Protein AF-0000000086186430 (afdb_homodimer)

Organism: NCBI:txid1656884

Secondary structure (DSSP, 8-state):
-----HHHHHHHHHHHHHHHHHHHHHHHHHHTT-BHHHHHHHHHHHHHHHHHHHHHHHTSSS-HHHH-HHHHHHHHHHHHHHHHS----HHHHHHHHHHHHHHHHHHHHHHHHHHHHTT--HHHHHHHHHHHHHHHHHHHHHHTT---GGGTTS--HHHHHHHHHHHHHHHHHTT-HHHHHHHHHHHHHHHHHHHHHHT-----GGGS-----HHHHTTSS--------/-----HHHHHHHHHHHHHHHHHHHHHHHHHHTT--HHHHHHHHHHHHHHHHHHHHHHHTSSS-HHHH-HHHHHHHHHHHHHHHHS----HHHHHHHHHHHHHHHHHHHHHHHHHHHHTT--HHHHHHHHHHHHHHHHHHHHHHTT---GGGTTS--HHHHHHHHHHHHHHHHHTT-HHHHHHHHHHHHHHHHHHHHHHT--PPBGGGS-----GGGTSSS---------

Solvent-accessible surface area (backbone atoms only — not comparable to full-atom values): 22131 Å² total; per-residue (Å²): 128,84,76,72,55,67,65,58,55,53,48,49,48,47,50,46,19,21,26,33,27,0,31,52,21,8,50,51,23,46,76,68,38,16,16,68,60,22,14,36,51,32,0,36,34,25,30,39,33,8,52,43,52,41,30,55,72,68,60,72,66,61,29,59,58,49,71,40,63,66,47,48,51,32,7,43,51,23,4,50,47,33,61,76,38,65,82,38,49,76,65,53,54,54,51,40,50,49,35,42,26,35,21,26,4,41,29,0,14,49,29,11,54,56,32,46,73,73,66,53,54,73,68,56,13,30,50,38,0,26,40,21,38,44,36,5,53,39,49,39,26,37,52,65,49,37,79,35,60,70,78,54,76,38,70,58,56,59,58,37,14,42,52,8,3,48,44,15,48,58,31,37,75,72,74,31,49,68,58,9,35,51,48,5,19,52,48,18,30,51,53,47,53,49,31,61,73,69,62,49,53,69,82,59,59,71,78,56,71,68,78,67,60,71,83,60,47,62,79,65,46,66,85,66,79,77,70,80,123,128,82,76,72,54,68,66,58,57,54,49,49,48,47,49,47,18,21,26,34,27,0,30,52,22,8,53,51,23,54,74,68,65,47,56,71,66,44,15,39,52,32,0,36,34,24,31,39,34,8,53,43,53,42,29,53,57,65,58,71,66,74,32,60,60,79,72,40,66,66,47,48,51,34,8,43,52,22,5,51,47,32,71,76,39,85,86,72,49,76,65,54,54,53,50,42,50,50,36,41,27,35,21,25,4,41,31,0,13,49,30,12,53,55,33,48,73,72,65,46,45,71,66,40,15,31,48,39,0,26,42,22,37,44,35,6,53,38,52,40,28,40,74,71,59,31,55,32,61,61,27,45,75,34,69,58,56,57,59,37,15,41,53,9,4,47,45,16,48,57,31,35,74,70,73,32,50,70,58,8,35,52,49,5,21,51,49,18,29,51,51,46,52,49,31,64,73,70,62,50,57,63,70,48,36,58,84,63,74,56,74,57,61,65,83,74,44,68,79,62,55,68,84,70,79,77,72,81,123

InterPro domains:
  IPR005115 Glycine transporter [PF03458] (12-85)
  IPR005115 Glycine transporter [PF03458] (98-172)

Radius of gyration: 23.36 Å; Cα contacts (8 Å, |Δi|>4): 819; chains: 2; bounding box: 67×69×63 Å

Nearest PDB structures (foldseek):
  5wue-assembly1_A  TM=9.333E-01  e=5.061E-10  Sulfolobus acidocaldarius
  5wuf-assembly1_A  TM=8.677E-01  e=3.129E-09  Colwellia psychrerythraea 34H
  5h36-assembly1_E  TM=8.852E-01  e=1.039E-08  Cereibacter sphaeroides 2.4.1
  5wtr-assembly1_B  TM=8.668E-01  e=1.429E-07  Saccharolobus solfataricus P2
  5wue-assembly1_A  TM=9.109E-01  e=7.955E-11  Sulfolobus acidocaldarius

Structure (mmCIF, N/CA/C/O backbone):
data_AF-0000000086186430-model_v1
#
loop_
_entity.id
_entity.type
_entity.pdbx_description
1 polymer 'Trimeric intracellular cation channel family protein'
#
loop_
_atom_site.group_PDB
_atom_site.id
_atom_site.type_symbol
_atom_site.label_atom_id
_atom_site.label_alt_id
_atom_site.label_comp_id
_atom_site.label_asym_id
_atom_site.label_entity_id
_atom_site.label_seq_id
_atom_site.pdbx_PDB_ins_code
_atom_site.Cartn_x
_atom_site.Cartn_y
_atom_site.Cartn_z
_atom_site.occupancy
_atom_site.B_iso_or_equiv
_atom_site.auth_seq_id
_atom_site.auth_comp_id
_atom_site.auth_asym_id
_atom_site.auth_atom_id
_atom_site.pdbx_PDB_model_num
ATOM 1 N N . MET A 1 1 ? 6.945 -27.141 -33.375 1 35.66 1 MET A N 1
ATOM 2 C CA . MET A 1 1 ? 6.066 -26.516 -32.406 1 35.66 1 MET A CA 1
ATOM 3 C C . MET A 1 1 ? 6.871 -25.922 -31.234 1 35.66 1 MET A C 1
ATOM 5 O O . MET A 1 1 ? 7.551 -26.656 -30.516 1 35.66 1 MET A O 1
ATOM 9 N N . SER A 1 2 ? 7.559 -24.875 -31.281 1 45.69 2 SER A N 1
ATOM 10 C CA . SER A 1 2 ? 8.516 -24.266 -30.359 1 45.69 2 SER A CA 1
ATOM 11 C C . SER A 1 2 ? 8.031 -24.344 -28.922 1 45.69 2 SER A C 1
ATOM 13 O O . SER A 1 2 ? 6.914 -23.906 -28.625 1 45.69 2 SER A O 1
ATOM 15 N N . SER A 1 3 ? 8.375 -25.344 -28.156 1 51.84 3 SER A N 1
ATOM 16 C CA . SER A 1 3 ? 8.008 -25.688 -26.781 1 51.84 3 SER A CA 1
ATOM 17 C C . SER A 1 3 ? 7.992 -24.438 -25.891 1 51.84 3 SER A C 1
ATOM 19 O O . SER A 1 3 ? 8.977 -23.703 -25.828 1 51.84 3 SER A O 1
ATOM 21 N N . ILE A 1 4 ? 7 -23.797 -25.766 1 56.62 4 ILE A N 1
ATOM 22 C CA . ILE A 1 4 ? 6.871 -22.625 -24.891 1 56.62 4 ILE A CA 1
ATOM 23 C C . ILE A 1 4 ? 7.625 -22.891 -23.594 1 56.62 4 ILE A C 1
ATOM 25 O O . ILE A 1 4 ? 7.41 -23.906 -22.922 1 56.62 4 ILE A O 1
ATOM 29 N N . ASP A 1 5 ? 8.648 -22.203 -23.344 1 79.25 5 ASP A N 1
ATOM 30 C CA . ASP A 1 5 ? 9.391 -22.203 -22.078 1 79.25 5 ASP A CA 1
ATOM 31 C C . ASP A 1 5 ? 8.445 -22.047 -20.891 1 79.25 5 ASP A C 1
ATOM 33 O O . ASP A 1 5 ? 7.625 -21.125 -20.859 1 79.25 5 ASP A O 1
ATOM 37 N N . PRO A 1 6 ? 8.141 -23.141 -20.125 1 83.31 6 PRO A N 1
ATOM 38 C CA . PRO A 1 6 ? 7.23 -23.094 -18.984 1 83.31 6 PRO A CA 1
ATOM 39 C C . PRO A 1 6 ? 7.324 -21.781 -18.219 1 83.31 6 PRO A C 1
ATOM 41 O O . PRO A 1 6 ? 6.312 -21.281 -17.719 1 83.31 6 PRO A O 1
ATOM 44 N N . SER A 1 7 ? 8.477 -21.172 -18.25 1 85.31 7 SER A N 1
ATOM 45 C CA . SER A 1 7 ? 8.68 -19.906 -17.531 1 85.31 7 SER A CA 1
ATOM 46 C C . SER A 1 7 ? 7.875 -18.781 -18.156 1 85.31 7 SER A C 1
ATOM 48 O O . SER A 1 7 ? 7.363 -17.906 -17.453 1 85.31 7 SER A O 1
ATOM 50 N N . ALA A 1 8 ? 7.816 -18.828 -19.438 1 85.31 8 ALA A N 1
ATOM 51 C CA . ALA A 1 8 ? 7.047 -17.797 -20.141 1 85.31 8 ALA A CA 1
ATOM 52 C C . ALA A 1 8 ? 5.562 -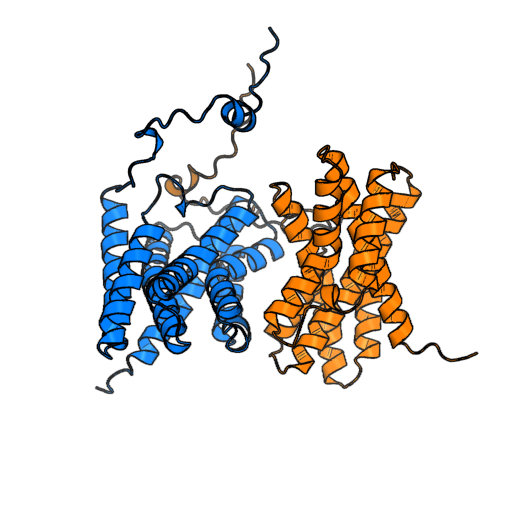17.891 -19.797 1 85.31 8 ALA A C 1
ATOM 54 O O . ALA A 1 8 ? 4.902 -16.875 -19.578 1 85.31 8 ALA A O 1
ATOM 55 N N . PHE A 1 9 ? 5.137 -19.109 -19.828 1 87.94 9 PHE A N 1
ATOM 56 C CA . PHE A 1 9 ? 3.736 -19.328 -19.484 1 87.94 9 PHE A CA 1
ATOM 57 C C . PHE A 1 9 ? 3.449 -18.859 -18.062 1 87.94 9 PHE A C 1
ATOM 59 O O . PHE A 1 9 ? 2.439 -18.203 -17.812 1 87.94 9 PHE A O 1
ATOM 66 N N . PHE A 1 10 ? 4.258 -19.172 -17.094 1 90.31 10 PHE A N 1
ATOM 67 C CA . PHE A 1 10 ? 4.078 -18.781 -15.703 1 90.31 10 PHE A CA 1
ATOM 68 C C . PHE A 1 10 ? 4.102 -17.266 -15.555 1 90.31 10 PHE A C 1
ATOM 70 O O . PHE A 1 10 ? 3.346 -16.703 -14.758 1 90.31 10 PHE A O 1
ATOM 77 N N . ASN A 1 11 ? 4.875 -16.625 -16.375 1 91.94 11 ASN A N 1
ATOM 78 C CA . ASN A 1 11 ? 4.938 -15.164 -16.359 1 91.94 11 ASN A CA 1
ATOM 79 C C . ASN A 1 11 ? 3.631 -14.539 -16.844 1 91.94 11 ASN A C 1
ATOM 81 O O . ASN A 1 11 ? 3.195 -13.516 -16.328 1 91.94 11 ASN A O 1
ATOM 85 N N . VAL A 1 12 ? 3.049 -15.133 -17.781 1 92.56 12 VAL A N 1
ATOM 86 C CA . VAL A 1 12 ? 1.777 -14.648 -18.312 1 92.56 12 VAL A CA 1
ATOM 87 C C . VAL A 1 12 ? 0.69 -14.789 -17.25 1 92.56 12 VAL A C 1
ATOM 89 O O . VAL A 1 12 ? -0.102 -13.867 -17.031 1 92.56 12 VAL A O 1
ATOM 92 N N . VAL A 1 13 ? 0.657 -15.953 -16.625 1 93.75 13 VAL A N 1
ATOM 93 C CA . VAL A 1 13 ? -0.32 -16.156 -15.555 1 93.75 13 VAL A CA 1
ATOM 94 C C . VAL A 1 13 ? -0.103 -15.133 -14.445 1 93.75 13 VAL A C 1
ATOM 96 O O . VAL A 1 13 ? -1.062 -14.547 -13.93 1 93.75 13 VAL A O 1
ATOM 99 N N . ASP A 1 14 ? 1.118 -14.891 -14.125 1 95.69 14 ASP A N 1
ATOM 100 C CA . ASP A 1 14 ? 1.503 -13.953 -13.07 1 95.69 14 ASP A CA 1
ATOM 101 C C . ASP A 1 14 ? 1.016 -12.539 -13.398 1 95.69 14 ASP A C 1
ATOM 103 O O . ASP A 1 14 ? 0.278 -11.938 -12.609 1 95.69 14 ASP A O 1
ATOM 107 N N . VAL A 1 15 ? 1.325 -12.047 -14.578 1 95.44 15 VAL A N 1
ATOM 108 C CA . VAL A 1 15 ? 0.967 -10.688 -14.969 1 95.44 15 VAL A CA 1
ATOM 109 C C . VAL A 1 15 ? -0.545 -10.586 -15.156 1 95.44 15 VAL A C 1
ATOM 111 O O . VAL A 1 15 ? -1.155 -9.578 -14.797 1 95.44 15 VAL A O 1
ATOM 114 N N . THR A 1 16 ? -1.122 -11.625 -15.695 1 94.88 16 THR A N 1
ATOM 115 C CA . THR A 1 16 ? -2.576 -11.648 -15.812 1 94.88 16 THR A CA 1
ATOM 116 C C . THR A 1 16 ? -3.232 -11.57 -14.438 1 94.88 16 THR A C 1
ATOM 118 O O . THR A 1 16 ? -4.262 -10.914 -14.273 1 94.88 16 THR A O 1
ATOM 121 N N . GLY A 1 17 ? -2.646 -12.234 -13.484 1 96.25 17 GLY A N 1
ATOM 122 C CA . GLY A 1 17 ? -3.119 -12.133 -12.109 1 96.25 17 GLY A CA 1
ATOM 123 C C . GLY A 1 17 ? -3.061 -10.719 -11.562 1 96.25 17 GLY A C 1
ATOM 124 O O . GLY A 1 17 ? -4.004 -10.266 -10.922 1 96.25 17 GLY A O 1
ATOM 125 N N . VAL A 1 18 ? -1.971 -10.031 -11.883 1 97.75 18 VAL A N 1
ATOM 126 C CA . VAL A 1 18 ? -1.8 -8.648 -11.453 1 97.75 18 VAL A CA 1
ATOM 127 C C . VAL A 1 18 ? -2.895 -7.781 -12.062 1 97.75 18 VAL A C 1
ATOM 129 O O . VAL A 1 18 ? -3.539 -7 -11.359 1 97.75 18 VAL A O 1
ATOM 132 N N . VAL A 1 19 ? -3.154 -7.965 -13.305 1 96.81 19 VAL A N 1
ATOM 133 C CA . VAL A 1 19 ? -4.164 -7.184 -14.008 1 96.81 19 VAL A CA 1
ATOM 134 C C . VAL A 1 19 ? -5.551 -7.512 -13.453 1 96.81 19 VAL A C 1
ATOM 136 O O . VAL A 1 19 ? -6.336 -6.605 -13.164 1 96.81 19 VAL A O 1
ATOM 139 N N . ALA A 1 20 ? -5.832 -8.758 -13.297 1 95.44 20 ALA A N 1
ATOM 140 C CA . ALA A 1 20 ? -7.133 -9.164 -12.773 1 95.44 20 ALA A CA 1
ATOM 141 C C . ALA A 1 20 ? -7.371 -8.586 -11.383 1 95.44 20 ALA A C 1
ATOM 143 O O . ALA A 1 20 ? -8.453 -8.078 -11.094 1 95.44 20 ALA A O 1
ATOM 144 N N . ASN A 1 21 ? -6.375 -8.648 -10.555 1 96.31 21 ASN A N 1
ATOM 145 C CA . ASN A 1 21 ? -6.543 -8.125 -9.203 1 96.31 21 ASN A CA 1
ATOM 146 C C . ASN A 1 21 ? -6.535 -6.602 -9.188 1 96.31 21 ASN A C 1
ATOM 148 O O . ASN A 1 21 ? -7.137 -5.984 -8.305 1 96.31 21 ASN A O 1
ATOM 152 N N . GLY A 1 22 ? -5.797 -6.02 -10.172 1 96.81 22 GLY A N 1
ATOM 153 C CA . GLY A 1 22 ? -5.977 -4.59 -10.352 1 96.81 22 GLY A CA 1
ATOM 154 C C . GLY A 1 22 ? -7.402 -4.203 -10.688 1 96.81 22 GLY A C 1
ATOM 155 O O . GLY A 1 22 ? -7.93 -3.223 -10.156 1 96.81 22 GLY A O 1
ATOM 156 N N . LEU A 1 23 ? -8.039 -4.973 -11.516 1 94.06 23 LEU A N 1
ATOM 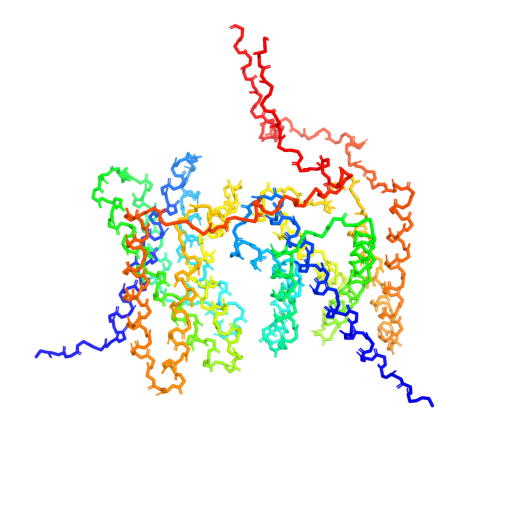157 C CA . LEU A 1 23 ? -9.438 -4.754 -11.867 1 94.06 23 LEU A CA 1
ATOM 158 C C . LEU A 1 23 ? -10.352 -5 -10.664 1 94.06 23 LEU A C 1
ATOM 160 O O . LEU A 1 23 ? -11.289 -4.238 -10.422 1 94.06 23 LEU A O 1
ATOM 164 N N . LEU A 1 24 ? -10.07 -5.992 -9.93 1 92.19 24 LEU A N 1
ATOM 165 C CA . LEU A 1 24 ? -10.852 -6.305 -8.742 1 92.19 24 LEU A CA 1
ATOM 166 C C . LEU A 1 24 ? -10.742 -5.188 -7.707 1 92.19 24 LEU A C 1
ATOM 168 O O . LEU A 1 24 ? -11.742 -4.797 -7.102 1 92.19 24 LEU A O 1
ATOM 172 N N . GLY A 1 25 ? -9.461 -4.719 -7.559 1 93.62 25 GLY A N 1
ATOM 173 C CA . GLY A 1 25 ? -9.289 -3.553 -6.707 1 93.62 25 GLY A CA 1
ATOM 174 C C . GLY A 1 25 ? -10.07 -2.344 -7.191 1 93.62 25 GLY A C 1
ATOM 175 O O . GLY A 1 25 ? -10.656 -1.616 -6.387 1 93.62 25 GLY A O 1
ATOM 176 N N . GLY A 1 26 ? -10.055 -2.162 -8.461 1 92.38 26 GLY A N 1
ATOM 177 C CA . GLY A 1 26 ? -10.844 -1.091 -9.047 1 92.38 26 GLY A CA 1
ATOM 178 C C . GLY A 1 26 ? -12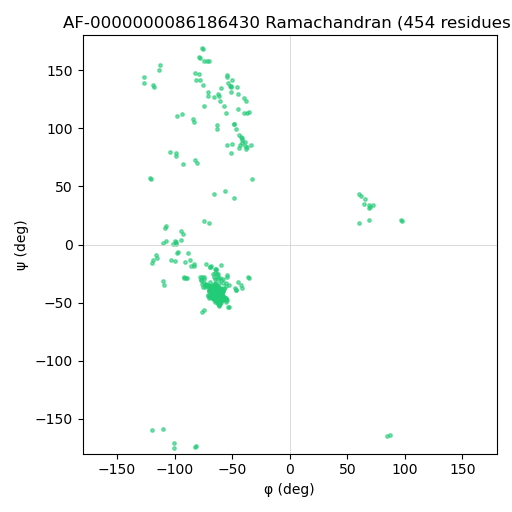.336 -1.248 -8.805 1 92.38 26 GLY A C 1
ATOM 179 O O . GLY A 1 26 ? -13.031 -0.268 -8.531 1 92.38 26 GLY A O 1
ATOM 180 N N . ALA A 1 27 ? -12.82 -2.387 -8.859 1 89.25 27 ALA A N 1
ATOM 181 C CA . ALA A 1 27 ? -14.234 -2.637 -8.586 1 89.25 27 ALA A CA 1
ATOM 182 C C . ALA A 1 27 ? -14.594 -2.268 -7.148 1 89.25 27 ALA A C 1
ATOM 184 O O . ALA A 1 27 ? -15.656 -1.694 -6.895 1 89.25 27 ALA A O 1
ATOM 185 N N . VAL A 1 28 ? -13.742 -2.592 -6.297 1 90.69 28 VAL A N 1
ATOM 186 C CA . VAL A 1 28 ? -13.961 -2.225 -4.902 1 90.69 28 VAL A CA 1
ATOM 187 C C . VAL A 1 28 ? -13.922 -0.705 -4.754 1 90.69 28 VAL A C 1
ATOM 189 O O . VAL A 1 28 ? -14.766 -0.122 -4.066 1 90.69 28 VAL A O 1
ATOM 192 N N . ALA A 1 29 ? -12.961 -0.096 -5.375 1 92.81 29 ALA A N 1
ATOM 193 C CA . ALA A 1 29 ? -12.859 1.36 -5.344 1 92.81 29 ALA A CA 1
ATOM 194 C C . ALA A 1 29 ? -14.141 2.008 -5.867 1 92.81 29 ALA A C 1
ATOM 196 O O . ALA A 1 29 ? -14.594 3.025 -5.332 1 92.81 29 ALA A O 1
ATOM 197 N N . ARG A 1 30 ? -14.695 1.394 -6.848 1 89.44 30 ARG A N 1
ATOM 198 C CA . ARG A 1 30 ? -15.938 1.912 -7.406 1 89.44 30 ARG A CA 1
ATOM 199 C C . ARG A 1 30 ? -17.078 1.796 -6.402 1 89.44 30 ARG A C 1
ATOM 201 O O . ARG A 1 30 ? -17.875 2.729 -6.242 1 89.44 30 ARG A O 1
ATOM 208 N N . ALA A 1 31 ? -17.141 0.705 -5.832 1 86.5 31 ALA A N 1
ATOM 209 C CA . ALA A 1 31 ? -18.188 0.468 -4.84 1 86.5 31 ALA A CA 1
ATOM 210 C C . ALA A 1 31 ? -18.109 1.493 -3.713 1 86.5 31 ALA A C 1
ATOM 212 O O . ALA A 1 31 ? -19.141 1.865 -3.139 1 86.5 31 ALA A O 1
ATOM 213 N N . TYR A 1 32 ? -16.969 1.937 -3.469 1 89 32 TYR A N 1
ATOM 214 C CA . TYR A 1 32 ? -16.781 2.881 -2.373 1 89 32 TYR A CA 1
ATOM 215 C C . TYR A 1 32 ? -16.719 4.312 -2.893 1 89 32 TYR A C 1
ATOM 217 O O . TYR A 1 32 ? -16.422 5.242 -2.139 1 89 32 TYR A O 1
ATOM 225 N N . ARG A 1 33 ? -16.875 4.488 -4.184 1 88.44 33 ARG A N 1
ATOM 226 C CA . ARG A 1 33 ? -16.953 5.785 -4.848 1 88.44 33 ARG A CA 1
ATOM 227 C C . ARG A 1 33 ? -15.664 6.578 -4.656 1 88.44 33 ARG A C 1
ATOM 229 O O . ARG A 1 33 ? -15.695 7.766 -4.34 1 88.44 33 ARG A O 1
ATOM 236 N N . PHE A 1 34 ? -14.641 5.836 -4.777 1 90.25 34 PHE A N 1
ATOM 237 C CA . PHE A 1 34 ? -13.336 6.488 -4.68 1 90.25 34 PHE A CA 1
ATOM 238 C C . PHE A 1 34 ? -13.062 7.332 -5.918 1 90.25 34 PHE A C 1
ATOM 240 O O . PHE A 1 34 ? -13.734 7.184 -6.941 1 90.25 34 PHE A O 1
ATOM 247 N N . ASP A 1 35 ? -12.195 8.273 -5.762 1 88.44 35 ASP A N 1
ATOM 248 C CA . ASP A 1 35 ? -11.719 9.023 -6.918 1 88.44 35 ASP A CA 1
ATOM 249 C C . ASP A 1 35 ? -10.617 8.266 -7.656 1 88.44 35 ASP A C 1
ATOM 251 O O . ASP A 1 35 ? -10.328 7.117 -7.332 1 88.44 35 ASP A O 1
ATOM 255 N N . ALA A 1 36 ? -9.945 8.82 -8.664 1 89.56 36 ALA A N 1
ATOM 256 C CA . ALA A 1 36 ? -8.969 8.164 -9.531 1 89.56 36 ALA A CA 1
ATOM 257 C C . ALA A 1 36 ? -7.762 7.68 -8.734 1 89.56 36 ALA A C 1
ATOM 259 O O . ALA A 1 36 ? -7.207 6.617 -9.023 1 89.56 36 ALA A O 1
ATOM 260 N N . VAL A 1 37 ? -7.395 8.453 -7.73 1 89.94 37 VAL A N 1
ATOM 261 C CA . VAL A 1 37 ? -6.27 8.078 -6.879 1 89.94 37 VAL A CA 1
ATOM 262 C C . VAL A 1 37 ? -6.617 6.832 -6.074 1 89.94 37 VAL A C 1
ATOM 264 O O . VAL A 1 37 ? -5.797 5.922 -5.941 1 89.94 37 VAL A O 1
ATOM 267 N N . GLY A 1 38 ? -7.797 6.859 -5.566 1 91.81 38 GLY A N 1
ATOM 268 C CA . GLY A 1 38 ? -8.258 5.68 -4.855 1 91.81 38 GLY A CA 1
ATOM 269 C C . GLY A 1 38 ? -8.258 4.426 -5.707 1 91.81 38 GLY A C 1
ATOM 270 O O . GLY A 1 38 ? -7.871 3.352 -5.246 1 91.81 38 GLY A O 1
ATOM 271 N N . PHE A 1 39 ? -8.672 4.598 -6.973 1 93.25 39 PHE A N 1
ATOM 272 C CA . PHE A 1 39 ? -8.641 3.471 -7.898 1 93.25 39 PHE A CA 1
ATOM 273 C C . PHE A 1 39 ? -7.215 2.977 -8.102 1 93.25 39 PHE A C 1
ATOM 275 O O . PHE A 1 39 ? -6.949 1.776 -8.008 1 93.25 39 PHE A O 1
ATOM 282 N N . ALA A 1 40 ? -6.355 3.857 -8.336 1 95.19 40 ALA A N 1
ATOM 283 C CA . ALA A 1 40 ? -4.961 3.506 -8.594 1 95.19 40 ALA A CA 1
ATOM 284 C C . ALA A 1 40 ? -4.336 2.809 -7.391 1 95.19 40 ALA A C 1
ATOM 286 O O . ALA A 1 40 ? -3.711 1.756 -7.531 1 95.19 40 ALA A O 1
ATOM 287 N N . MET A 1 41 ? -4.516 3.355 -6.262 1 94.69 41 MET A N 1
ATOM 288 C CA . MET A 1 41 ? -3.887 2.822 -5.055 1 94.69 41 MET A CA 1
ATOM 289 C C . MET A 1 41 ? -4.453 1.451 -4.703 1 94.69 41 MET A C 1
ATOM 291 O O . MET A 1 41 ? -3.701 0.525 -4.395 1 94.69 41 MET A O 1
ATOM 295 N N . LEU A 1 42 ? -5.719 1.383 -4.77 1 95.44 42 LEU A N 1
ATOM 296 C CA . LEU A 1 42 ? -6.332 0.107 -4.422 1 95.44 42 LEU A CA 1
ATOM 297 C C . LEU A 1 42 ? -5.98 -0.963 -5.449 1 95.44 42 LEU A C 1
ATOM 299 O O . LEU A 1 42 ? -5.773 -2.127 -5.098 1 95.44 42 LEU A O 1
ATOM 303 N N . GLY A 1 43 ? -6.008 -0.573 -6.711 1 96.75 43 GLY A N 1
ATOM 304 C CA . GLY A 1 43 ? -5.598 -1.519 -7.734 1 96.75 43 GLY A CA 1
ATOM 305 C C . GLY A 1 43 ? -4.168 -1.996 -7.566 1 96.75 43 GLY A C 1
ATOM 306 O O . GLY A 1 43 ? -3.889 -3.189 -7.699 1 96.75 43 GLY A O 1
ATOM 307 N N . ILE A 1 44 ? -3.293 -1.107 -7.258 1 97.56 44 ILE A N 1
ATOM 308 C CA . ILE A 1 44 ? -1.888 -1.438 -7.047 1 97.56 44 ILE A CA 1
ATOM 309 C C . ILE A 1 44 ? -1.755 -2.391 -5.859 1 97.56 44 ILE A C 1
ATOM 311 O O . ILE A 1 44 ? -1.108 -3.436 -5.961 1 97.56 44 ILE A O 1
ATOM 315 N N . VAL A 1 45 ? -2.354 -2.043 -4.773 1 97.44 45 VAL A N 1
ATOM 316 C CA . VAL A 1 45 ? -2.213 -2.834 -3.555 1 97.44 45 VAL A CA 1
ATOM 317 C C . VAL A 1 45 ? -2.846 -4.207 -3.754 1 97.44 45 VAL A C 1
ATOM 319 O O . VAL A 1 45 ? -2.301 -5.219 -3.307 1 97.44 45 VAL A O 1
ATOM 322 N N . SER A 1 46 ? -3.965 -4.219 -4.426 1 96.44 46 SER A N 1
ATOM 323 C CA . SER A 1 46 ? -4.664 -5.477 -4.672 1 96.44 46 SER A CA 1
ATOM 324 C C . SER A 1 46 ? -3.834 -6.41 -5.547 1 96.44 46 SER A C 1
ATOM 326 O O . SER A 1 46 ? -3.756 -7.613 -5.277 1 96.44 46 SER A O 1
ATOM 328 N N . GLY A 1 47 ? -3.215 -5.887 -6.496 1 97.62 47 GLY A N 1
ATOM 329 C CA . GLY A 1 47 ? -2.49 -6.703 -7.457 1 97.62 47 GLY A CA 1
ATOM 330 C C . GLY A 1 47 ? -1.053 -6.965 -7.051 1 97.62 47 GLY A C 1
ATOM 331 O O . GLY A 1 47 ? -0.484 -8 -7.398 1 97.62 47 GLY A O 1
ATOM 332 N N . LEU A 1 48 ? -0.489 -6.066 -6.332 1 98.25 48 LEU A N 1
ATOM 333 C CA . LEU A 1 48 ? 0.955 -6.133 -6.129 1 98.25 48 LEU A CA 1
ATOM 334 C C . LEU A 1 48 ? 1.291 -6.289 -4.652 1 98.25 48 LEU A C 1
ATOM 336 O O . LEU A 1 48 ? 2.422 -6.637 -4.301 1 98.25 48 LEU A O 1
ATOM 340 N N . GLY A 1 49 ? 0.357 -6.078 -3.781 1 97.94 49 GLY A N 1
ATOM 341 C CA . GLY A 1 49 ? 0.621 -6.023 -2.352 1 97.94 49 GLY A CA 1
ATOM 342 C C . GLY A 1 49 ? 1.257 -7.293 -1.815 1 97.94 49 GLY A C 1
ATOM 343 O O . GLY A 1 49 ? 2.227 -7.234 -1.057 1 97.94 49 GLY A O 1
ATOM 344 N N . GLY A 1 50 ? 0.713 -8.422 -2.203 1 97.62 50 GLY A N 1
ATOM 345 C CA . GLY A 1 50 ? 1.262 -9.688 -1.751 1 97.62 50 GLY A CA 1
ATOM 346 C C . GLY A 1 50 ? 2.707 -9.898 -2.166 1 97.62 50 GLY A C 1
ATOM 347 O O . GLY A 1 50 ? 3.535 -10.32 -1.357 1 97.62 50 GLY A O 1
ATOM 348 N N . GLY A 1 51 ? 2.99 -9.625 -3.365 1 97.75 51 GLY A N 1
ATOM 349 C CA . GLY A 1 51 ? 4.352 -9.742 -3.865 1 97.75 51 GLY A CA 1
ATOM 350 C C . GLY A 1 51 ? 5.316 -8.781 -3.195 1 97.75 51 GLY A C 1
ATOM 351 O O . GLY A 1 51 ? 6.465 -9.133 -2.928 1 97.75 51 GLY A O 1
ATOM 352 N N . VAL A 1 52 ? 4.836 -7.582 -2.938 1 97.5 52 VAL A N 1
ATOM 353 C CA . VAL A 1 52 ? 5.68 -6.59 -2.279 1 97.5 52 VAL A CA 1
ATOM 354 C C . VAL A 1 52 ? 6.016 -7.055 -0.864 1 97.5 52 VAL A C 1
ATOM 356 O O . VAL A 1 52 ? 7.176 -7.008 -0.447 1 97.5 52 VAL A O 1
ATOM 359 N N . ILE A 1 53 ? 5.051 -7.531 -0.167 1 97.06 53 ILE A N 1
ATOM 360 C CA . ILE A 1 53 ? 5.277 -8.039 1.18 1 97.06 53 ILE A CA 1
ATOM 361 C C . ILE A 1 53 ? 6.277 -9.195 1.131 1 97.06 53 ILE A C 1
ATOM 363 O O . ILE A 1 53 ? 7.246 -9.219 1.894 1 97.06 53 ILE A O 1
ATOM 367 N N . ARG A 1 54 ? 6.023 -10.086 0.238 1 97.5 54 ARG A N 1
ATOM 368 C CA . ARG A 1 54 ? 6.922 -11.227 0.065 1 97.5 54 ARG A CA 1
ATOM 369 C C . ARG A 1 54 ? 8.359 -10.758 -0.154 1 97.5 54 ARG A C 1
ATOM 371 O O . ARG A 1 54 ? 9.273 -11.195 0.549 1 97.5 54 ARG A O 1
ATOM 378 N N . ASP A 1 55 ? 8.578 -9.93 -1.081 1 96.5 55 ASP A N 1
ATOM 379 C CA . ASP A 1 55 ? 9.93 -9.547 -1.482 1 96.5 55 ASP A CA 1
ATOM 380 C C . ASP A 1 55 ? 10.633 -8.766 -0.374 1 96.5 55 ASP A C 1
ATOM 382 O O . ASP A 1 55 ? 11.844 -8.883 -0.191 1 96.5 55 ASP A O 1
ATOM 386 N N . VAL A 1 56 ? 9.883 -7.973 0.324 1 95 56 VAL A N 1
ATOM 387 C CA . VAL A 1 56 ? 10.453 -7.242 1.451 1 95 56 VAL A CA 1
ATOM 388 C C . VAL A 1 56 ? 10.875 -8.227 2.543 1 95 56 VAL A C 1
ATOM 390 O O . VAL A 1 56 ? 11.961 -8.094 3.113 1 95 56 VAL A O 1
ATOM 393 N N . LEU A 1 57 ? 10.07 -9.195 2.812 1 94.25 57 LEU A N 1
ATOM 394 C CA . LEU A 1 57 ? 10.383 -10.188 3.844 1 94.25 57 LEU A CA 1
ATOM 395 C C . LEU A 1 57 ? 11.594 -11.023 3.451 1 94.25 57 LEU A C 1
ATOM 397 O O . LEU A 1 57 ? 12.414 -11.367 4.305 1 94.25 57 LEU A O 1
ATOM 401 N N . LEU A 1 58 ? 11.68 -11.305 2.24 1 94.5 58 LEU A N 1
ATOM 402 C CA . LEU A 1 58 ? 12.773 -12.148 1.78 1 94.5 58 LEU A CA 1
ATOM 403 C C . LEU A 1 58 ? 14.07 -11.352 1.686 1 94.5 58 LEU A C 1
ATOM 405 O O . LEU A 1 58 ? 15.164 -11.914 1.791 1 94.5 58 LEU A O 1
ATOM 409 N N . GLY A 1 59 ? 13.914 -10.016 1.448 1 90.44 59 GLY A N 1
ATOM 410 C CA . GLY A 1 59 ? 15.062 -9.133 1.515 1 90.44 59 GLY A CA 1
ATOM 411 C C . GLY A 1 59 ? 16.062 -9.359 0.397 1 90.44 59 GLY A C 1
ATOM 412 O O . GLY A 1 59 ? 17.266 -9.125 0.569 1 90.44 59 GLY A O 1
ATOM 413 N N . ASN A 1 60 ?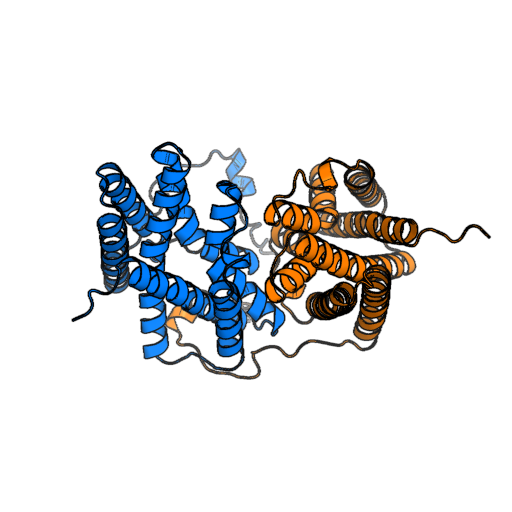 15.664 -9.938 -0.667 1 84.12 60 ASN A N 1
ATOM 414 C CA . ASN A 1 60 ? 16.562 -10.211 -1.786 1 84.12 60 ASN A CA 1
ATOM 415 C C . ASN A 1 60 ? 16.328 -9.227 -2.934 1 84.12 60 ASN A C 1
ATOM 417 O O . ASN A 1 60 ? 15.719 -9.578 -3.943 1 84.12 60 ASN A O 1
ATOM 421 N N . GLY A 1 61 ? 16.922 -8.016 -2.736 1 86.44 61 GLY A N 1
ATOM 422 C CA . GLY A 1 61 ? 16.781 -7.008 -3.773 1 86.44 61 GLY A CA 1
ATOM 423 C C . GLY A 1 61 ? 15.5 -6.215 -3.666 1 86.44 61 GLY A C 1
ATOM 424 O O . GLY A 1 61 ? 14.82 -6.254 -2.635 1 86.44 61 GLY A O 1
ATOM 425 N N . PHE A 1 62 ? 15.18 -5.508 -4.773 1 91.69 62 PHE A N 1
ATOM 426 C CA . PHE A 1 62 ? 13.953 -4.715 -4.852 1 91.69 62 PHE A CA 1
ATOM 427 C C . PHE A 1 62 ? 12.75 -5.602 -5.141 1 91.69 62 PHE A C 1
ATOM 429 O O . PHE A 1 62 ? 12.875 -6.617 -5.828 1 91.69 62 PHE A O 1
ATOM 436 N N . PRO A 1 63 ? 11.672 -5.18 -4.578 1 94.25 63 PRO A N 1
ATOM 437 C CA . PRO A 1 63 ? 10.461 -5.875 -5.031 1 94.25 63 PRO A CA 1
ATOM 438 C C . PRO A 1 63 ? 10.328 -5.895 -6.551 1 94.25 63 PRO A C 1
ATOM 440 O O . PRO A 1 63 ? 10.594 -4.887 -7.211 1 94.25 63 PRO A O 1
ATOM 443 N N . VAL A 1 64 ? 9.953 -7.031 -7.098 1 93 64 VAL A N 1
ATOM 444 C CA . VAL A 1 64 ? 9.766 -7.207 -8.531 1 93 64 VAL A CA 1
ATOM 445 C C . VAL A 1 64 ? 8.773 -6.172 -9.055 1 93 64 VAL A C 1
ATOM 447 O O . VAL A 1 64 ? 8.922 -5.676 -10.18 1 93 64 VAL A O 1
ATOM 450 N N . ALA A 1 65 ? 7.781 -5.789 -8.234 1 94.44 65 ALA A N 1
ATOM 451 C CA . ALA A 1 65 ? 6.781 -4.785 -8.586 1 94.44 65 ALA A CA 1
ATOM 452 C C . ALA A 1 65 ? 7.445 -3.479 -9.016 1 94.44 65 ALA A C 1
ATOM 454 O O . ALA A 1 65 ? 6.891 -2.732 -9.828 1 94.44 65 ALA A O 1
ATOM 455 N N . LEU A 1 66 ? 8.625 -3.205 -8.516 1 94.06 66 LEU A N 1
ATOM 456 C CA . LEU A 1 66 ? 9.281 -1.925 -8.75 1 94.06 66 LEU A CA 1
ATOM 457 C C . LEU A 1 66 ? 10.328 -2.047 -9.859 1 94.06 66 LEU A C 1
ATOM 459 O O . LEU A 1 66 ? 10.805 -1.038 -10.383 1 94.06 66 LEU A O 1
ATOM 463 N N . THR A 1 67 ? 10.695 -3.236 -10.234 1 93.69 67 THR A N 1
ATOM 464 C CA . THR A 1 67 ? 11.797 -3.408 -11.172 1 93.69 67 THR A CA 1
ATOM 465 C C . THR A 1 67 ? 11.281 -3.877 -12.531 1 93.69 67 THR A C 1
ATOM 467 O O . THR A 1 67 ? 11.883 -3.584 -13.562 1 93.69 67 THR A O 1
ATOM 470 N N . ASN A 1 68 ? 10.258 -4.684 -12.523 1 92.5 68 ASN A N 1
ATOM 471 C CA . ASN A 1 68 ? 9.609 -5.102 -13.766 1 92.5 68 ASN A CA 1
ATOM 472 C C . ASN A 1 68 ? 8.422 -4.203 -14.109 1 92.5 68 ASN A C 1
ATOM 474 O O . ASN A 1 68 ? 7.398 -4.234 -13.422 1 92.5 68 ASN A O 1
ATOM 478 N N . PRO A 1 69 ? 8.508 -3.441 -15.141 1 91.88 69 PRO A N 1
ATOM 479 C CA . PRO A 1 69 ? 7.484 -2.439 -15.453 1 91.88 69 PRO A CA 1
ATOM 480 C C . PRO A 1 69 ? 6.133 -3.061 -15.781 1 91.88 69 PRO A C 1
ATOM 482 O O . PRO A 1 69 ? 5.098 -2.393 -15.688 1 91.88 69 PRO A O 1
ATOM 485 N N . ALA A 1 70 ? 6.152 -4.312 -16.156 1 93.69 70 ALA A N 1
ATOM 486 C CA . ALA A 1 70 ? 4.887 -4.957 -16.5 1 93.69 70 ALA A CA 1
ATOM 487 C C . ALA A 1 70 ? 3.957 -5.02 -15.289 1 93.69 70 ALA A C 1
ATOM 489 O O . ALA A 1 70 ? 2.732 -4.98 -15.438 1 93.69 70 ALA A O 1
ATOM 490 N N . TYR A 1 71 ? 4.504 -5.086 -14.125 1 96.19 71 TYR A N 1
ATOM 491 C CA . TYR A 1 71 ? 3.707 -5.25 -12.914 1 96.19 71 TYR A CA 1
ATOM 492 C C . TYR A 1 71 ? 3.002 -3.949 -12.547 1 96.19 71 TYR A C 1
ATOM 494 O O . TYR A 1 71 ? 1.771 -3.891 -12.516 1 96.19 71 TYR A O 1
ATOM 502 N N . LEU A 1 72 ? 3.754 -2.92 -12.383 1 96.38 72 LEU A N 1
ATOM 503 C CA . LEU A 1 72 ? 3.17 -1.643 -11.984 1 96.38 72 LEU A CA 1
ATOM 504 C C . LEU A 1 72 ? 2.277 -1.088 -13.086 1 96.38 72 LEU A C 1
ATOM 506 O O . LEU A 1 72 ? 1.17 -0.618 -12.82 1 96.38 72 LEU A O 1
ATOM 510 N N . SER A 1 73 ? 2.789 -1.143 -14.312 1 97.06 73 SER A N 1
ATOM 511 C CA . SER A 1 73 ? 1.972 -0.665 -15.422 1 97.06 73 SER A CA 1
ATOM 512 C C . SER A 1 73 ? 0.696 -1.488 -15.57 1 97.06 73 SER A C 1
ATOM 514 O O . SER A 1 73 ? -0.375 -0.941 -15.844 1 97.06 73 SER A O 1
ATOM 516 N N . GLY A 1 74 ? 0.817 -2.779 -15.414 1 97.25 74 GLY A N 1
ATOM 517 C CA . GLY A 1 74 ? -0.364 -3.625 -15.477 1 97.25 74 GLY A CA 1
ATOM 518 C C . GLY A 1 74 ? -1.416 -3.266 -14.445 1 97.25 74 GLY A C 1
ATOM 519 O O . GLY A 1 74 ? -2.6 -3.152 -14.773 1 97.25 74 GLY A O 1
ATOM 520 N N . ALA A 1 75 ? -0.993 -3.082 -13.211 1 97.56 75 ALA A N 1
ATOM 521 C CA . ALA A 1 75 ? -1.909 -2.707 -12.141 1 97.56 75 ALA A CA 1
ATOM 522 C C . ALA A 1 75 ? -2.559 -1.354 -12.422 1 97.56 75 ALA A C 1
ATOM 524 O O . ALA A 1 75 ? -3.762 -1.182 -12.211 1 97.56 75 ALA A O 1
ATOM 525 N N . LEU A 1 76 ? -1.786 -0.409 -12.93 1 97.19 76 LEU A N 1
ATOM 526 C CA . LEU A 1 76 ? -2.285 0.937 -13.188 1 97.19 76 LEU A CA 1
ATOM 527 C C . LEU A 1 76 ? -3.256 0.94 -14.367 1 97.19 76 LEU A C 1
ATOM 529 O O . LEU A 1 76 ? -4.297 1.601 -14.32 1 97.19 76 LEU A O 1
ATOM 533 N N . ILE A 1 77 ? -2.904 0.243 -15.391 1 97.25 77 ILE A N 1
ATOM 534 C CA . ILE A 1 77 ? -3.779 0.149 -16.562 1 97.25 77 ILE A CA 1
ATOM 535 C C . ILE A 1 77 ? -5.098 -0.509 -16.156 1 97.25 77 ILE A C 1
ATOM 537 O O . ILE A 1 77 ? -6.172 -0.053 -16.562 1 97.25 77 ILE A O 1
ATOM 541 N N . ALA A 1 78 ? -4.992 -1.526 -15.391 1 96.81 78 ALA A N 1
ATOM 542 C CA . ALA A 1 78 ? -6.191 -2.215 -14.922 1 96.81 78 ALA A CA 1
ATOM 543 C C . ALA A 1 78 ? -7.062 -1.285 -14.078 1 96.81 78 ALA A C 1
ATOM 545 O O . ALA A 1 78 ? -8.289 -1.258 -14.234 1 96.81 78 ALA A O 1
ATOM 546 N N . SER A 1 79 ? -6.43 -0.551 -13.211 1 95.5 79 SER A N 1
ATOM 547 C CA . SER A 1 79 ? -7.148 0.404 -12.375 1 95.5 79 SER A CA 1
ATOM 548 C C . SER A 1 79 ? -7.82 1.482 -13.219 1 95.5 79 SER A C 1
ATOM 550 O O . SER A 1 79 ? -8.961 1.87 -12.953 1 95.5 79 SER A O 1
ATOM 552 N N . ALA A 1 80 ? -7.129 2.01 -14.195 1 95.81 80 ALA A N 1
ATOM 553 C CA . ALA A 1 80 ? -7.688 3.004 -15.109 1 95.81 80 ALA A CA 1
ATOM 554 C C . ALA A 1 80 ? -8.883 2.438 -15.875 1 95.81 80 ALA A C 1
ATOM 556 O O . ALA A 1 80 ? -9.898 3.113 -16.031 1 95.81 80 ALA A O 1
ATOM 557 N N . ALA A 1 81 ? -8.727 1.245 -16.344 1 95.19 81 ALA A N 1
ATOM 558 C CA . ALA A 1 81 ? -9.82 0.586 -17.047 1 95.19 81 ALA A CA 1
ATOM 559 C C . ALA A 1 81 ? -11.039 0.435 -16.141 1 95.19 81 ALA A C 1
ATOM 561 O O . ALA A 1 81 ? -12.172 0.718 -16.562 1 95.19 81 ALA A O 1
ATOM 562 N N . ALA A 1 82 ? -10.789 0.048 -14.938 1 92.94 82 ALA A N 1
ATOM 563 C CA . ALA A 1 82 ? -11.883 -0.114 -13.984 1 92.94 82 ALA A CA 1
ATOM 564 C C . ALA A 1 82 ? -12.555 1.225 -13.688 1 92.94 82 ALA A C 1
ATOM 566 O O . ALA A 1 82 ? -13.758 1.282 -13.438 1 92.94 82 ALA A O 1
ATOM 567 N N . TYR A 1 83 ? -11.742 2.248 -13.625 1 92.75 83 TYR A N 1
ATOM 568 C CA . TYR A 1 83 ? -12.258 3.584 -13.352 1 92.75 83 TYR A CA 1
ATOM 569 C C . TYR A 1 83 ? -13.148 4.07 -14.484 1 92.75 83 TYR A C 1
ATOM 571 O O . TYR A 1 83 ? -14.188 4.695 -14.25 1 92.75 83 TYR A O 1
ATOM 579 N N . LEU A 1 84 ? -12.758 3.746 -15.688 1 92.25 84 LEU A N 1
ATOM 580 C CA . LEU A 1 84 ? -13.414 4.297 -16.875 1 92.25 84 LEU A CA 1
ATOM 581 C C . LEU A 1 84 ? -14.57 3.406 -17.312 1 92.25 84 LEU A C 1
ATOM 583 O O . LEU A 1 84 ? -15.5 3.873 -17.969 1 92.25 84 LEU A O 1
ATOM 587 N N . LEU A 1 85 ? -14.445 2.115 -17.016 1 87 85 LEU A N 1
ATOM 588 C CA . LEU A 1 85 ? -15.422 1.165 -17.531 1 87 85 LEU A CA 1
ATOM 589 C C . LEU A 1 85 ? -16.156 0.465 -16.391 1 87 85 LEU A C 1
ATOM 591 O O . LEU A 1 85 ? -15.57 0.192 -15.344 1 87 85 LEU A O 1
ATOM 595 N N . VAL A 1 86 ? -17.453 0.364 -16.609 1 78 86 VAL A N 1
ATOM 596 C CA . VAL A 1 86 ? -18.219 -0.433 -15.656 1 78 86 VAL A CA 1
ATOM 597 C C . VAL A 1 86 ? -18.141 -1.91 -16.031 1 78 86 VAL A C 1
ATOM 599 O O . VAL A 1 86 ? -18.609 -2.309 -17.109 1 78 86 VAL A O 1
ATOM 602 N N . LEU A 1 87 ? -17.406 -2.564 -15.227 1 73.75 87 LEU A N 1
ATOM 603 C CA . LEU A 1 87 ? -17.234 -3.99 -15.484 1 73.75 87 LEU A CA 1
ATOM 604 C C . LEU A 1 87 ? -18.406 -4.793 -14.922 1 73.75 87 LEU A C 1
ATOM 606 O O . LEU A 1 87 ? -18.406 -5.148 -13.742 1 73.75 87 LEU A O 1
ATOM 610 N N . GLY A 1 88 ? -19.531 -4.77 -15.461 1 67.81 88 GLY A N 1
ATOM 611 C CA . GLY A 1 88 ? -20.734 -5.352 -14.891 1 67.81 88 GLY A CA 1
ATOM 612 C C . GLY A 1 88 ? -21.219 -6.582 -15.641 1 67.81 88 GLY A C 1
ATOM 613 O O . GLY A 1 88 ? -22.188 -7.227 -15.234 1 67.81 88 GLY A O 1
ATOM 614 N N . GLY A 1 89 ? -20.641 -7.004 -16.578 1 70.94 89 GLY A N 1
ATOM 615 C CA . GLY A 1 89 ? -21.172 -8.133 -17.328 1 70.94 89 GLY A CA 1
ATOM 616 C C . GLY A 1 89 ? -20.922 -9.461 -16.641 1 70.94 89 GLY A C 1
ATOM 617 O O . GLY A 1 89 ? -19.969 -9.609 -15.891 1 70.94 89 GLY A O 1
ATOM 618 N N . LYS A 1 90 ? -21.969 -10.352 -16.75 1 73.19 90 LYS A N 1
ATOM 619 C CA . LYS A 1 90 ? -21.891 -11.703 -16.188 1 73.19 90 LYS A CA 1
ATOM 620 C C . LYS A 1 90 ? -20.562 -12.367 -16.562 1 73.19 90 LYS A C 1
ATOM 622 O O . LYS A 1 90 ? -19.953 -13.039 -15.734 1 73.19 90 LYS A O 1
ATOM 627 N N . TRP A 1 91 ? -20.109 -12.18 -17.703 1 81.25 91 TRP A N 1
ATOM 628 C CA . TRP A 1 91 ? -18.906 -12.859 -18.172 1 81.25 91 TRP A CA 1
ATOM 629 C C . TRP A 1 91 ? -17.656 -12.211 -17.578 1 81.25 91 TRP A C 1
ATOM 631 O O . TRP A 1 91 ? -16.672 -12.898 -17.266 1 81.25 91 TRP A O 1
ATOM 641 N N . THR A 1 92 ? -17.688 -10.984 -17.312 1 82.25 92 THR A N 1
ATOM 642 C CA . THR A 1 92 ? -16.547 -10.289 -16.75 1 82.25 92 THR A CA 1
ATOM 643 C C . THR A 1 92 ? -16.25 -10.789 -15.344 1 82.25 92 THR A C 1
ATOM 645 O O . THR A 1 92 ? -15.094 -11.047 -15 1 82.25 92 THR A O 1
ATOM 648 N N . GLY A 1 93 ? -17.312 -11.039 -14.656 1 85.06 93 GLY A N 1
ATOM 649 C CA . GLY A 1 93 ? -17.141 -11.555 -13.305 1 85.06 93 GLY A CA 1
ATOM 650 C C . GLY A 1 93 ? -16.531 -12.938 -13.258 1 85.06 93 GLY A C 1
ATOM 651 O O . GLY A 1 93 ? -15.625 -13.195 -12.469 1 85.06 93 GLY A O 1
ATOM 652 N N . ARG A 1 94 ? -17.016 -13.727 -14.109 1 85.06 94 ARG A N 1
ATOM 653 C CA . ARG A 1 94 ? -16.531 -15.102 -14.156 1 85.06 94 ARG A CA 1
ATOM 654 C C . ARG A 1 94 ? -15.062 -15.148 -14.555 1 85.06 94 ARG A C 1
ATOM 656 O O . ARG A 1 94 ? -14.289 -15.922 -13.992 1 85.06 94 ARG A O 1
ATOM 663 N N . LEU A 1 95 ? -14.656 -14.344 -15.5 1 88.44 95 LEU A N 1
ATOM 664 C CA . LEU A 1 95 ? -13.281 -14.305 -15.977 1 88.44 95 LEU A CA 1
ATOM 665 C C . LEU A 1 95 ? -12.352 -13.75 -14.906 1 88.44 95 LEU A C 1
ATOM 667 O O . LEU A 1 95 ? -11.227 -14.227 -14.75 1 88.44 95 LEU A O 1
ATOM 671 N N . LEU A 1 96 ? -12.867 -12.805 -14.188 1 89.44 96 LEU A N 1
ATOM 672 C CA . LEU A 1 96 ? -12.047 -12.219 -13.141 1 89.44 96 LEU A CA 1
ATOM 673 C C . LEU A 1 96 ? -11.82 -13.211 -12.008 1 89.44 96 LEU A C 1
ATOM 675 O O . LEU A 1 96 ? -10.727 -13.281 -11.445 1 89.44 96 LEU A O 1
ATOM 679 N N . ILE A 1 97 ? -12.836 -13.977 -11.781 1 87.94 97 ILE A N 1
ATOM 680 C CA . ILE A 1 97 ? -12.719 -14.977 -10.719 1 87.94 97 ILE A CA 1
ATOM 681 C C . ILE A 1 97 ? -11.727 -16.062 -11.141 1 87.94 97 ILE A C 1
ATOM 683 O O . ILE A 1 97 ? -10.867 -16.453 -10.344 1 87.94 97 ILE A O 1
ATOM 687 N N . LEU A 1 98 ? -11.859 -16.484 -12.336 1 90.88 98 LEU A N 1
ATOM 688 C CA . LEU A 1 98 ? -10.945 -17.5 -12.844 1 90.88 98 LEU A CA 1
ATOM 689 C C . LEU A 1 98 ? -9.508 -16.984 -12.828 1 90.88 98 LEU A C 1
ATOM 691 O O . LEU A 1 98 ? -8.594 -17.688 -12.398 1 90.88 98 LEU A O 1
ATOM 695 N N . ALA A 1 99 ? -9.305 -15.82 -13.305 1 92.69 99 ALA A N 1
ATOM 696 C CA . ALA A 1 99 ? -7.973 -15.227 -13.328 1 92.69 99 ALA A CA 1
ATOM 697 C C . ALA A 1 99 ? -7.41 -15.094 -11.914 1 92.69 99 ALA A C 1
ATOM 699 O O . ALA A 1 99 ? -6.219 -15.32 -11.688 1 92.69 99 ALA A O 1
ATOM 700 N N . ASP A 1 100 ? -8.297 -14.742 -11.023 1 93.19 100 ASP A N 1
ATOM 701 C CA . ASP A 1 100 ? -7.875 -14.602 -9.641 1 93.19 100 ASP A CA 1
ATOM 702 C C . ASP A 1 100 ? -7.461 -15.945 -9.055 1 93.19 100 ASP A C 1
ATOM 704 O O . ASP A 1 100 ? -6.445 -16.047 -8.359 1 93.19 100 ASP A O 1
ATOM 708 N N . LEU A 1 101 ? -8.188 -16.984 -9.352 1 93.5 101 LEU A N 1
ATOM 709 C CA . LEU A 1 101 ? -7.875 -18.312 -8.828 1 93.5 101 LEU A CA 1
ATOM 710 C C . LEU A 1 101 ? -6.582 -18.844 -9.438 1 93.5 101 LEU A C 1
ATOM 712 O O . LEU A 1 101 ? -5.781 -19.469 -8.75 1 93.5 101 LEU A O 1
ATOM 716 N N . LEU A 1 102 ? -6.383 -18.594 -10.727 1 95.69 102 LEU A N 1
ATOM 717 C CA . LEU A 1 102 ? -5.117 -18.953 -11.367 1 95.69 102 LEU A CA 1
ATOM 718 C C . LEU A 1 102 ? -3.955 -18.219 -10.711 1 95.69 102 LEU A C 1
ATOM 720 O O . LEU A 1 102 ? -2.904 -18.797 -10.453 1 95.69 102 LEU A O 1
ATOM 724 N N . ALA A 1 103 ? -4.16 -16.984 -10.375 1 96.5 103 ALA A N 1
ATOM 725 C CA . ALA A 1 103 ? -3.139 -16.156 -9.734 1 96.5 103 ALA A CA 1
ATOM 726 C C . ALA A 1 103 ? -2.812 -16.672 -8.336 1 96.5 103 ALA A C 1
ATOM 728 O O . ALA A 1 103 ? -1.649 -16.688 -7.93 1 96.5 103 ALA A O 1
ATOM 729 N N . VAL A 1 104 ? -3.844 -17.062 -7.633 1 96.25 104 VAL A N 1
ATOM 730 C CA . VAL A 1 104 ? -3.645 -17.578 -6.289 1 96.25 104 VAL A CA 1
ATOM 731 C C . VAL A 1 104 ? -2.682 -18.766 -6.332 1 96.25 104 VAL A C 1
ATOM 733 O O . VAL A 1 104 ? -1.729 -18.828 -5.551 1 96.25 104 VAL A O 1
ATOM 736 N N . GLY A 1 105 ? -2.908 -19.672 -7.25 1 98.25 105 GLY A N 1
ATOM 737 C CA . GLY A 1 105 ? -2.01 -20.812 -7.395 1 98.25 105 GLY A CA 1
ATOM 738 C C . GLY A 1 105 ? -0.608 -20.406 -7.812 1 98.25 105 GLY A C 1
ATOM 739 O O . GLY A 1 105 ? 0.375 -20.922 -7.27 1 98.25 105 GLY A O 1
ATOM 740 N N . CYS A 1 106 ? -0.489 -19.531 -8.734 1 97.88 106 CYS A N 1
ATOM 741 C CA . CYS A 1 106 ? 0.793 -19.062 -9.234 1 97.88 106 CYS A CA 1
ATOM 742 C C . CYS A 1 106 ? 1.584 -18.359 -8.141 1 97.88 106 CYS A C 1
ATOM 744 O O . CYS A 1 106 ? 2.775 -18.625 -7.961 1 97.88 106 CYS A O 1
ATOM 746 N N . TRP A 1 107 ? 0.932 -17.516 -7.406 1 98.5 107 TRP A N 1
ATOM 747 C CA . TRP A 1 107 ? 1.598 -16.703 -6.391 1 98.5 107 TRP A CA 1
ATOM 748 C C . TRP A 1 107 ? 1.941 -17.531 -5.164 1 98.5 107 TRP A C 1
ATOM 750 O O . TRP A 1 107 ? 2.986 -17.344 -4.539 1 98.5 107 TRP A O 1
ATOM 760 N N . ALA A 1 108 ? 1.048 -18.469 -4.832 1 98.44 108 ALA A N 1
ATOM 761 C CA . ALA A 1 108 ? 1.395 -19.406 -3.768 1 98.44 108 ALA A CA 1
ATOM 762 C C . ALA A 1 108 ? 2.666 -20.188 -4.109 1 98.44 108 ALA A C 1
ATOM 764 O O . ALA A 1 108 ? 3.568 -20.297 -3.277 1 98.44 108 ALA A O 1
ATOM 765 N N . ALA A 1 109 ? 2.723 -20.641 -5.309 1 98.56 109 ALA A N 1
ATOM 766 C CA . ALA A 1 109 ? 3.893 -21.391 -5.758 1 98.56 109 ALA A CA 1
ATOM 767 C C . ALA A 1 109 ? 5.125 -20.484 -5.828 1 98.56 109 ALA A C 1
ATOM 769 O O . ALA A 1 109 ? 6.203 -20.859 -5.367 1 98.56 109 ALA A O 1
ATOM 770 N N . THR A 1 110 ? 4.969 -19.312 -6.359 1 97.62 110 THR A N 1
ATOM 771 C CA . THR A 1 110 ? 6.078 -18.391 -6.523 1 97.62 110 THR A CA 1
ATOM 772 C C . THR A 1 110 ? 6.66 -17.984 -5.168 1 97.62 110 THR A C 1
ATOM 774 O O . THR A 1 110 ? 7.879 -17.984 -4.992 1 97.62 110 THR A O 1
ATOM 777 N N . GLY A 1 111 ? 5.766 -17.672 -4.273 1 98.19 111 GLY A N 1
ATOM 778 C CA . GLY A 1 111 ? 6.254 -17.344 -2.947 1 98.19 111 GLY A CA 1
ATOM 779 C C . GLY A 1 111 ? 7.016 -18.484 -2.289 1 98.19 111 GLY A C 1
ATOM 780 O O . GLY A 1 111 ? 8.055 -18.25 -1.658 1 98.19 111 GLY A O 1
ATOM 781 N N . THR A 1 112 ? 6.504 -19.609 -2.465 1 98.31 112 THR A N 1
ATOM 782 C CA . THR A 1 112 ? 7.121 -20.797 -1.862 1 98.31 112 THR A CA 1
ATOM 783 C C . THR A 1 112 ? 8.508 -21.047 -2.451 1 98.31 112 THR A C 1
ATOM 785 O O . THR A 1 112 ? 9.484 -21.203 -1.715 1 98.31 112 THR A O 1
ATOM 788 N N . VAL A 1 113 ? 8.602 -21.047 -3.701 1 97.25 113 VAL A N 1
ATOM 789 C CA . VAL A 1 113 ? 9.867 -21.391 -4.336 1 97.25 113 VAL A CA 1
ATOM 790 C C . VAL A 1 113 ? 10.891 -20.281 -4.098 1 97.25 113 VAL A C 1
ATOM 792 O O . VAL A 1 113 ? 12.078 -20.562 -3.939 1 97.25 113 VAL A O 1
ATOM 795 N N . LYS A 1 114 ? 10.539 -19.047 -4.066 1 96.31 114 LYS A N 1
ATOM 796 C CA . LYS A 1 114 ? 11.469 -17.953 -3.779 1 96.31 114 LYS A CA 1
ATOM 797 C C . LYS A 1 114 ? 12 -18.047 -2.354 1 96.31 114 LYS A C 1
ATOM 799 O O . LYS A 1 114 ? 13.164 -17.719 -2.098 1 96.31 114 LYS A O 1
ATOM 804 N N . SER A 1 115 ? 11.148 -18.453 -1.487 1 97.19 115 SER A N 1
ATOM 805 C CA . SER A 1 115 ? 11.586 -18.625 -0.105 1 97.19 115 SER A CA 1
ATOM 806 C C . SER A 1 115 ? 12.555 -19.797 0.024 1 97.19 115 SER A C 1
ATOM 808 O O . SER A 1 115 ? 13.516 -19.734 0.791 1 97.19 115 SER A O 1
ATOM 810 N N . LEU A 1 116 ? 12.266 -20.797 -0.704 1 96.19 116 LEU A N 1
ATOM 811 C CA . LEU A 1 116 ? 13.172 -21.938 -0.729 1 96.19 116 LEU A CA 1
ATOM 812 C C . LEU A 1 116 ? 14.547 -21.531 -1.251 1 96.19 116 LEU A C 1
ATOM 814 O O . LEU A 1 116 ? 15.57 -21.984 -0.732 1 96.19 116 LEU A O 1
ATOM 818 N N . ALA A 1 117 ? 14.57 -20.703 -2.172 1 94.94 117 ALA A N 1
ATOM 819 C CA . ALA A 1 117 ? 15.805 -20.281 -2.836 1 94.94 117 ALA A CA 1
ATOM 820 C C . ALA A 1 117 ? 16.703 -19.5 -1.882 1 94.94 117 ALA A C 1
ATOM 822 O O . ALA A 1 117 ? 17.922 -19.453 -2.057 1 94.94 117 ALA A O 1
ATOM 823 N N . VAL A 1 118 ? 16.109 -18.906 -0.913 1 95.25 118 VAL A N 1
ATOM 824 C CA . VAL A 1 118 ? 16.906 -18.125 0.008 1 95.25 118 VAL A CA 1
ATOM 825 C C . VAL A 1 118 ? 17.203 -18.938 1.269 1 95.25 118 VAL A C 1
ATOM 827 O O . VAL A 1 118 ? 17.75 -18.406 2.24 1 95.25 118 VAL A O 1
ATOM 830 N N . GLY A 1 119 ? 16.734 -20.172 1.364 1 95.88 119 GLY A N 1
ATOM 831 C CA . GLY A 1 119 ? 17.188 -21.109 2.379 1 95.88 119 GLY A CA 1
ATOM 832 C C . GLY A 1 119 ? 16.266 -21.156 3.594 1 95.88 119 GLY A C 1
ATOM 833 O O . GLY A 1 119 ? 16.672 -21.609 4.664 1 95.88 119 GLY A O 1
ATOM 834 N N . LEU A 1 120 ? 15.086 -20.766 3.469 1 96.38 120 LEU A N 1
ATOM 835 C CA . LEU A 1 120 ? 14.18 -20.797 4.609 1 96.38 120 LEU A CA 1
ATOM 836 C C . LEU A 1 120 ? 13.656 -22.203 4.852 1 96.38 120 LEU A C 1
ATOM 838 O O . LEU A 1 120 ? 13.727 -23.062 3.967 1 96.38 120 LEU A O 1
ATOM 842 N N . GLY A 1 121 ? 13.141 -22.438 6.047 1 97 121 GLY A N 1
ATOM 843 C CA . GLY A 1 121 ? 12.586 -23.719 6.422 1 97 121 GLY A CA 1
ATOM 844 C C . GLY A 1 121 ? 11.227 -23.984 5.816 1 97 121 GLY A C 1
ATOM 845 O O . GLY A 1 121 ? 10.609 -23.094 5.242 1 97 121 GLY A O 1
ATOM 846 N N . PRO A 1 122 ? 10.773 -25.172 5.906 1 96.94 122 PRO A N 1
ATOM 847 C CA . PRO A 1 122 ? 9.555 -25.609 5.219 1 96.94 122 PRO A CA 1
ATOM 848 C C . PRO A 1 122 ? 8.328 -24.781 5.625 1 96.94 122 PRO A C 1
ATOM 850 O O . PRO A 1 122 ? 7.555 -24.359 4.766 1 96.94 122 PRO A O 1
ATOM 853 N N . LEU A 1 123 ? 8.172 -24.547 6.91 1 97.25 123 LEU A N 1
ATOM 854 C CA . LEU A 1 123 ? 7 -23.812 7.379 1 97.25 123 LEU A CA 1
ATOM 855 C C . LEU A 1 123 ? 7.027 -22.375 6.887 1 97.25 123 LEU A C 1
ATOM 857 O O . LEU A 1 123 ? 5.996 -21.844 6.469 1 97.25 123 LEU A O 1
ATOM 861 N N . ALA A 1 124 ? 8.172 -21.75 6.922 1 97.81 124 ALA A N 1
ATOM 862 C CA . ALA A 1 124 ? 8.32 -20.375 6.445 1 97.81 124 ALA A CA 1
ATOM 863 C C . ALA A 1 124 ? 8.047 -20.281 4.945 1 97.81 124 ALA A C 1
ATOM 865 O O . ALA A 1 124 ? 7.402 -19.344 4.484 1 97.81 124 ALA A O 1
ATOM 866 N N . CYS A 1 125 ? 8.523 -21.25 4.207 1 98.19 125 CYS A N 1
ATOM 867 C CA . CYS A 1 125 ? 8.312 -21.266 2.764 1 98.19 125 CYS A CA 1
ATOM 868 C C . CYS A 1 125 ? 6.824 -21.312 2.434 1 98.19 125 CYS A C 1
ATOM 870 O O . CYS A 1 125 ? 6.344 -20.531 1.611 1 98.19 125 CYS A O 1
ATOM 872 N N . VAL A 1 126 ? 6.176 -22.172 3.107 1 98.25 126 VAL A N 1
ATOM 873 C CA . VAL A 1 126 ? 4.75 -22.359 2.855 1 98.25 126 VAL A CA 1
ATOM 874 C C . VAL A 1 126 ? 3.99 -21.094 3.281 1 98.25 126 VAL A C 1
ATOM 876 O O . VAL A 1 126 ? 3.113 -20.625 2.557 1 98.25 126 VAL A O 1
ATOM 879 N N . LEU A 1 127 ? 4.355 -20.516 4.418 1 97.69 127 LEU A N 1
ATOM 880 C CA . LEU A 1 127 ? 3.689 -19.312 4.918 1 97.69 127 LEU A CA 1
ATOM 881 C C . LEU A 1 127 ? 3.9 -18.141 3.967 1 97.69 127 LEU A C 1
ATOM 883 O O . LEU A 1 127 ? 2.971 -17.391 3.699 1 97.69 127 LEU A O 1
ATOM 887 N N . ILE A 1 128 ? 5.07 -18.062 3.471 1 98.19 128 ILE A N 1
ATOM 888 C CA . ILE A 1 128 ? 5.367 -16.969 2.547 1 98.19 128 ILE A CA 1
ATOM 889 C C . ILE A 1 128 ? 4.586 -17.172 1.249 1 98.19 128 ILE A C 1
ATOM 891 O O . ILE A 1 128 ? 4.102 -16.203 0.653 1 98.19 128 ILE A O 1
ATOM 895 N N . GLY A 1 129 ? 4.52 -18.406 0.802 1 98.62 129 GLY A N 1
ATOM 896 C CA . GLY A 1 129 ? 3.691 -18.703 -0.357 1 98.62 129 GLY A CA 1
ATOM 897 C C . GLY A 1 129 ? 2.24 -18.297 -0.17 1 98.62 129 GLY A C 1
ATOM 898 O O . GLY A 1 129 ? 1.66 -17.625 -1.028 1 98.62 129 GLY A O 1
ATOM 899 N N . VAL A 1 130 ? 1.685 -18.641 0.95 1 97.56 130 VAL A N 1
ATOM 900 C CA . VAL A 1 130 ? 0.298 -18.297 1.257 1 97.56 130 VAL A CA 1
ATOM 901 C C . VAL A 1 130 ? 0.138 -16.781 1.339 1 97.56 130 VAL A C 1
ATOM 903 O O . VAL A 1 130 ? -0.78 -16.219 0.741 1 97.56 130 VAL A O 1
ATOM 906 N N . LEU A 1 131 ? 1.006 -16.109 2.008 1 97.44 131 LEU A N 1
ATOM 907 C CA . LEU A 1 131 ? 0.969 -14.648 2.168 1 97.44 131 LEU A CA 1
ATOM 908 C C . LEU A 1 131 ? 1.047 -13.953 0.813 1 97.44 131 LEU A C 1
ATOM 910 O O . LEU A 1 131 ? 0.374 -12.945 0.59 1 97.44 131 LEU A O 1
ATOM 914 N N . THR A 1 132 ? 1.877 -14.484 -0.041 1 98.38 132 THR A N 1
ATOM 915 C CA . THR A 1 132 ? 2.004 -13.906 -1.375 1 98.38 132 THR A CA 1
ATOM 916 C C . THR A 1 132 ? 0.667 -13.938 -2.107 1 98.38 132 THR A C 1
ATOM 918 O O . THR A 1 132 ? 0.291 -12.969 -2.764 1 98.38 132 THR A O 1
ATOM 921 N N . ALA A 1 133 ? 0.001 -14.977 -1.945 1 97.62 133 ALA A N 1
ATOM 922 C CA . ALA A 1 133 ? -1.23 -15.211 -2.695 1 97.62 133 ALA A CA 1
ATOM 923 C C . ALA A 1 133 ? -2.383 -14.383 -2.127 1 97.62 133 ALA A C 1
ATOM 925 O O . ALA A 1 133 ? -3.234 -13.898 -2.873 1 97.62 133 ALA A O 1
ATOM 926 N N . ILE A 1 134 ? -2.402 -14.172 -0.842 1 95.62 134 ILE A N 1
ATOM 927 C CA . ILE A 1 134 ? -3.619 -13.602 -0.275 1 95.62 134 ILE A CA 1
ATOM 928 C C . ILE A 1 134 ? -3.32 -12.219 0.3 1 95.62 134 ILE A C 1
ATOM 930 O O . ILE A 1 134 ? -4.238 -11.469 0.64 1 95.62 134 ILE A O 1
ATOM 934 N N . GLY A 1 135 ? -2.096 -11.852 0.435 1 96.81 135 GLY A N 1
ATOM 935 C CA . GLY A 1 135 ? -1.694 -10.609 1.074 1 96.81 135 GLY A CA 1
ATOM 936 C C . GLY A 1 135 ? -2.287 -9.383 0.413 1 96.81 135 GLY A C 1
ATOM 937 O O . GLY A 1 135 ? -2.701 -8.445 1.096 1 96.81 135 GLY A O 1
ATOM 938 N N . GLY A 1 136 ? -2.254 -9.352 -0.894 1 96.81 136 GLY A N 1
ATOM 939 C CA . GLY A 1 136 ? -2.852 -8.234 -1.609 1 96.81 136 GLY A CA 1
ATOM 940 C C . GLY A 1 136 ? -4.32 -8.031 -1.281 1 96.81 136 GLY A C 1
ATOM 941 O O . GLY A 1 136 ? -4.762 -6.902 -1.06 1 96.81 136 GLY A O 1
ATOM 942 N N . GLY A 1 137 ? -5.074 -9.109 -1.252 1 94.25 137 GLY A N 1
ATOM 943 C CA . GLY A 1 137 ? -6.477 -9.047 -0.88 1 94.25 137 GLY A CA 1
ATOM 944 C C . GLY A 1 137 ? -6.695 -8.586 0.55 1 94.25 137 GLY A C 1
ATOM 945 O O . GLY A 1 137 ? -7.625 -7.828 0.829 1 94.25 137 GLY A O 1
ATOM 946 N N . ILE A 1 138 ? -5.863 -9.039 1.438 1 94.88 138 ILE A N 1
ATOM 947 C CA . ILE A 1 138 ? -5.945 -8.617 2.832 1 94.88 138 ILE A CA 1
ATOM 948 C C . ILE A 1 138 ? -5.75 -7.109 2.928 1 94.88 138 ILE A C 1
ATOM 950 O O . ILE A 1 138 ? -6.539 -6.414 3.574 1 94.88 138 ILE A O 1
ATOM 954 N N . LEU A 1 139 ? -4.758 -6.594 2.258 1 96.81 139 LEU A N 1
ATOM 955 C CA . LEU A 1 139 ? -4.477 -5.164 2.293 1 96.81 139 LEU A CA 1
ATOM 956 C C . LEU A 1 139 ? -5.617 -4.371 1.671 1 96.81 139 LEU A C 1
ATOM 958 O O . LEU A 1 139 ? -6 -3.316 2.188 1 96.81 139 LEU A O 1
ATOM 962 N N . ARG A 1 140 ? -6.066 -4.863 0.583 1 95.44 140 ARG A N 1
ATOM 963 C CA . ARG A 1 140 ? -7.188 -4.215 -0.081 1 95.44 140 ARG A CA 1
ATOM 964 C C . ARG A 1 140 ? -8.375 -4.062 0.867 1 95.44 140 ARG A C 1
ATOM 966 O O . ARG A 1 140 ? -8.938 -2.975 0.993 1 95.44 140 ARG A O 1
ATOM 973 N N . ASP A 1 141 ? -8.758 -5.09 1.577 1 93.62 141 ASP A N 1
ATOM 974 C CA . ASP A 1 141 ? -9.906 -5.062 2.475 1 93.62 141 ASP A CA 1
ATOM 975 C C . ASP A 1 141 ? -9.648 -4.148 3.67 1 93.62 141 ASP A C 1
ATOM 977 O O . ASP A 1 141 ? -10.531 -3.396 4.086 1 93.62 141 ASP A O 1
ATOM 981 N N . VAL A 1 142 ? -8.438 -4.172 4.168 1 94.88 142 VAL A N 1
ATOM 982 C CA . VAL A 1 142 ? -8.062 -3.336 5.301 1 94.88 142 VAL A CA 1
ATOM 983 C C . VAL A 1 142 ? -8.148 -1.862 4.91 1 94.88 142 VAL A C 1
ATOM 985 O O . VAL A 1 142 ? -8.609 -1.029 5.691 1 94.88 142 VAL A O 1
ATOM 988 N N . LEU A 1 143 ? -7.766 -1.522 3.721 1 95.56 143 LEU A N 1
ATOM 989 C CA . LEU A 1 143 ? -7.727 -0.14 3.256 1 95.56 143 LEU A CA 1
ATOM 990 C C . LEU A 1 143 ? -9.141 0.421 3.1 1 95.56 143 LEU A C 1
ATOM 992 O O . LEU A 1 143 ? -9.328 1.639 3.064 1 95.56 143 LEU A O 1
ATOM 996 N N . VAL A 1 144 ? -10.094 -0.446 3.008 1 91.88 144 VAL A N 1
ATOM 997 C CA . VAL A 1 144 ? -11.469 0.032 2.934 1 91.88 144 VAL A CA 1
ATOM 998 C C . VAL A 1 144 ? -12.188 -0.258 4.25 1 91.88 144 VAL A C 1
ATOM 1000 O O . VAL A 1 144 ? -13.422 -0.296 4.297 1 91.88 144 VAL A O 1
ATOM 1003 N N . ALA A 1 145 ? -11.375 -0.556 5.316 1 92.94 145 ALA A N 1
ATOM 1004 C CA . ALA A 1 145 ? -11.836 -0.71 6.691 1 92.94 145 ALA A CA 1
ATOM 1005 C C . ALA A 1 145 ? -12.781 -1.903 6.824 1 92.94 145 ALA A C 1
ATOM 1007 O O . ALA A 1 145 ? -13.773 -1.839 7.551 1 92.94 145 ALA A O 1
ATOM 1008 N N . LYS A 1 146 ? -12.531 -2.896 6.105 1 91.56 146 LYS A N 1
ATOM 1009 C CA . LYS A 1 146 ? -13.266 -4.152 6.219 1 91.56 146 LYS A CA 1
ATOM 1010 C C . LYS A 1 146 ? -12.367 -5.27 6.75 1 91.56 146 LYS A C 1
ATOM 1012 O O . LYS A 1 146 ? -11.148 -5.242 6.555 1 91.56 146 LYS A O 1
ATOM 1017 N N . ILE A 1 147 ? -13.055 -6.195 7.348 1 89.38 147 ILE A N 1
ATOM 1018 C CA . ILE A 1 147 ? -12.352 -7.418 7.723 1 89.38 147 ILE A CA 1
ATOM 1019 C C . ILE A 1 147 ? -12.016 -8.227 6.469 1 89.38 147 ILE A C 1
ATOM 1021 O O . ILE A 1 147 ? -12.875 -8.43 5.609 1 89.38 147 ILE A O 1
ATOM 1025 N N . PRO A 1 148 ? -10.781 -8.57 6.352 1 89.88 148 PRO A N 1
ATOM 1026 C CA . PRO A 1 148 ? -10.398 -9.328 5.156 1 89.88 148 PRO A CA 1
ATOM 1027 C C . PRO A 1 148 ? -11.297 -10.539 4.906 1 89.88 148 PRO A C 1
ATOM 1029 O O . PRO A 1 148 ? -11.586 -11.297 5.836 1 89.88 148 PRO A O 1
ATOM 1032 N N . ALA A 1 149 ? -11.688 -10.734 3.752 1 79.31 149 ALA A N 1
ATOM 1033 C CA . ALA A 1 149 ? -12.617 -11.789 3.35 1 79.31 149 ALA A CA 1
ATOM 1034 C C . ALA A 1 149 ? -12.039 -13.172 3.623 1 79.31 149 ALA A C 1
ATOM 1036 O O . ALA A 1 149 ? -12.781 -14.125 3.867 1 79.31 149 ALA A O 1
ATOM 1037 N N . VAL A 1 150 ? -10.781 -13.266 3.664 1 79.31 150 VAL A N 1
ATOM 1038 C CA . VAL A 1 150 ? -10.117 -14.555 3.83 1 79.31 150 VAL A CA 1
ATOM 1039 C C . VAL A 1 150 ? -10.383 -15.094 5.23 1 79.31 150 VAL A C 1
ATOM 1041 O O . VAL A 1 150 ? -10.172 -16.281 5.496 1 79.31 150 VAL A O 1
ATOM 1044 N N . PHE A 1 151 ? -10.797 -14.234 6.168 1 77 151 PHE A N 1
ATOM 1045 C CA . PHE A 1 151 ? -11.023 -14.664 7.539 1 77 151 PHE A CA 1
ATOM 1046 C C . PHE A 1 151 ? -12.438 -15.219 7.707 1 77 151 PHE A C 1
ATOM 1048 O O . PHE A 1 151 ? -12.75 -15.844 8.727 1 77 151 PHE A O 1
ATOM 1055 N N . GLY A 1 152 ? -13.375 -15 6.91 1 64.69 152 GLY A N 1
ATOM 1056 C CA . GLY A 1 152 ? -14.766 -15.406 7.062 1 64.69 152 GLY A CA 1
ATOM 1057 C C . GLY A 1 152 ? -15.188 -16.5 6.098 1 64.69 152 GLY A C 1
ATOM 1058 O O . GLY A 1 152 ? -14.344 -17.266 5.617 1 64.69 152 GLY A O 1
ATOM 1059 N N . ASP A 1 153 ? -16.641 -16.531 5.934 1 54.06 153 ASP A N 1
ATOM 1060 C CA . ASP A 1 153 ? -17.406 -17.609 5.309 1 54.06 153 ASP A CA 1
ATOM 1061 C C . ASP A 1 153 ? -17.25 -17.578 3.791 1 54.06 153 ASP A C 1
ATOM 1063 O O . ASP A 1 153 ? -18.062 -18.172 3.07 1 54.06 153 ASP A O 1
ATOM 1067 N N . GLY A 1 154 ? -16.125 -16.875 3.312 1 54.38 154 GLY A N 1
ATOM 1068 C CA . GLY A 1 154 ? -16.125 -16.828 1.859 1 54.38 154 GLY A CA 1
ATOM 1069 C C . GLY A 1 154 ? -15.195 -17.844 1.232 1 54.38 154 GLY A C 1
ATOM 1070 O O . GLY A 1 154 ? -14.68 -18.734 1.92 1 54.38 154 GLY A O 1
ATOM 1071 N N . PRO A 1 155 ? -14.969 -17.75 -0.113 1 60.53 155 PRO A N 1
ATOM 1072 C CA . PRO A 1 155 ? -14.188 -18.766 -0.817 1 60.53 155 PRO A CA 1
ATOM 1073 C C . PRO A 1 155 ? -12.844 -19.047 -0.14 1 60.53 155 PRO A C 1
ATOM 1075 O O . PRO A 1 155 ? -12.266 -18.156 0.489 1 60.53 155 PRO A O 1
ATOM 1078 N N . LEU A 1 156 ? -12.43 -20.25 0.114 1 75.56 156 LEU A N 1
ATOM 1079 C CA . LEU A 1 156 ? -11.32 -20.922 0.765 1 75.56 156 LEU A CA 1
ATOM 1080 C C . LEU A 1 156 ? -9.984 -20.484 0.175 1 75.56 156 LEU A C 1
ATOM 1082 O O . LEU A 1 156 ? -9.117 -21.312 -0.122 1 75.56 156 LEU A O 1
ATOM 1086 N N . TYR A 1 157 ? -9.812 -19.062 -0.021 1 82.56 157 TYR A N 1
ATOM 1087 C CA . TYR A 1 157 ? -8.602 -18.609 -0.693 1 82.56 157 TYR A CA 1
ATOM 1088 C C . TYR A 1 157 ? -7.355 -19.016 0.09 1 82.56 157 TYR A C 1
ATOM 1090 O O . TYR A 1 157 ? -6.379 -19.484 -0.492 1 82.56 157 TYR A O 1
ATOM 1098 N N . ALA A 1 158 ? -7.434 -18.859 1.391 1 88.5 158 ALA A N 1
ATOM 1099 C CA . ALA A 1 158 ? -6.254 -19.172 2.193 1 88.5 158 ALA A CA 1
ATOM 1100 C C . ALA A 1 158 ? -5.965 -20.672 2.176 1 88.5 158 ALA A C 1
ATOM 1102 O O . ALA A 1 158 ? -4.809 -21.094 2.066 1 88.5 158 ALA A O 1
ATOM 1103 N N . THR A 1 159 ? -7.02 -21.406 2.24 1 90.5 159 THR A N 1
ATOM 1104 C CA . THR A 1 159 ? -6.867 -22.859 2.252 1 90.5 159 THR A CA 1
ATOM 1105 C C . THR A 1 159 ? -6.34 -23.359 0.911 1 90.5 159 THR A C 1
ATOM 1107 O O . THR A 1 159 ? -5.441 -24.203 0.867 1 90.5 159 THR A O 1
ATOM 1110 N N . ILE A 1 160 ? -6.898 -22.812 -0.095 1 93.62 160 ILE A N 1
ATOM 1111 C CA . ILE A 1 160 ? -6.484 -23.219 -1.434 1 93.62 160 ILE A CA 1
ATOM 1112 C C . ILE A 1 160 ? -5.035 -22.797 -1.678 1 93.62 160 ILE A C 1
ATOM 1114 O O . ILE A 1 160 ? -4.258 -23.547 -2.268 1 93.62 160 ILE A O 1
ATOM 1118 N N . ALA A 1 161 ? -4.676 -21.656 -1.239 1 96.5 161 ALA A N 1
ATOM 1119 C CA . ALA A 1 161 ? -3.299 -21.188 -1.349 1 96.5 161 ALA A CA 1
ATOM 1120 C C . ALA A 1 161 ? -2.35 -22.078 -0.564 1 96.5 161 ALA A C 1
ATOM 1122 O O . ALA A 1 161 ? -1.225 -22.344 -1.002 1 96.5 161 ALA A O 1
ATOM 1123 N N . LEU A 1 162 ? -2.803 -22.516 0.606 1 96.44 162 LEU A N 1
ATOM 1124 C CA . LEU A 1 162 ? -2 -23.406 1.435 1 96.44 162 LEU A CA 1
ATOM 1125 C C . LEU A 1 162 ? -1.701 -24.703 0.697 1 96.44 162 LEU A C 1
ATOM 1127 O O . LEU A 1 162 ? -0.56 -25.172 0.69 1 96.44 162 LEU A O 1
ATOM 1131 N N . ILE A 1 163 ? -2.674 -25.266 0.084 1 97.38 163 ILE A N 1
ATOM 1132 C CA . ILE A 1 163 ? -2.512 -26.5 -0.676 1 97.38 163 ILE A CA 1
ATOM 1133 C C . ILE A 1 163 ? -1.521 -26.266 -1.816 1 97.38 163 ILE A C 1
ATOM 1135 O O . ILE A 1 163 ? -0.598 -27.062 -2.01 1 97.38 163 ILE A O 1
ATOM 1139 N N . GLY A 1 164 ? -1.696 -25.203 -2.52 1 98.5 164 GLY A N 1
ATOM 1140 C CA . GLY A 1 164 ? -0.773 -24.875 -3.598 1 98.5 164 GLY A CA 1
ATOM 1141 C C . GLY A 1 164 ? 0.655 -24.688 -3.123 1 98.5 164 GLY A C 1
ATOM 1142 O O . GLY A 1 164 ? 1.597 -25.156 -3.771 1 98.5 164 GLY A O 1
ATOM 1143 N N . ALA A 1 165 ? 0.808 -24.016 -2.025 1 98.69 165 ALA A N 1
ATOM 1144 C CA . ALA A 1 165 ? 2.135 -23.781 -1.459 1 98.69 165 ALA A CA 1
ATOM 1145 C C . ALA A 1 165 ? 2.803 -25.094 -1.073 1 98.69 165 ALA A C 1
ATOM 1147 O O . ALA A 1 165 ? 3.994 -25.297 -1.322 1 98.69 165 ALA A O 1
ATOM 1148 N N . ILE A 1 166 ? 2.066 -25.969 -0.475 1 98.56 166 ILE A N 1
ATOM 1149 C CA . ILE A 1 166 ? 2.588 -27.266 -0.071 1 98.56 166 ILE A CA 1
ATOM 1150 C C . ILE A 1 166 ? 2.99 -28.062 -1.308 1 98.56 166 ILE A C 1
ATOM 1152 O O . ILE A 1 166 ? 4.051 -28.703 -1.331 1 98.56 166 ILE A O 1
ATOM 1156 N N . GLU A 1 167 ? 2.15 -28.078 -2.303 1 98.69 167 GLU A N 1
ATOM 1157 C CA . GLU A 1 167 ? 2.471 -28.781 -3.543 1 98.69 167 GLU A CA 1
ATOM 1158 C C . GLU A 1 167 ? 3.789 -28.281 -4.129 1 98.69 167 GLU A C 1
ATOM 1160 O O . GLU A 1 167 ? 4.641 -29.078 -4.52 1 98.69 167 GLU A O 1
ATOM 1165 N N . MET A 1 168 ? 3.932 -26.953 -4.164 1 98.62 168 MET A N 1
ATOM 1166 C CA . MET A 1 168 ? 5.168 -26.391 -4.691 1 98.62 168 MET A CA 1
ATOM 1167 C C . MET A 1 168 ? 6.363 -26.797 -3.834 1 98.62 168 MET A C 1
ATOM 1169 O O . MET A 1 168 ? 7.414 -27.172 -4.359 1 98.62 168 MET A O 1
ATOM 1173 N N . PHE A 1 169 ? 6.18 -26.719 -2.535 1 98.56 169 PHE A N 1
ATOM 1174 C CA . PHE A 1 169 ? 7.285 -27.031 -1.641 1 98.56 169 PHE A CA 1
ATOM 1175 C C . PHE A 1 169 ? 7.77 -28.469 -1.869 1 98.56 169 PHE A C 1
ATOM 1177 O O . PHE A 1 169 ? 8.969 -28.703 -2.029 1 98.56 169 PHE A O 1
ATOM 1184 N N . VAL A 1 170 ? 6.883 -29.406 -1.901 1 98.31 170 VAL A N 1
ATOM 1185 C CA . VAL A 1 170 ? 7.203 -30.828 -2.027 1 98.31 170 VAL A CA 1
ATOM 1186 C C . VAL A 1 170 ? 7.879 -31.078 -3.373 1 98.31 170 VAL A C 1
ATOM 1188 O O . VAL A 1 170 ? 8.953 -31.688 -3.43 1 98.31 170 VAL A O 1
ATOM 1191 N N . LEU A 1 171 ? 7.316 -30.594 -4.418 1 98.38 171 LEU A N 1
ATOM 1192 C CA . LEU A 1 171 ? 7.84 -30.891 -5.746 1 98.38 171 LEU A CA 1
ATOM 1193 C C . LEU A 1 171 ? 9.156 -30.172 -5.988 1 98.38 171 LEU A C 1
ATOM 1195 O O . LEU A 1 171 ? 10.039 -30.688 -6.68 1 98.38 171 LEU A O 1
ATOM 1199 N N . ALA A 1 172 ? 9.258 -29 -5.441 1 97.31 172 ALA A N 1
ATOM 1200 C CA . ALA A 1 172 ? 10.523 -28.281 -5.574 1 97.31 172 ALA A CA 1
ATOM 1201 C C . ALA A 1 172 ? 11.656 -29 -4.859 1 97.31 172 ALA A C 1
ATOM 1203 O O . ALA A 1 172 ? 12.805 -28.984 -5.309 1 97.31 172 ALA A O 1
ATOM 1204 N N . ARG A 1 173 ? 11.367 -29.641 -3.803 1 95.31 173 ARG A N 1
ATOM 1205 C CA . ARG A 1 173 ? 12.367 -30.391 -3.055 1 95.31 173 ARG A CA 1
ATOM 1206 C C . ARG A 1 173 ? 12.898 -31.562 -3.871 1 95.31 173 ARG A C 1
ATOM 1208 O O . ARG A 1 173 ? 14.039 -32 -3.674 1 95.31 173 ARG A O 1
ATOM 1215 N N . PHE A 1 174 ? 12.102 -32.031 -4.727 1 96.62 174 PHE A N 1
ATOM 1216 C CA . PHE A 1 174 ? 12.523 -33.094 -5.621 1 96.62 174 PHE A CA 1
ATOM 1217 C C . PHE A 1 174 ? 13.062 -32.531 -6.93 1 96.62 174 PHE A C 1
ATOM 1219 O O . PHE A 1 174 ? 13.125 -33.219 -7.938 1 96.62 174 PHE A O 1
ATOM 1226 N N . ASP A 1 175 ? 13.258 -31.141 -7.027 1 95.94 175 ASP A N 1
ATOM 1227 C CA . ASP A 1 175 ? 13.852 -30.422 -8.148 1 95.94 175 ASP A CA 1
ATOM 1228 C C . ASP A 1 175 ? 12.898 -30.391 -9.344 1 95.94 175 ASP A C 1
ATOM 1230 O O . ASP A 1 175 ? 13.32 -30.547 -10.492 1 95.94 175 ASP A O 1
ATOM 1234 N N . LEU A 1 176 ? 11.625 -30.328 -9.039 1 96.88 176 LEU A N 1
ATOM 1235 C CA . LEU A 1 176 ? 10.609 -30.234 -10.078 1 96.88 176 LEU A CA 1
ATOM 1236 C C . LEU A 1 176 ? 9.781 -28.969 -9.914 1 96.88 176 LEU A C 1
ATOM 1238 O O . LEU A 1 176 ? 8.547 -29.031 -9.82 1 96.88 176 LEU A O 1
ATOM 1242 N N . PRO A 1 177 ? 10.445 -27.859 -9.906 1 95.06 177 PRO A N 1
ATOM 1243 C CA . PRO A 1 177 ? 9.711 -26.609 -9.648 1 95.06 177 PRO A CA 1
ATOM 1244 C C . PRO A 1 177 ? 8.656 -26.328 -10.711 1 95.06 177 PRO A C 1
ATOM 1246 O O . PRO A 1 177 ? 7.594 -25.766 -10.398 1 95.06 177 PRO A O 1
ATOM 1249 N N . ASN A 1 178 ? 8.906 -26.641 -11.961 1 96.69 178 ASN A N 1
ATOM 1250 C CA . ASN A 1 178 ? 7.922 -26.391 -13.008 1 96.69 178 ASN A CA 1
ATOM 1251 C C . ASN A 1 178 ? 6.645 -27.188 -12.789 1 96.69 178 ASN A C 1
ATOM 1253 O O . ASN A 1 178 ? 5.543 -26.672 -13 1 96.69 178 ASN A O 1
ATOM 1257 N N . TRP A 1 179 ? 6.852 -28.344 -12.375 1 97 179 TRP A N 1
ATOM 1258 C CA . TRP A 1 179 ? 5.699 -29.188 -12.062 1 97 179 TRP A CA 1
ATOM 1259 C C . TRP A 1 179 ? 4.984 -28.672 -10.812 1 97 179 TRP A C 1
ATOM 1261 O O . TRP A 1 179 ? 3.76 -28.766 -10.703 1 97 179 TRP A O 1
ATOM 1271 N N . GLY A 1 180 ? 5.77 -28.188 -9.82 1 98.12 180 GLY A N 1
ATOM 1272 C CA . GLY A 1 180 ? 5.16 -27.578 -8.656 1 98.12 180 GLY A CA 1
ATOM 1273 C C . GLY A 1 180 ? 4.285 -26.391 -8.992 1 98.12 180 GLY A C 1
ATOM 1274 O O . GLY A 1 180 ? 3.168 -26.266 -8.484 1 98.12 180 GLY A O 1
ATOM 1275 N N . MET A 1 181 ? 4.801 -25.562 -9.875 1 98 181 MET A N 1
ATOM 1276 C CA . MET A 1 181 ? 4.047 -24.391 -10.32 1 98 181 MET A CA 1
ATOM 1277 C C . MET A 1 181 ? 2.77 -24.797 -11.039 1 98 181 MET A C 1
ATOM 1279 O O . MET A 1 181 ? 1.687 -24.297 -10.734 1 98 181 MET A O 1
ATOM 1283 N N . THR A 1 182 ? 2.91 -25.719 -11.961 1 98.06 182 THR A N 1
ATOM 1284 C CA . THR A 1 182 ? 1.769 -26.203 -12.734 1 98.06 182 THR A CA 1
ATOM 1285 C C . THR A 1 182 ? 0.718 -26.828 -11.828 1 98.06 182 THR A C 1
ATOM 1287 O O . THR A 1 182 ? -0.469 -26.516 -11.93 1 98.06 182 THR A O 1
ATOM 1290 N N . ALA A 1 183 ? 1.17 -27.656 -10.945 1 98.19 183 ALA A N 1
ATOM 1291 C CA . ALA A 1 183 ? 0.257 -28.328 -10.031 1 98.19 183 ALA A CA 1
ATOM 1292 C C . ALA A 1 183 ? -0.481 -27.328 -9.156 1 98.19 183 ALA A C 1
ATOM 1294 O O . ALA A 1 183 ? -1.697 -27.422 -8.977 1 98.19 183 ALA A O 1
ATOM 1295 N N . SER A 1 184 ? 0.27 -26.391 -8.609 1 98.5 184 SER A N 1
ATOM 1296 C CA . SER A 1 184 ? -0.321 -25.375 -7.746 1 98.5 184 SER A CA 1
ATOM 1297 C C . SER A 1 184 ? -1.386 -24.578 -8.484 1 98.5 184 SER A C 1
ATOM 1299 O O . SER A 1 184 ? -2.494 -24.391 -7.977 1 98.5 184 SER A O 1
ATOM 1301 N N . ILE A 1 185 ? -1.085 -24.109 -9.688 1 98.31 185 ILE A N 1
ATOM 1302 C CA . ILE A 1 185 ? -1.998 -23.297 -10.469 1 98.31 185 ILE A CA 1
ATOM 1303 C C . ILE A 1 185 ? -3.266 -24.078 -10.789 1 98.31 185 ILE A C 1
ATOM 1305 O O . ILE A 1 185 ? -4.379 -23.594 -10.57 1 98.31 185 ILE A O 1
ATOM 1309 N N . VAL A 1 186 ? -3.107 -25.312 -11.227 1 98.06 186 VAL A N 1
ATOM 1310 C CA . VAL A 1 186 ? -4.234 -26.141 -11.648 1 98.06 186 VAL A CA 1
ATOM 1311 C C . VAL A 1 186 ? -5.082 -26.516 -10.438 1 98.06 186 VAL A C 1
ATOM 1313 O O . VAL A 1 186 ? -6.309 -26.438 -10.477 1 98.06 186 VAL A O 1
ATOM 1316 N N . THR A 1 187 ? -4.445 -26.922 -9.367 1 97.88 187 THR A N 1
ATOM 1317 C CA . THR A 1 187 ? -5.156 -27.344 -8.164 1 97.88 187 THR A CA 1
ATOM 1318 C C . THR A 1 187 ? -5.938 -26.172 -7.57 1 97.88 187 THR A C 1
ATOM 1320 O O . THR A 1 187 ? -7.109 -26.312 -7.219 1 97.88 187 THR A O 1
ATOM 1323 N N . CYS A 1 188 ? -5.305 -25.016 -7.445 1 96.44 188 CYS A N 1
ATOM 1324 C CA . CYS A 1 188 ? -5.969 -23.859 -6.855 1 96.44 188 CYS A CA 1
ATOM 1325 C C . CYS A 1 188 ? -7.133 -23.391 -7.723 1 96.44 188 CYS A C 1
ATOM 1327 O O . CYS A 1 188 ? -8.211 -23.078 -7.211 1 96.44 188 CYS A O 1
ATOM 1329 N N . ALA A 1 189 ? -6.926 -23.375 -9.031 1 96.06 189 ALA A N 1
ATOM 1330 C CA . ALA A 1 189 ? -8.023 -23.016 -9.922 1 96.06 189 ALA A CA 1
ATOM 1331 C C . ALA A 1 189 ? -9.164 -24.016 -9.828 1 96.06 189 ALA A C 1
ATOM 1333 O O . ALA A 1 189 ? -10.328 -23.641 -9.711 1 96.06 189 ALA A O 1
ATOM 1334 N N . GLY A 1 190 ? -8.852 -25.25 -9.891 1 95.69 190 GLY A N 1
ATOM 1335 C CA . GLY A 1 190 ? -9.852 -26.297 -9.828 1 95.69 190 GLY A CA 1
ATOM 1336 C C . GLY A 1 190 ? -10.633 -26.312 -8.523 1 95.69 190 GLY A C 1
ATOM 1337 O O . GLY A 1 190 ? -11.867 -26.312 -8.531 1 95.69 190 GLY A O 1
ATOM 1338 N N . LEU A 1 191 ? -9.906 -26.344 -7.41 1 93.75 191 LEU A N 1
ATOM 1339 C CA . LEU A 1 191 ? -10.547 -26.375 -6.102 1 93.75 191 LEU A CA 1
ATOM 1340 C C . LEU A 1 191 ? -11.336 -25.094 -5.855 1 93.75 191 LEU A C 1
ATOM 1342 O O . LEU A 1 191 ? -12.406 -25.125 -5.238 1 93.75 191 LEU A O 1
ATOM 1346 N N . GLY A 1 192 ? -10.766 -23.984 -6.305 1 91.31 192 GLY A N 1
ATOM 1347 C CA . GLY A 1 192 ? -11.477 -22.719 -6.148 1 91.31 192 GLY A CA 1
ATOM 1348 C C . GLY A 1 192 ? -12.797 -22.672 -6.887 1 91.31 192 GLY A C 1
ATOM 1349 O O . GLY A 1 192 ? -13.812 -22.25 -6.336 1 91.31 192 GLY A O 1
ATOM 1350 N N . LEU A 1 193 ? -12.781 -23.125 -8.109 1 90.62 193 LEU A N 1
ATOM 1351 C CA . LEU A 1 193 ? -14.008 -23.156 -8.906 1 90.62 193 LEU A CA 1
ATOM 1352 C C . LEU A 1 193 ? -15.016 -24.125 -8.305 1 90.62 193 LEU A C 1
ATOM 1354 O O . LEU A 1 193 ? -16.219 -23.828 -8.273 1 90.62 193 LEU A O 1
ATOM 1358 N N . LEU A 1 194 ? -14.523 -25.203 -7.852 1 90.12 194 LEU A N 1
ATOM 1359 C CA . LEU A 1 194 ? -15.398 -26.188 -7.219 1 90.12 194 LEU A CA 1
ATOM 1360 C C . LEU A 1 194 ? -16.016 -25.641 -5.941 1 90.12 194 LEU A C 1
ATOM 1362 O O . LEU A 1 194 ? -17.203 -25.844 -5.676 1 90.12 194 LEU A O 1
ATOM 1366 N N . ALA A 1 195 ? -15.188 -24.984 -5.152 1 85.31 195 ALA A N 1
ATOM 1367 C CA . ALA A 1 195 ? -15.672 -24.391 -3.908 1 85.31 195 ALA A CA 1
ATOM 1368 C C . ALA A 1 195 ? -16.75 -23.344 -4.184 1 85.31 195 ALA A C 1
ATOM 1370 O O . ALA A 1 195 ? -17.719 -23.234 -3.443 1 85.31 195 ALA A O 1
ATOM 1371 N N . ARG A 1 196 ? -16.547 -22.609 -5.18 1 81.69 196 ARG A N 1
ATOM 1372 C CA . ARG A 1 196 ? -17.5 -21.562 -5.559 1 81.69 196 ARG A CA 1
ATOM 1373 C C . ARG A 1 196 ? -18.812 -22.188 -6.031 1 81.69 196 ARG A C 1
ATOM 1375 O O . ARG A 1 196 ? -19.891 -21.688 -5.691 1 81.69 196 ARG A O 1
ATOM 1382 N N . ARG A 1 197 ? -18.734 -23.219 -6.738 1 83.62 197 ARG A N 1
ATOM 1383 C CA . ARG A 1 197 ? -19.922 -23.875 -7.273 1 83.62 197 ARG A CA 1
ATOM 1384 C C . ARG A 1 197 ? -20.703 -24.578 -6.172 1 83.62 197 ARG A C 1
ATOM 1386 O O . ARG A 1 197 ? -21.938 -24.578 -6.18 1 83.62 197 ARG A O 1
ATOM 1393 N N . ARG A 1 198 ? -20.031 -25.094 -5.25 1 81.62 198 ARG A N 1
ATOM 1394 C CA . ARG A 1 198 ? -20.672 -25.906 -4.215 1 81.62 198 ARG A CA 1
ATOM 1395 C C . ARG A 1 198 ? -20.938 -25.078 -2.961 1 81.62 198 ARG A C 1
ATOM 1397 O O . ARG A 1 198 ? -21.531 -25.578 -2 1 81.62 198 ARG A O 1
ATOM 1404 N N . GLY A 1 199 ? -20.469 -23.906 -2.941 1 74.88 199 GLY A N 1
ATOM 1405 C CA . GLY A 1 199 ? -20.656 -23.062 -1.781 1 74.88 199 GLY A CA 1
ATOM 1406 C C . GLY A 1 199 ? -19.891 -23.516 -0.563 1 74.88 199 GLY A C 1
ATOM 1407 O O . GLY A 1 199 ? -20.375 -23.438 0.563 1 74.88 199 GLY A O 1
ATOM 1408 N N . TRP A 1 200 ? -18.781 -24.109 -0.723 1 68.19 200 TRP A N 1
ATOM 1409 C CA . TRP A 1 200 ? -17.953 -24.625 0.369 1 68.19 200 TRP A CA 1
ATOM 1410 C C . TRP A 1 200 ? -17.516 -23.484 1.281 1 68.19 200 TRP A C 1
ATOM 1412 O O . TRP A 1 200 ? -17.188 -22.391 0.81 1 68.19 200 TRP A O 1
ATOM 1422 N N . ARG A 1 201 ? -17.781 -23.672 2.684 1 61.59 201 ARG A N 1
ATOM 1423 C CA . ARG A 1 201 ? -17.297 -22.75 3.707 1 61.59 201 ARG A CA 1
ATOM 1424 C C . ARG A 1 201 ? -16.516 -23.5 4.781 1 61.59 201 ARG A C 1
ATOM 1426 O O . ARG A 1 201 ? -16.797 -24.672 5.059 1 61.59 201 ARG A O 1
ATOM 1433 N N . LEU A 1 202 ? -15.383 -22.844 5.207 1 55.81 202 LEU A N 1
ATOM 1434 C CA . LEU A 1 202 ? -14.695 -23.453 6.344 1 55.81 202 LEU A CA 1
ATOM 1435 C C . LEU A 1 202 ? -15.508 -23.281 7.621 1 55.81 202 LEU A C 1
ATOM 1437 O O . LEU A 1 202 ? -16.094 -22.219 7.852 1 55.81 202 LEU A O 1
ATOM 1441 N N . PRO A 1 203 ? -15.672 -24.391 8.328 1 50.69 203 PRO A N 1
ATOM 1442 C CA . PRO A 1 203 ? -16.469 -24.297 9.555 1 50.69 203 PRO A CA 1
ATOM 1443 C C . PRO A 1 203 ? -15.93 -23.234 10.516 1 50.69 203 PRO A C 1
ATOM 1445 O O . PRO A 1 203 ? -14.719 -23.047 10.617 1 50.69 203 PRO A O 1
ATOM 1448 N N . GLY A 1 204 ? -16.641 -22.156 10.773 1 50.59 204 GLY A N 1
ATOM 1449 C CA . GLY A 1 204 ? -16.266 -21.188 11.789 1 50.59 204 GLY A CA 1
ATOM 1450 C C . GLY A 1 204 ? -16.062 -21.797 13.164 1 50.59 204 GLY A C 1
ATOM 1451 O O . GLY A 1 204 ? -16.469 -22.938 13.406 1 50.59 204 GLY A O 1
ATOM 1452 N N . ALA A 1 205 ? -15.023 -21.109 13.875 1 44.62 205 ALA A N 1
ATOM 1453 C CA . ALA A 1 205 ? -14.812 -21.531 15.258 1 44.62 205 ALA A CA 1
ATOM 1454 C C . ALA A 1 205 ? -16.125 -21.5 16.047 1 44.62 205 ALA A C 1
ATOM 1456 O O . ALA A 1 205 ? -16.188 -22 17.172 1 44.62 205 ALA A O 1
ATOM 1457 N N . ALA A 1 206 ? -16.938 -20.516 15.695 1 42.72 206 ALA A N 1
ATOM 1458 C CA . ALA A 1 206 ? -18.109 -20.438 16.562 1 42.72 206 ALA A CA 1
ATOM 1459 C C . ALA A 1 206 ? -18.703 -21.812 16.812 1 42.72 206 ALA A C 1
ATOM 1461 O O . ALA A 1 206 ? -19.531 -21.984 17.719 1 42.72 206 ALA A O 1
ATOM 1462 N N . GLN A 1 207 ? -18.531 -22.531 15.828 1 40.5 207 GLN A N 1
ATOM 1463 C CA . GLN A 1 207 ? -19.078 -23.828 16.219 1 40.5 207 GLN A CA 1
ATOM 1464 C C . GLN A 1 207 ? -18.359 -24.391 17.438 1 40.5 207 GLN A C 1
ATOM 1466 O O . GLN A 1 207 ? -18.828 -25.312 18.094 1 40.5 207 GLN A O 1
ATOM 1471 N N . TRP A 1 208 ? -17.094 -24.016 17.5 1 38.84 208 TRP A N 1
ATOM 1472 C CA . TRP A 1 208 ? -16.422 -24.406 18.75 1 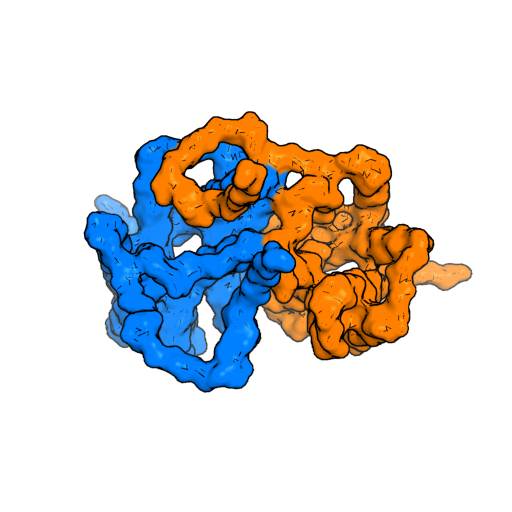38.84 208 TRP A CA 1
ATOM 1473 C C . TRP A 1 208 ? -16.516 -23.281 19.781 1 38.84 208 TRP A C 1
ATOM 1475 O O . TRP A 1 208 ? -16.078 -22.156 19.531 1 38.84 208 TRP A O 1
ATOM 1485 N N . GLU A 1 209 ? -17.734 -23 20.328 1 38.88 209 GLU A N 1
ATOM 1486 C CA . GLU A 1 209 ? -17.984 -22.031 21.375 1 38.88 209 GLU A CA 1
ATOM 1487 C C . GLU A 1 209 ? -16.812 -21.922 22.344 1 38.88 209 GLU A C 1
ATOM 1489 O O . GLU A 1 209 ? -16.594 -22.828 23.156 1 38.88 209 GLU A O 1
ATOM 1494 N N . VAL A 1 210 ? -15.711 -21.656 21.891 1 35.72 210 VAL A N 1
ATOM 1495 C CA . VAL A 1 210 ? -14.758 -21.406 22.969 1 35.72 210 VAL A CA 1
ATOM 1496 C C . VAL A 1 210 ? -15.195 -20.172 23.766 1 35.72 210 VAL A C 1
ATOM 1498 O O . VAL A 1 210 ? -15.367 -19.094 23.203 1 35.72 210 VAL A O 1
ATOM 1501 N N . ARG A 1 211 ? -15.836 -20.328 24.906 1 37.25 211 ARG A N 1
ATOM 1502 C CA . ARG A 1 211 ? -16.203 -19.297 25.859 1 37.25 211 ARG A CA 1
ATOM 1503 C C . ARG A 1 211 ? -15 -18.422 26.219 1 37.25 211 ARG A C 1
ATOM 1505 O O . ARG A 1 211 ? -14.023 -18.891 26.781 1 37.25 211 ARG A O 1
ATOM 1512 N N . LEU A 1 212 ? -14.68 -17.531 25.375 1 40.06 212 LEU A N 1
ATOM 1513 C CA . LEU A 1 212 ? -13.609 -16.609 25.781 1 40.06 212 LEU A CA 1
ATOM 1514 C C . LEU A 1 212 ? -13.828 -16.125 27.203 1 40.06 212 LEU A C 1
ATOM 1516 O O . LEU A 1 212 ? -14.969 -15.961 27.641 1 40.06 212 LEU A O 1
ATOM 1520 N N . PRO A 1 213 ? -12.844 -16.172 28.141 1 38.97 213 PRO A N 1
ATOM 1521 C CA . PRO A 1 213 ? -13.047 -15.664 29.5 1 38.97 213 PRO A CA 1
ATOM 1522 C C . PRO A 1 213 ? -13.633 -14.258 29.516 1 38.97 213 PRO A C 1
ATOM 1524 O O . PRO A 1 213 ? -13.438 -13.484 28.578 1 38.97 213 PRO A O 1
ATOM 1527 N N . ALA A 1 214 ? -14.57 -13.938 30.469 1 41.97 214 ALA A N 1
ATOM 1528 C CA . ALA A 1 214 ? -15.359 -12.727 30.672 1 41.97 214 ALA A CA 1
ATOM 1529 C C . ALA A 1 214 ? -14.508 -11.477 30.438 1 41.97 214 ALA A C 1
ATOM 1531 O O . ALA A 1 214 ? -15 -10.469 29.938 1 41.97 214 ALA A O 1
ATOM 1532 N N . ARG A 1 215 ? -13.25 -11.531 30.844 1 46 215 ARG A N 1
ATOM 1533 C CA . ARG A 1 215 ? -12.367 -10.367 30.844 1 46 215 ARG A CA 1
ATOM 1534 C C . ARG A 1 215 ? -12.141 -9.844 29.422 1 46 215 ARG A C 1
ATOM 1536 O O . ARG A 1 215 ? -11.82 -8.664 29.234 1 46 215 ARG A O 1
ATOM 1543 N N . TYR A 1 216 ? -12.008 -10.734 28.438 1 44.97 216 TYR A N 1
ATOM 1544 C CA . TYR A 1 216 ? -11.828 -10.227 27.078 1 44.97 216 TYR A CA 1
ATOM 1545 C C . TYR A 1 216 ? -13.172 -10.055 26.375 1 44.97 216 TYR A C 1
ATOM 1547 O O . TYR A 1 216 ? -13.234 -9.5 25.281 1 44.97 216 TYR A O 1
ATOM 1555 N N . ALA A 1 217 ? -14.234 -10.656 26.922 1 44.19 217 ALA A N 1
ATOM 1556 C CA . ALA A 1 217 ? -15.578 -10.625 26.359 1 44.19 217 ALA A CA 1
ATOM 1557 C C . ALA A 1 217 ? -16.094 -9.195 26.25 1 44.19 217 ALA A C 1
ATOM 1559 O O . ALA A 1 217 ? -16.875 -8.875 25.344 1 44.19 217 ALA A O 1
ATOM 1560 N N . GLY A 1 218 ? -15.766 -8.367 27.25 1 42.72 218 GLY A N 1
ATOM 1561 C CA . GLY A 1 218 ? -16.203 -6.984 27.281 1 42.72 218 GLY A CA 1
ATOM 1562 C C . GLY A 1 218 ? -15.641 -6.148 26.156 1 42.72 218 GLY A C 1
ATOM 1563 O O . GLY A 1 218 ? -16.266 -5.18 25.719 1 42.72 218 GLY A O 1
ATOM 1564 N N . THR A 1 219 ? -14.281 -6.348 25.828 1 42.38 219 THR A N 1
ATOM 1565 C CA . THR A 1 219 ? -13.695 -5.57 24.734 1 42.38 219 THR A CA 1
ATOM 1566 C C . THR A 1 219 ? -14.344 -5.926 23.406 1 42.38 219 THR A C 1
ATOM 1568 O O . THR A 1 219 ? -14.195 -5.199 22.422 1 42.38 219 THR A O 1
ATOM 1571 N N . LEU A 1 220 ? -14.789 -7.141 23.297 1 41.81 220 LEU A N 1
ATOM 1572 C CA . LEU A 1 220 ? -15.414 -7.551 22.047 1 41.81 220 LEU A CA 1
ATOM 1573 C C . LEU A 1 220 ? -16.875 -7.133 22.016 1 41.81 220 LEU A C 1
ATOM 1575 O O . LEU A 1 220 ? -17.594 -7.422 21.047 1 41.81 220 LEU A O 1
ATOM 1579 N N . ARG A 1 221 ? -17.516 -6.793 23.109 1 39.56 221 ARG A N 1
ATOM 1580 C CA . ARG A 1 221 ? -18.906 -6.387 22.969 1 39.56 221 ARG A CA 1
ATOM 1581 C C . ARG A 1 221 ? -19.031 -5.113 22.125 1 39.56 221 ARG A C 1
ATOM 1583 O O . ARG A 1 221 ? -18.344 -4.125 22.406 1 39.56 221 ARG A O 1
ATOM 1590 N N . ARG A 1 222 ? -19.406 -5.273 20.938 1 39.88 222 ARG A N 1
ATOM 1591 C CA . ARG A 1 222 ? -19.859 -4.094 20.203 1 39.88 222 ARG A CA 1
ATOM 1592 C C . ARG A 1 222 ? -20.594 -3.133 21.141 1 39.88 222 ARG A C 1
ATOM 1594 O O . ARG A 1 222 ? -21.344 -3.559 22.016 1 39.88 222 ARG A O 1
ATOM 1601 N N . PRO A 1 223 ? -20 -1.878 21.391 1 37.16 223 PRO A N 1
ATOM 1602 C CA . PRO A 1 223 ? -20.859 -0.997 22.188 1 37.16 223 PRO A CA 1
ATOM 1603 C C . PRO A 1 223 ? -22.328 -1.1 21.812 1 37.16 223 PRO A C 1
ATOM 1605 O O . PRO A 1 223 ? -22.672 -1.014 20.625 1 37.16 223 PRO A O 1
ATOM 1608 N N . GLY A 1 224 ? -22.984 -2.016 22.359 1 35.53 224 GLY A N 1
ATOM 1609 C CA . GLY A 1 224 ? -24.438 -2.111 22.203 1 35.53 224 GLY A CA 1
ATOM 1610 C C . GLY A 1 224 ? -25.125 -0.763 22.234 1 35.53 224 GLY A C 1
ATOM 1611 O O . GLY A 1 224 ? -24.625 0.188 22.828 1 35.53 224 GLY A O 1
ATOM 1612 N N . THR A 1 225 ? -25.938 -0.458 21.172 1 35.91 225 THR A N 1
ATOM 1613 C CA . THR A 1 225 ? -26.953 0.591 21.094 1 35.91 225 THR A CA 1
ATOM 1614 C C . THR A 1 225 ? -27.703 0.728 22.422 1 35.91 225 THR A C 1
ATOM 1616 O O . THR A 1 225 ? -28.312 -0.232 22.891 1 35.91 225 THR A O 1
ATOM 1619 N N . ARG A 1 226 ? -27.156 1.439 23.406 1 32.56 226 ARG A N 1
ATOM 1620 C CA . ARG A 1 226 ? -28.109 1.896 24.422 1 32.56 226 ARG A CA 1
ATOM 1621 C C . ARG A 1 226 ? -29.438 2.283 23.797 1 32.56 226 ARG A C 1
ATOM 1623 O O . ARG A 1 226 ? -29.516 3.23 23.016 1 32.56 226 ARG A O 1
ATOM 1630 N N . GLN A 1 227 ? -30.281 1.377 23.578 1 28.67 227 GLN A N 1
ATOM 1631 C CA . GLN A 1 227 ? -31.703 1.69 23.469 1 28.67 227 GLN A CA 1
ATOM 1632 C C . GLN A 1 227 ? -32.156 2.527 24.656 1 28.67 227 GLN A C 1
ATOM 1634 O O . GLN A 1 227 ? -32.125 2.076 25.812 1 28.67 227 GLN A O 1
ATOM 1639 N N . ARG A 1 228 ? -32.031 3.826 24.594 1 30.7 228 ARG A N 1
ATOM 1640 C CA . ARG A 1 228 ? -32.875 4.648 25.438 1 30.7 228 ARG A CA 1
ATOM 1641 C C . ARG A 1 228 ? -34.312 4.148 25.422 1 30.7 228 ARG A C 1
ATOM 1643 O O . ARG A 1 228 ? -34.938 4.105 24.359 1 30.7 228 ARG A O 1
ATOM 1650 N N . HIS A 1 229 ? -34.656 3.324 26.375 1 25.77 229 HIS A N 1
ATOM 1651 C CA . HIS A 1 229 ? -36.031 3.473 26.844 1 25.77 229 HIS A CA 1
ATOM 1652 C C . HIS A 1 229 ? -36.25 4.844 27.469 1 25.77 229 HIS A C 1
ATOM 1654 O O . HIS A 1 229 ? -35.344 5.387 28.125 1 25.77 229 HIS A O 1
ATOM 1660 N N . MET B 1 1 ? 26.828 36.938 4.062 1 34.94 1 MET B N 1
ATOM 1661 C CA . MET B 1 1 ? 25.547 36.25 4.309 1 34.94 1 MET B CA 1
ATOM 1662 C C . MET B 1 1 ? 25.656 34.781 3.957 1 34.94 1 MET B C 1
ATOM 1664 O O . MET B 1 1 ? 25.906 34.406 2.805 1 34.94 1 MET B O 1
ATOM 1668 N N . SER B 1 2 ? 26.219 33.906 4.629 1 45.75 2 SER B N 1
ATOM 1669 C CA . SER B 1 2 ? 26.578 32.5 4.441 1 45.75 2 SER B CA 1
ATOM 1670 C C . SER B 1 2 ? 25.469 31.719 3.752 1 45.75 2 SER B C 1
ATOM 1672 O O . SER B 1 2 ? 24.312 31.766 4.191 1 45.75 2 SER B O 1
ATOM 1674 N N . SER B 1 3 ? 25.453 31.594 2.42 1 51.12 3 SER B N 1
ATOM 1675 C CA . SER B 1 3 ? 24.484 30.938 1.54 1 51.12 3 SER B CA 1
ATOM 1676 C C . SER B 1 3 ? 23.969 29.641 2.158 1 51.12 3 SER B C 1
ATOM 1678 O O . SER B 1 3 ? 24.766 28.766 2.543 1 51.12 3 SER B O 1
ATOM 1680 N N . ILE B 1 4 ? 23.016 29.656 2.879 1 55.53 4 ILE B N 1
ATOM 1681 C CA . ILE B 1 4 ? 22.422 28.469 3.477 1 55.53 4 ILE B CA 1
ATOM 1682 C C . ILE B 1 4 ? 22.469 27.312 2.48 1 55.53 4 ILE B C 1
ATOM 1684 O O . ILE B 1 4 ? 22.016 27.453 1.339 1 55.53 4 ILE B O 1
ATOM 1688 N N . ASP B 1 5 ? 23.203 26.328 2.736 1 78.25 5 ASP B N 1
ATOM 1689 C CA . ASP B 1 5 ? 23.25 25.078 1.984 1 78.25 5 ASP B CA 1
ATOM 1690 C C . ASP B 1 5 ? 21.844 24.531 1.746 1 78.25 5 ASP B C 1
ATOM 1692 O O . ASP B 1 5 ? 21.062 24.359 2.689 1 78.25 5 ASP B O 1
ATOM 1696 N N . PRO B 1 6 ? 21.281 24.641 0.571 1 82.75 6 PRO B N 1
ATOM 1697 C CA . PRO B 1 6 ? 19.922 24.172 0.258 1 82.75 6 PRO B CA 1
ATOM 1698 C C . PRO B 1 6 ? 19.578 22.875 0.992 1 82.75 6 PRO B C 1
ATOM 1700 O O . PRO B 1 6 ? 18.422 22.688 1.393 1 82.75 6 PRO B O 1
ATOM 1703 N N . SER B 1 7 ? 20.562 22.109 1.286 1 85.06 7 SER B N 1
ATOM 1704 C CA . SER B 1 7 ? 20.344 20.844 1.979 1 85.06 7 SER B CA 1
ATOM 1705 C C . SER B 1 7 ? 19.875 21.078 3.412 1 85.06 7 SER B C 1
ATOM 1707 O O . SER B 1 7 ? 19.062 20.328 3.936 1 85.06 7 SER B O 1
ATOM 1709 N N . ALA B 1 8 ? 20.438 22.094 4 1 85.38 8 ALA B N 1
ATOM 1710 C CA . ALA B 1 8 ? 20.031 22.406 5.367 1 85.38 8 ALA B CA 1
ATOM 1711 C C . ALA B 1 8 ? 18.578 22.828 5.43 1 85.38 8 ALA B C 1
ATOM 1713 O O . ALA B 1 8 ? 17.828 22.422 6.328 1 85.38 8 ALA B O 1
ATOM 1714 N N . PHE B 1 9 ? 18.203 23.656 4.535 1 88.19 9 PHE B N 1
ATOM 1715 C CA . PHE B 1 9 ? 16.812 24.109 4.465 1 88.19 9 PHE B CA 1
ATOM 1716 C C . PHE B 1 9 ? 15.875 22.922 4.25 1 88.19 9 PHE B C 1
ATOM 1718 O O . PHE B 1 9 ? 14.844 22.812 4.914 1 88.19 9 PHE B O 1
ATOM 1725 N N . PHE B 1 10 ? 16.234 22.016 3.373 1 90.25 10 PHE B N 1
ATO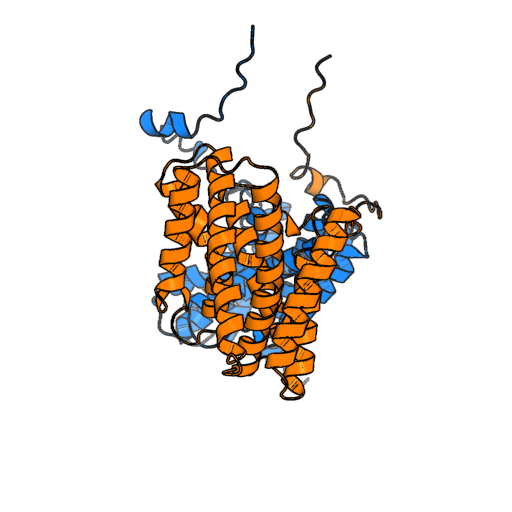M 1726 C CA . PHE B 1 10 ? 15.398 20.844 3.082 1 90.25 10 PHE B CA 1
ATOM 1727 C C . PHE B 1 10 ? 15.281 19.953 4.305 1 90.25 10 PHE B C 1
ATOM 1729 O O . PHE B 1 10 ? 14.211 19.391 4.566 1 90.25 10 PHE B O 1
ATOM 1736 N N . ASN B 1 11 ? 16.297 19.891 5.055 1 91.25 11 ASN B N 1
ATOM 1737 C CA . ASN B 1 11 ? 16.266 19.109 6.281 1 91.25 11 ASN B CA 1
ATOM 1738 C C . ASN B 1 11 ? 15.32 19.719 7.316 1 91.25 11 ASN B C 1
ATOM 1740 O O . ASN B 1 11 ? 14.641 18.984 8.039 1 91.25 11 ASN B O 1
ATOM 1744 N N . VAL B 1 12 ? 15.289 20.953 7.383 1 92.12 12 VAL B N 1
ATOM 1745 C CA . VAL B 1 12 ? 14.398 21.641 8.312 1 92.12 12 VAL B CA 1
ATOM 1746 C C . VAL B 1 12 ? 12.945 21.391 7.918 1 92.12 12 VAL B C 1
ATOM 1748 O O . VAL B 1 12 ? 12.109 21.094 8.773 1 92.12 12 VAL B O 1
ATOM 1751 N N . VAL B 1 13 ? 12.664 21.516 6.633 1 93.56 13 VAL B N 1
ATOM 1752 C CA . VAL B 1 13 ? 11.312 21.25 6.156 1 93.56 13 VAL B CA 1
ATOM 1753 C C . VAL B 1 13 ? 10.93 19.797 6.469 1 93.56 13 VAL B C 1
ATOM 1755 O O . VAL B 1 13 ? 9.812 19.531 6.922 1 93.56 13 VAL B O 1
ATOM 1758 N N . ASP B 1 14 ? 11.844 18.922 6.262 1 95.38 14 ASP B N 1
ATOM 1759 C CA . ASP B 1 14 ? 11.633 17.5 6.496 1 95.38 14 ASP B CA 1
ATOM 1760 C C . ASP B 1 14 ? 11.297 17.234 7.961 1 95.38 14 ASP B C 1
ATOM 1762 O O . ASP B 1 14 ? 10.25 16.641 8.266 1 95.38 14 ASP B O 1
ATOM 1766 N N . VAL B 1 15 ? 12.094 17.734 8.875 1 94.56 15 VAL B N 1
ATOM 1767 C CA . VAL B 1 15 ? 11.906 17.484 10.297 1 94.56 15 VAL B CA 1
ATOM 1768 C C . VAL B 1 15 ? 10.656 18.219 10.789 1 94.56 15 VAL B C 1
ATOM 1770 O O . VAL B 1 15 ? 9.898 17.688 11.602 1 94.56 15 VAL B O 1
ATOM 1773 N N . THR B 1 16 ? 10.422 19.391 10.328 1 94.69 16 THR B N 1
ATOM 1774 C CA . THR B 1 16 ? 9.195 20.109 10.664 1 94.69 16 THR B CA 1
ATOM 1775 C C . THR B 1 16 ? 7.969 19.312 10.219 1 94.69 16 THR B C 1
ATOM 1777 O O . THR B 1 16 ? 6.953 19.297 10.914 1 94.69 16 THR B O 1
ATOM 1780 N N . GLY B 1 17 ? 8.125 18.688 9.055 1 96.12 17 GLY B N 1
ATOM 1781 C CA . GLY B 1 17 ? 7.051 17.812 8.586 1 96.12 17 GLY B CA 1
ATOM 1782 C C . GLY B 1 17 ? 6.77 16.656 9.523 1 96.12 17 GLY B C 1
ATOM 1783 O O . GLY B 1 17 ? 5.609 16.344 9.805 1 96.12 17 GLY B O 1
ATOM 1784 N N . VAL B 1 18 ? 7.809 16.078 10.008 1 97.56 18 VAL B N 1
ATOM 1785 C CA . VAL B 1 18 ? 7.684 14.977 10.945 1 97.56 18 VAL B CA 1
ATOM 1786 C C . VAL B 1 18 ? 6.961 15.453 12.211 1 97.56 18 VAL B C 1
ATOM 1788 O O . VAL B 1 18 ? 6.027 14.797 12.68 1 97.56 18 VAL B O 1
ATOM 1791 N N . VAL B 1 19 ? 7.352 16.578 12.695 1 96.12 19 VAL B N 1
ATOM 1792 C CA . VAL B 1 19 ? 6.762 17.141 13.914 1 96.12 19 VAL B CA 1
ATOM 1793 C C . VAL B 1 19 ? 5.297 17.484 13.664 1 96.12 19 VAL B C 1
ATOM 1795 O O . VAL B 1 19 ? 4.426 17.125 14.461 1 96.12 19 VAL B O 1
ATOM 1798 N N . ALA B 1 20 ? 4.988 18.141 12.594 1 95.56 20 ALA B N 1
ATOM 1799 C CA . ALA B 1 20 ? 3.615 18.516 12.266 1 95.56 20 ALA B CA 1
ATOM 1800 C C . ALA B 1 20 ? 2.725 17.281 12.156 1 95.56 20 ALA B C 1
ATOM 1802 O O . ALA B 1 20 ? 1.605 17.266 12.672 1 95.56 20 ALA B O 1
ATOM 1803 N N . ASN B 1 21 ? 3.254 16.234 11.5 1 96.38 21 ASN B N 1
ATOM 1804 C CA . ASN B 1 21 ? 2.445 15.039 11.344 1 96.38 21 ASN B CA 1
ATOM 1805 C C . ASN B 1 21 ? 2.369 14.234 12.641 1 96.38 21 ASN B C 1
ATOM 1807 O O . ASN B 1 21 ? 1.39 13.523 12.875 1 96.38 21 ASN B O 1
ATOM 1811 N N . GLY B 1 22 ? 3.416 14.391 13.422 1 96.56 22 GLY B N 1
ATOM 1812 C CA . GLY B 1 22 ? 3.27 13.859 14.773 1 96.56 22 GLY B CA 1
ATOM 1813 C C . GLY B 1 22 ? 2.146 14.523 15.547 1 96.56 22 GLY B C 1
ATOM 1814 O O . GLY B 1 22 ? 1.38 13.844 16.234 1 96.56 22 GLY B O 1
ATOM 1815 N N . LEU B 1 23 ? 2.006 15.828 15.461 1 94.25 23 LEU B N 1
ATOM 1816 C CA . LEU B 1 23 ? 0.926 16.562 16.109 1 94.25 23 LEU B CA 1
ATOM 1817 C C . LEU B 1 23 ? -0.426 16.188 15.516 1 94.25 23 LEU B C 1
ATOM 1819 O O . LEU B 1 23 ? -1.403 16.016 16.25 1 94.25 23 LEU B O 1
ATOM 1823 N N . LEU B 1 24 ? -0.45 16.031 14.258 1 92.88 24 LEU B N 1
ATOM 1824 C CA . LEU B 1 24 ? -1.686 15.641 13.586 1 92.88 24 LEU B CA 1
ATOM 1825 C C . LEU B 1 24 ? -2.125 14.25 14.031 1 92.88 24 LEU B C 1
ATOM 1827 O O . LEU B 1 24 ? -3.311 14.023 14.281 1 92.88 24 LEU B O 1
ATOM 1831 N N . GLY B 1 25 ? -1.107 13.344 14.078 1 94.38 25 GLY B N 1
ATOM 1832 C CA . GLY B 1 25 ? -1.411 12.039 14.641 1 94.38 25 GLY B CA 1
ATOM 1833 C C . GLY B 1 25 ? -1.929 12.109 16.062 1 94.38 25 GLY B C 1
ATOM 1834 O O . GLY B 1 25 ? -2.852 11.375 16.438 1 94.38 25 GLY B O 1
ATOM 1835 N N . GLY B 1 26 ? -1.354 12.977 16.828 1 93.19 26 GLY B N 1
ATOM 1836 C CA . GLY B 1 26 ? -1.832 13.195 18.172 1 93.19 26 GLY B CA 1
ATOM 1837 C C . GLY B 1 26 ? -3.254 13.719 18.234 1 93.19 26 GLY B C 1
ATOM 1838 O O . GLY B 1 26 ? -4.043 13.305 19.078 1 93.19 26 GLY B O 1
ATOM 1839 N N . ALA B 1 27 ? -3.621 14.586 17.406 1 91.25 27 ALA B N 1
ATOM 1840 C CA . ALA B 1 27 ? -4.984 15.109 17.344 1 91.25 27 ALA B CA 1
ATOM 1841 C C . ALA B 1 27 ? -5.988 13.992 17.062 1 91.25 27 ALA B C 1
ATOM 1843 O O . ALA B 1 27 ? -7.074 13.969 17.641 1 91.25 27 ALA B O 1
ATOM 1844 N N . VAL B 1 28 ? -5.602 13.117 16.219 1 92.56 28 VAL B N 1
ATOM 1845 C CA . VAL B 1 28 ? -6.461 11.977 15.922 1 92.56 28 VAL B CA 1
ATOM 1846 C C . VAL B 1 28 ? -6.57 11.078 17.141 1 92.56 28 VAL B C 1
ATOM 1848 O O . VAL B 1 28 ? -7.664 10.617 17.5 1 92.56 28 VAL B O 1
ATOM 1851 N N . ALA B 1 29 ? -5.457 10.859 17.734 1 94.81 29 ALA B N 1
ATOM 1852 C CA . ALA B 1 29 ? -5.461 10.047 18.938 1 94.81 29 ALA B CA 1
ATOM 1853 C C . ALA B 1 29 ? -6.383 10.648 20 1 94.81 29 ALA B C 1
ATOM 1855 O O . ALA B 1 29 ? -7.086 9.914 20.703 1 94.81 29 ALA B O 1
ATOM 1856 N N . ARG B 1 30 ? -6.383 11.93 20.078 1 92.25 30 ARG B N 1
ATOM 1857 C CA . ARG B 1 30 ? -7.246 12.609 21.031 1 92.25 30 ARG B CA 1
ATOM 1858 C C . ARG B 1 30 ? -8.719 12.398 20.703 1 92.25 30 ARG B C 1
ATOM 1860 O O . ARG B 1 30 ? -9.531 12.133 21.578 1 92.25 30 ARG B O 1
ATOM 1867 N N . ALA B 1 31 ? -8.984 12.516 19.484 1 91.38 31 ALA B N 1
ATOM 1868 C CA . ALA B 1 31 ? -10.359 12.328 19.031 1 91.38 31 ALA B CA 1
ATOM 1869 C C . ALA B 1 31 ? -10.859 10.93 19.359 1 91.38 31 ALA B C 1
ATOM 1871 O O . ALA B 1 31 ? -12.055 10.734 19.609 1 91.38 31 ALA B O 1
ATOM 1872 N N . TYR B 1 32 ? -9.961 10.008 19.406 1 93.75 32 TYR B N 1
ATOM 1873 C CA . TYR B 1 32 ? -10.352 8.633 19.672 1 93.75 32 TYR B CA 1
ATOM 1874 C C . TYR B 1 32 ? -10.125 8.266 21.141 1 93.75 32 TYR B C 1
ATOM 1876 O O . TYR B 1 32 ? -10.258 7.105 21.531 1 93.75 32 TYR B O 1
ATOM 1884 N N . ARG B 1 33 ? -9.688 9.273 21.875 1 94.62 33 ARG B N 1
ATOM 1885 C CA . ARG B 1 33 ? -9.516 9.148 23.312 1 94.62 33 ARG B CA 1
ATOM 1886 C C . ARG B 1 33 ? -8.516 8.047 23.656 1 94.62 33 ARG B C 1
ATOM 1888 O O . ARG B 1 33 ? -8.766 7.219 24.531 1 94.62 33 ARG B O 1
ATOM 1895 N N . PHE B 1 34 ? -7.484 8.062 22.922 1 95.81 34 PHE B N 1
ATOM 1896 C CA . PHE B 1 34 ? -6.43 7.082 23.156 1 95.81 34 PHE B CA 1
ATOM 1897 C C . PHE B 1 34 ? -5.625 7.449 24.406 1 95.81 34 PHE B C 1
ATOM 1899 O O . PHE B 1 34 ? -5.703 8.586 24.891 1 95.81 34 PHE B O 1
ATOM 1906 N N . ASP B 1 35 ? -4.984 6.438 24.938 1 96.38 35 ASP B N 1
ATOM 1907 C CA . ASP B 1 35 ? -4.055 6.711 26.031 1 96.38 35 ASP B CA 1
ATOM 1908 C C . ASP B 1 35 ? -2.701 7.172 25.5 1 96.38 35 ASP B C 1
ATOM 1910 O O . ASP B 1 35 ? -2.543 7.398 24.297 1 96.38 35 ASP B O 1
ATOM 1914 N N . ALA B 1 36 ? -1.703 7.367 26.266 1 94.81 36 ALA B N 1
ATOM 1915 C CA . ALA B 1 36 ? -0.405 7.941 25.922 1 94.81 36 ALA B CA 1
ATOM 1916 C C . ALA B 1 36 ? 0.318 7.078 24.891 1 94.81 36 ALA B C 1
ATOM 1918 O O . ALA B 1 36 ? 0.999 7.602 24 1 94.81 36 ALA B O 1
ATOM 1919 N N . VAL B 1 37 ? 0.181 5.801 25.047 1 95.44 37 VAL B N 1
ATOM 1920 C CA . VAL B 1 37 ? 0.798 4.879 24.094 1 95.44 37 VAL B CA 1
ATOM 1921 C C . VAL B 1 37 ? 0.166 5.059 22.719 1 95.44 37 VAL B C 1
ATOM 1923 O O . VAL B 1 37 ? 0.868 5.07 21.703 1 95.44 37 VAL B O 1
ATOM 1926 N N . GLY B 1 38 ? -1.165 5.258 22.672 1 96.88 38 GLY B N 1
ATOM 1927 C CA . GLY B 1 38 ? -1.854 5.527 21.422 1 96.88 38 GLY B CA 1
ATOM 1928 C C . GLY B 1 38 ? -1.395 6.809 20.75 1 96.88 38 GLY B C 1
ATOM 1929 O O . GLY B 1 38 ? -1.224 6.852 19.531 1 96.88 38 GLY B O 1
ATOM 1930 N N . PHE B 1 39 ? -1.192 7.816 21.578 1 95.75 39 PHE B N 1
ATOM 1931 C CA . PHE B 1 39 ? -0.668 9.062 21.047 1 95.75 39 PHE B CA 1
ATOM 1932 C C . PHE B 1 39 ? 0.709 8.859 20.422 1 95.75 39 PHE B C 1
ATOM 1934 O O . PHE B 1 39 ? 0.965 9.297 19.312 1 95.75 39 PHE B O 1
ATOM 1941 N N . ALA B 1 40 ? 1.556 8.18 21.141 1 97.31 40 ALA B N 1
ATOM 1942 C CA . ALA B 1 40 ? 2.922 7.945 20.672 1 97.31 40 ALA B CA 1
ATOM 1943 C C . ALA B 1 40 ? 2.93 7.133 19.391 1 97.31 40 ALA B C 1
ATOM 1945 O O . ALA B 1 40 ? 3.6 7.504 18.422 1 97.31 40 ALA B O 1
ATOM 1946 N N . MET B 1 41 ? 2.188 6.059 19.359 1 97.06 41 MET B N 1
ATOM 1947 C CA . MET B 1 41 ? 2.184 5.164 18.203 1 97.06 41 MET B CA 1
ATOM 1948 C C . MET B 1 41 ? 1.601 5.859 16.984 1 97.06 41 MET B C 1
ATOM 1950 O O . MET B 1 41 ? 2.172 5.789 15.891 1 97.06 41 MET B O 1
ATOM 1954 N N . LEU B 1 42 ? 0.544 6.523 17.172 1 96.94 42 LEU B N 1
ATOM 1955 C CA . LEU B 1 42 ? -0.102 7.18 16.031 1 96.94 42 LEU B CA 1
ATOM 1956 C C . LEU B 1 42 ? 0.734 8.352 15.539 1 96.94 42 LEU B C 1
ATOM 1958 O O . LEU B 1 42 ? 0.795 8.609 14.336 1 96.94 42 LEU B O 1
ATOM 1962 N N . GLY B 1 43 ? 1.298 9.078 16.484 1 97.38 43 GLY B N 1
ATOM 1963 C CA . GLY B 1 43 ? 2.188 10.156 16.078 1 97.38 43 GLY B CA 1
ATOM 1964 C C . GLY B 1 43 ? 3.395 9.672 15.297 1 97.38 43 GLY B C 1
ATOM 1965 O O . GLY B 1 43 ? 3.764 10.266 14.281 1 97.38 43 GLY B O 1
ATOM 1966 N N . ILE B 1 44 ? 3.998 8.617 15.742 1 97.81 44 ILE B N 1
ATOM 1967 C CA . ILE B 1 44 ? 5.152 8.031 15.07 1 97.81 44 ILE B CA 1
ATOM 1968 C C . ILE B 1 44 ? 4.762 7.578 13.664 1 97.81 44 ILE B C 1
ATOM 1970 O O . ILE B 1 44 ? 5.426 7.922 12.688 1 97.81 44 ILE B O 1
ATOM 1974 N N . VAL B 1 45 ? 3.709 6.859 13.555 1 97.88 45 VAL B N 1
ATOM 1975 C CA . VAL B 1 45 ? 3.291 6.301 12.273 1 97.88 45 VAL B CA 1
ATOM 1976 C C . VAL B 1 45 ? 2.891 7.426 11.32 1 97.88 45 VAL B C 1
ATOM 1978 O O . VAL B 1 45 ? 3.205 7.383 10.133 1 97.88 45 VAL B O 1
ATOM 1981 N N . SER B 1 46 ? 2.209 8.422 11.852 1 97 46 SER B N 1
ATOM 1982 C CA . SER B 1 46 ? 1.763 9.547 11.047 1 97 46 SER B CA 1
ATOM 1983 C C . SER B 1 46 ? 2.947 10.328 10.484 1 97 46 SER B C 1
ATOM 1985 O O . SER B 1 46 ? 2.941 10.727 9.32 1 97 46 SER B O 1
ATOM 1987 N N . GLY B 1 47 ? 3.941 10.461 11.273 1 97.62 47 GLY B N 1
ATOM 1988 C CA . GLY B 1 47 ? 5.07 11.289 10.875 1 97.62 47 GLY B CA 1
ATOM 1989 C C . GLY B 1 47 ? 6.16 10.508 10.164 1 97.62 47 GLY B C 1
ATOM 1990 O O . GLY B 1 47 ? 6.879 11.062 9.328 1 97.62 47 GLY B O 1
ATOM 1991 N N . LEU B 1 48 ? 6.266 9.266 10.461 1 98.12 48 LEU B N 1
ATOM 1992 C CA . LEU B 1 48 ? 7.445 8.539 10.008 1 98.12 48 LEU B CA 1
ATOM 1993 C C . LEU B 1 48 ? 7.051 7.371 9.102 1 98.12 48 LEU B C 1
ATOM 1995 O O . LEU B 1 48 ? 7.898 6.812 8.398 1 98.12 48 LEU B O 1
ATOM 1999 N N . GLY B 1 49 ? 5.828 6.996 9.109 1 97.81 49 GLY B N 1
ATOM 2000 C CA . GLY B 1 49 ? 5.383 5.793 8.422 1 97.81 49 GLY B CA 1
ATOM 2001 C C . GLY B 1 49 ? 5.742 5.777 6.949 1 97.81 49 GLY B C 1
ATOM 2002 O O . GLY B 1 49 ? 6.234 4.773 6.434 1 97.81 49 GLY B O 1
ATOM 2003 N N . GLY B 1 50 ? 5.477 6.891 6.266 1 97.56 50 GLY B N 1
ATOM 2004 C CA . GLY B 1 50 ? 5.801 6.98 4.852 1 97.56 50 GLY B CA 1
ATOM 2005 C C . GLY B 1 50 ? 7.273 6.773 4.562 1 97.56 50 GLY B C 1
ATOM 2006 O O . GLY B 1 50 ? 7.637 6.039 3.641 1 97.56 50 GLY B O 1
ATOM 2007 N N . GLY B 1 51 ? 8.086 7.379 5.324 1 97.38 51 GLY B N 1
ATOM 2008 C CA . GLY B 1 51 ? 9.523 7.23 5.176 1 97.38 51 GLY B CA 1
ATOM 2009 C C . GLY B 1 51 ? 10.008 5.824 5.48 1 97.38 51 GLY B C 1
ATOM 2010 O O . GLY B 1 51 ? 10.906 5.312 4.801 1 97.38 51 GLY B O 1
ATOM 2011 N N . VAL B 1 52 ? 9.414 5.234 6.469 1 96.94 52 VAL B N 1
ATOM 2012 C CA . VAL B 1 52 ? 9.797 3.871 6.82 1 96.94 52 VAL B CA 1
ATOM 2013 C C . VAL B 1 52 ? 9.43 2.92 5.684 1 96.94 52 VAL B C 1
ATOM 2015 O O . VAL B 1 52 ? 10.234 2.082 5.281 1 96.94 52 VAL B O 1
ATOM 2018 N N . ILE B 1 53 ? 8.25 3.072 5.137 1 96.81 53 ILE B N 1
ATOM 2019 C CA . ILE B 1 53 ? 7.832 2.246 4.012 1 96.81 53 ILE B CA 1
ATOM 2020 C C . ILE B 1 53 ? 8.797 2.441 2.84 1 96.81 53 ILE B C 1
ATOM 2022 O O . ILE B 1 53 ? 9.273 1.47 2.254 1 96.81 53 ILE B O 1
ATOM 2026 N N . ARG B 1 54 ? 9.031 3.639 2.543 1 97 54 ARG B N 1
ATOM 2027 C CA . ARG B 1 54 ? 9.961 3.965 1.467 1 97 54 ARG B CA 1
ATOM 2028 C C . ARG B 1 54 ? 11.297 3.266 1.669 1 97 54 ARG B C 1
ATOM 2030 O O . ARG B 1 54 ? 11.781 2.568 0.774 1 97 54 ARG B O 1
ATOM 2037 N N . ASP B 1 55 ? 11.898 3.432 2.801 1 95.75 55 ASP B N 1
ATOM 2038 C CA . ASP B 1 55 ? 13.258 2.951 3.037 1 95.75 55 ASP B CA 1
ATOM 2039 C C . ASP B 1 55 ? 13.305 1.425 3.049 1 95.75 55 ASP B C 1
ATOM 2041 O O . ASP B 1 55 ? 14.289 0.827 2.604 1 95.75 55 ASP B O 1
ATOM 2045 N N . VAL B 1 56 ? 12.281 0.844 3.533 1 94.69 56 VAL B N 1
ATOM 2046 C CA . VAL B 1 56 ? 12.211 -0.613 3.51 1 94.69 56 VAL B CA 1
ATOM 2047 C C . VAL B 1 56 ? 12.086 -1.101 2.066 1 94.69 56 VAL B C 1
ATOM 2049 O O . VAL B 1 56 ? 12.75 -2.064 1.674 1 94.69 56 VAL B O 1
ATOM 2052 N N . LEU B 1 57 ? 11.289 -0.478 1.259 1 95.19 57 LEU B N 1
ATOM 2053 C CA . LEU B 1 57 ? 11.102 -0.866 -0.134 1 95.19 57 LEU B CA 1
ATOM 2054 C C . LEU B 1 57 ? 12.391 -0.688 -0.929 1 95.19 57 LEU B C 1
ATOM 2056 O O . LEU B 1 57 ? 12.68 -1.473 -1.835 1 95.19 57 LEU B O 1
ATOM 2060 N N . LEU B 1 58 ? 13.148 0.324 -0.568 1 93.62 58 LEU B N 1
ATOM 2061 C CA . LEU B 1 58 ? 14.367 0.627 -1.307 1 93.62 58 LEU B CA 1
ATOM 2062 C C . LEU B 1 58 ? 15.523 -0.237 -0.82 1 93.62 58 LEU B C 1
ATOM 2064 O O . LEU B 1 58 ? 16.516 -0.411 -1.531 1 93.62 58 LEU B O 1
ATOM 2068 N N . GLY B 1 59 ? 15.391 -0.816 0.381 1 88 59 GLY B N 1
ATOM 2069 C CA . GLY B 1 59 ? 16.328 -1.798 0.896 1 88 59 GLY B CA 1
ATOM 2070 C C . GLY B 1 59 ? 17.75 -1.259 1.029 1 88 59 GLY B C 1
ATOM 2071 O O . GLY B 1 59 ? 18.719 -2.01 0.917 1 88 59 GLY B O 1
ATOM 2072 N N . ASN B 1 60 ? 17.875 0.015 1.04 1 81.56 60 ASN B N 1
ATOM 2073 C CA . ASN B 1 60 ? 19.203 0.607 1.143 1 81.56 60 ASN B CA 1
ATOM 2074 C C . ASN B 1 60 ? 19.516 1.038 2.572 1 81.56 60 ASN B C 1
ATOM 2076 O O . ASN B 1 60 ? 19.516 2.23 2.881 1 81.56 60 ASN B O 1
ATOM 2080 N N . GLY B 1 61 ? 19.828 0.009 3.424 1 84.88 61 GLY B N 1
ATOM 2081 C CA . GLY B 1 61 ? 20.172 0.294 4.809 1 84.88 61 GLY B CA 1
ATOM 2082 C C . GLY B 1 61 ? 18.953 0.373 5.715 1 84.88 61 GLY B C 1
ATOM 2083 O O . GLY B 1 61 ? 17.844 -0.012 5.32 1 84.88 61 GLY B O 1
ATOM 2084 N N . PHE B 1 62 ? 19.219 0.948 6.855 1 90.44 62 PHE B N 1
ATOM 2085 C CA . PHE B 1 62 ? 18.156 1.128 7.828 1 90.44 62 PHE B CA 1
ATOM 2086 C C . PHE B 1 62 ? 17.328 2.369 7.508 1 90.44 62 PHE B C 1
ATOM 2088 O O . PHE B 1 62 ? 17.859 3.344 6.965 1 90.44 62 PHE B O 1
ATOM 2095 N N . PRO B 1 63 ? 16.078 2.301 7.816 1 93.62 63 PRO B N 1
ATOM 2096 C CA . PRO B 1 63 ? 15.273 3.516 7.672 1 93.62 63 PRO B CA 1
ATOM 2097 C C . PRO B 1 63 ? 15.875 4.711 8.406 1 93.62 63 PRO B C 1
ATOM 2099 O O . PRO B 1 63 ? 16.359 4.566 9.531 1 93.62 63 PRO B O 1
ATOM 2102 N N . VAL B 1 64 ? 15.852 5.875 7.844 1 91.81 64 VAL B N 1
ATOM 2103 C CA . VAL B 1 64 ? 16.375 7.113 8.414 1 91.81 64 VAL B CA 1
ATOM 2104 C C . VAL B 1 64 ? 15.703 7.398 9.75 1 91.81 64 VAL B C 1
ATOM 2106 O O . VAL B 1 64 ? 16.328 7.91 10.68 1 91.81 64 VAL B O 1
ATOM 2109 N N . ALA B 1 65 ? 14.477 7.035 9.875 1 93.31 65 ALA B N 1
ATOM 2110 C CA . ALA B 1 65 ? 13.719 7.203 11.117 1 93.31 65 ALA B CA 1
ATOM 2111 C C . ALA B 1 65 ? 14.445 6.566 12.297 1 93.31 65 ALA B C 1
ATOM 2113 O O . ALA B 1 65 ? 14.297 7.012 13.438 1 93.31 65 ALA B O 1
ATOM 2114 N N . LEU B 1 66 ? 15.273 5.566 12.016 1 92.94 66 LEU B N 1
ATOM 2115 C CA . LEU B 1 66 ? 15.914 4.793 13.07 1 92.94 66 LEU B CA 1
ATOM 2116 C C . LEU B 1 66 ? 17.375 5.207 13.25 1 92.94 66 LEU B C 1
ATOM 2118 O O . LEU B 1 66 ? 18 4.863 14.25 1 92.94 66 LEU B O 1
ATOM 2122 N N . THR B 1 67 ? 17.891 5.945 12.328 1 92.75 67 THR B N 1
ATOM 2123 C CA . THR B 1 67 ? 19.312 6.254 12.383 1 92.75 67 THR B CA 1
ATOM 2124 C C . THR B 1 67 ? 19.531 7.727 12.727 1 92.75 67 THR B C 1
ATOM 2126 O O . THR B 1 67 ? 20.562 8.086 13.289 1 92.75 67 THR B O 1
ATOM 2129 N N . ASN B 1 68 ? 18.672 8.578 12.336 1 92 68 ASN B N 1
ATOM 2130 C CA . ASN B 1 68 ? 18.719 9.992 12.688 1 92 68 ASN B CA 1
ATOM 2131 C C . ASN B 1 68 ? 17.797 10.305 13.859 1 92 68 ASN B C 1
ATOM 2133 O O . ASN B 1 68 ? 16.578 10.273 13.719 1 92 68 ASN B O 1
ATOM 2137 N N . PRO B 1 69 ? 18.281 10.617 14.992 1 92.69 69 PRO B N 1
ATOM 2138 C CA . PRO B 1 69 ? 17.484 10.781 16.203 1 92.69 69 PRO B CA 1
ATOM 2139 C C . PRO B 1 69 ? 16.484 11.93 16.109 1 92.69 69 PRO B C 1
ATOM 2141 O O . PRO B 1 69 ? 15.5 11.969 16.844 1 92.69 69 PRO B O 1
ATOM 2144 N N . ALA B 1 70 ? 16.703 12.875 15.234 1 93.94 70 ALA B N 1
ATOM 2145 C CA . ALA B 1 70 ? 15.797 14.008 15.094 1 93.94 70 ALA B CA 1
ATOM 2146 C C . ALA B 1 70 ? 14.406 13.539 14.664 1 93.94 70 ALA B C 1
ATOM 2148 O O . ALA B 1 70 ? 13.398 14.164 15.008 1 93.94 70 ALA B O 1
ATOM 2149 N N . TYR B 1 71 ? 14.352 12.453 13.977 1 96.06 71 TYR B N 1
ATOM 2150 C CA . TYR B 1 71 ? 13.078 11.984 13.422 1 96.06 71 TYR B CA 1
ATOM 2151 C C . TYR B 1 71 ? 12.219 11.359 14.508 1 96.06 71 TYR B C 1
ATOM 2153 O O . TYR B 1 71 ? 11.125 11.852 14.805 1 96.06 71 TYR B O 1
ATOM 2161 N N . LEU B 1 72 ? 12.75 10.352 15.148 1 96.12 72 LEU B N 1
ATOM 2162 C CA . LEU B 1 72 ? 11.977 9.656 16.172 1 96.12 72 LEU B CA 1
ATOM 2163 C C . LEU B 1 72 ? 11.695 10.578 17.359 1 96.12 72 LEU B C 1
ATOM 2165 O O . LEU B 1 72 ? 10.578 10.609 17.875 1 96.12 72 LEU B O 1
ATOM 2169 N N . SER B 1 73 ? 12.703 11.297 17.766 1 97.19 73 SER B N 1
ATOM 2170 C CA . SER B 1 73 ? 12.5 12.227 18.875 1 97.19 73 SER B CA 1
ATOM 2171 C C . SER B 1 73 ? 11.492 13.305 18.5 1 97.19 73 SER B C 1
ATOM 2173 O O . SER B 1 73 ? 10.656 13.695 19.328 1 97.19 73 SER B O 1
ATOM 2175 N N . GLY B 1 74 ? 11.57 13.852 17.297 1 97.19 74 GLY B N 1
ATOM 2176 C CA . GLY B 1 74 ? 10.602 14.836 16.844 1 97.19 74 GLY B CA 1
ATOM 2177 C C . GLY B 1 74 ? 9.172 14.336 16.891 1 97.19 74 GLY B C 1
ATOM 2178 O O . GLY B 1 74 ? 8.281 15.031 17.375 1 97.19 74 GLY B O 1
ATOM 2179 N N . ALA B 1 75 ? 8.977 13.125 16.391 1 97.44 75 ALA B N 1
ATOM 2180 C CA . ALA B 1 75 ? 7.645 12.523 16.391 1 97.44 75 ALA B CA 1
ATOM 2181 C C . ALA B 1 75 ? 7.141 12.328 17.828 1 97.44 75 ALA B C 1
ATOM 2183 O O . ALA B 1 75 ? 5.977 12.609 18.125 1 97.44 75 ALA B O 1
ATOM 2184 N N . LEU B 1 76 ? 7.988 11.898 18.719 1 96.88 76 LEU B N 1
ATOM 2185 C CA . LEU B 1 76 ? 7.605 11.617 20.094 1 96.88 76 LEU B CA 1
ATOM 2186 C C . LEU B 1 76 ? 7.312 12.906 20.844 1 96.88 76 LEU B C 1
ATOM 2188 O O . LEU B 1 76 ? 6.34 12.984 21.609 1 96.88 76 LEU B O 1
ATOM 2192 N N . ILE B 1 77 ? 8.156 13.859 20.656 1 97.38 77 ILE B N 1
ATOM 2193 C CA . ILE B 1 77 ? 7.945 15.148 21.297 1 97.38 77 ILE B CA 1
ATOM 2194 C C . ILE B 1 77 ? 6.629 15.758 20.828 1 97.38 77 ILE B C 1
ATOM 2196 O O . ILE B 1 77 ? 5.859 16.281 21.625 1 97.38 77 ILE B O 1
ATOM 2200 N N . ALA B 1 78 ? 6.379 15.664 19.562 1 96.94 78 ALA B N 1
ATOM 2201 C CA . ALA B 1 78 ? 5.129 16.172 19 1 96.94 78 ALA B CA 1
ATOM 2202 C C . ALA B 1 78 ? 3.926 15.445 19.578 1 96.94 78 ALA B C 1
ATOM 2204 O O . ALA B 1 78 ? 2.922 16.062 19.938 1 96.94 78 ALA B O 1
ATOM 2205 N N . SER B 1 79 ? 4.082 14.133 19.672 1 96.31 79 SER B N 1
ATOM 2206 C CA . SER B 1 79 ? 3.01 13.328 20.25 1 96.31 79 SER B CA 1
ATOM 2207 C C . SER B 1 79 ? 2.771 13.695 21.719 1 96.31 79 SER B C 1
ATOM 2209 O O . SER B 1 79 ? 1.624 13.773 22.156 1 96.31 79 SER B O 1
ATOM 2211 N N . ALA B 1 80 ? 3.773 13.828 22.438 1 96.75 80 ALA B N 1
ATOM 2212 C CA . ALA B 1 80 ? 3.668 14.234 23.844 1 96.75 80 ALA B CA 1
ATOM 2213 C C . ALA B 1 80 ? 3.002 15.602 23.969 1 96.75 80 ALA B C 1
ATOM 2215 O O . ALA B 1 80 ? 2.152 15.805 24.844 1 96.75 80 ALA B O 1
ATOM 2216 N N . ALA B 1 81 ? 3.41 16.531 23.172 1 96 81 ALA B N 1
ATOM 2217 C CA . ALA B 1 81 ? 2.809 17.859 23.172 1 96 81 ALA B CA 1
ATOM 2218 C C . ALA B 1 81 ? 1.314 17.797 22.875 1 96 81 ALA B C 1
ATOM 2220 O O . ALA B 1 81 ? 0.507 18.438 23.547 1 96 81 ALA B O 1
ATOM 2221 N N . ALA B 1 82 ? 0.988 17.016 21.922 1 94.44 82 ALA B N 1
ATOM 2222 C CA . ALA B 1 82 ? -0.419 16.859 21.562 1 94.44 82 ALA B CA 1
ATOM 2223 C C . ALA B 1 82 ? -1.212 16.234 22.703 1 94.44 82 ALA B C 1
ATOM 2225 O O . ALA B 1 82 ? -2.387 16.547 22.891 1 94.44 82 ALA B O 1
ATOM 2226 N N . TYR B 1 83 ? -0.591 15.273 23.359 1 95.12 83 TYR B N 1
ATOM 2227 C CA . TYR B 1 83 ? -1.234 14.609 24.484 1 95.12 83 TYR B CA 1
ATOM 2228 C C . TYR B 1 83 ? -1.504 15.594 25.625 1 95.12 83 TYR B C 1
ATOM 2230 O O . TYR B 1 83 ? -2.561 15.547 26.25 1 95.12 83 TYR B O 1
ATOM 2238 N N . LEU B 1 84 ? -0.596 16.5 25.828 1 94.44 84 LEU B N 1
ATOM 2239 C CA . LEU B 1 84 ? -0.639 17.375 27 1 94.44 84 LEU B CA 1
ATOM 2240 C C . LEU B 1 84 ? -1.405 18.656 26.672 1 94.44 84 LEU B C 1
ATOM 2242 O O . LEU B 1 84 ? -1.949 19.297 27.578 1 94.44 84 LEU B O 1
ATOM 2246 N N . LEU B 1 85 ? -1.393 19.078 25.438 1 89.38 85 LEU B N 1
ATOM 2247 C CA . LEU B 1 85 ? -1.964 20.375 25.062 1 89.38 85 LEU B CA 1
ATOM 2248 C C . LEU B 1 85 ? -3.125 20.203 24.094 1 89.38 85 LEU B C 1
ATOM 2250 O O . LEU B 1 85 ? -3.09 19.312 23.234 1 89.38 85 LEU B O 1
ATOM 2254 N N . VAL B 1 86 ? -4.156 20.953 24.391 1 79.19 86 VAL B N 1
ATOM 2255 C CA . VAL B 1 86 ? -5.254 20.984 23.422 1 79.19 86 VAL B CA 1
ATOM 2256 C C . VAL B 1 86 ? -4.945 21.984 22.312 1 79.19 86 VAL B C 1
ATOM 2258 O O . VAL B 1 86 ? -4.832 23.188 22.578 1 79.19 86 VAL B O 1
ATOM 2261 N N . LEU B 1 87 ? -4.617 21.453 21.203 1 73.81 87 LEU B N 1
ATOM 2262 C CA . LEU B 1 87 ? -4.273 22.297 20.047 1 73.81 87 LEU B CA 1
ATOM 2263 C C . LEU B 1 87 ? -5.531 22.797 19.344 1 73.81 87 LEU B C 1
ATOM 2265 O O . LEU B 1 87 ? -6.082 22.094 18.484 1 73.81 87 LEU B O 1
ATOM 2269 N N . GLY B 1 88 ? -6.273 23.625 19.859 1 68.94 88 GLY B N 1
ATOM 2270 C CA . GLY B 1 88 ? -7.578 24.031 19.344 1 68.94 88 GLY B CA 1
ATOM 2271 C C . GLY B 1 88 ? -7.582 25.422 18.75 1 68.94 88 GLY B C 1
ATOM 2272 O O . GLY B 1 88 ? -8.602 25.875 18.219 1 68.94 88 GLY B O 1
ATOM 2273 N N . GLY B 1 89 ? -6.547 26.094 18.672 1 72.38 89 GLY B N 1
ATOM 2274 C CA . GLY B 1 89 ? -6.605 27.453 18.172 1 72.38 89 GLY B CA 1
ATOM 2275 C C . GLY B 1 89 ? -6.633 27.531 16.656 1 72.38 89 GLY B C 1
ATOM 2276 O O . GLY B 1 89 ? -6.141 26.625 15.969 1 72.38 89 GLY B O 1
ATOM 2277 N N . LYS B 1 90 ? -7.434 28.484 16.125 1 76.5 90 LYS B N 1
ATOM 2278 C CA . LYS B 1 90 ? -7.574 28.703 14.695 1 76.5 90 LYS B CA 1
ATOM 2279 C C . LYS B 1 90 ? -6.211 28.766 14.008 1 76.5 90 LYS B C 1
ATOM 2281 O O . LYS B 1 90 ? -6.035 28.219 12.922 1 76.5 90 LYS B O 1
ATOM 2286 N N . TRP B 1 91 ? -5.293 29.344 14.68 1 81.56 91 TRP B N 1
ATOM 2287 C CA . TRP B 1 91 ? -3.986 29.516 14.062 1 81.56 91 TRP B CA 1
ATOM 2288 C C . TRP B 1 91 ? -3.191 28.219 14.078 1 81.56 91 TRP B C 1
ATOM 2290 O O . TRP B 1 91 ? -2.453 27.922 13.133 1 81.56 91 TRP B O 1
ATOM 2300 N N . THR B 1 92 ? -3.383 27.422 15.016 1 81.94 92 THR B N 1
ATOM 2301 C CA . THR B 1 92 ? -2.68 26.141 15.102 1 81.94 92 THR B CA 1
ATOM 2302 C C . THR B 1 92 ? -3.07 25.234 13.945 1 81.94 92 THR B C 1
ATOM 2304 O O . THR B 1 92 ? -2.209 24.609 13.32 1 81.94 92 THR B O 1
ATOM 2307 N N . GLY B 1 93 ? -4.332 25.281 13.633 1 85.44 93 GLY B N 1
ATOM 2308 C CA . GLY B 1 93 ? -4.805 24.469 12.516 1 85.44 93 GLY B CA 1
ATOM 2309 C C . GLY B 1 93 ? -4.219 24.891 11.188 1 85.44 93 GLY B C 1
ATOM 2310 O O . GLY B 1 93 ? -3.787 24.047 10.391 1 85.44 93 GLY B O 1
ATOM 2311 N N . ARG B 1 94 ? -4.164 26.125 11.031 1 85.75 94 ARG B N 1
ATOM 2312 C CA . ARG B 1 94 ? -3.65 26.672 9.773 1 85.75 94 ARG B CA 1
ATOM 2313 C C . ARG B 1 94 ? -2.166 26.359 9.609 1 85.75 94 ARG B C 1
ATOM 2315 O O . ARG B 1 94 ? -1.714 26.016 8.516 1 85.75 94 ARG B O 1
ATOM 2322 N N . LEU B 1 95 ? -1.427 26.469 10.648 1 87.81 95 LEU B N 1
ATOM 2323 C CA . LEU B 1 95 ? 0.01 26.219 10.609 1 87.81 95 LEU B CA 1
ATOM 2324 C C . LEU B 1 95 ? 0.299 24.734 10.391 1 87.81 95 LEU B C 1
ATOM 2326 O O . LEU B 1 95 ? 1.236 24.391 9.672 1 87.81 95 LEU B O 1
ATOM 2330 N N . LEU B 1 96 ? -0.516 23.922 10.992 1 89.62 96 LEU B N 1
ATOM 2331 C CA . LEU B 1 96 ? -0.323 22.484 10.828 1 89.62 96 LEU B CA 1
ATOM 2332 C C . LEU B 1 96 ? -0.62 22.062 9.398 1 89.62 96 LEU B C 1
ATOM 2334 O O . LEU B 1 96 ? 0.082 21.219 8.844 1 89.62 96 LEU B O 1
ATOM 2338 N N . ILE B 1 97 ? -1.573 22.703 8.836 1 88.44 97 ILE B N 1
ATOM 2339 C CA . ILE B 1 97 ? -1.927 22.391 7.457 1 88.44 97 ILE B CA 1
ATOM 2340 C C . ILE B 1 97 ? -0.802 22.828 6.523 1 88.44 97 ILE B C 1
ATOM 2342 O O . ILE B 1 97 ? -0.408 22.078 5.625 1 88.44 97 ILE B O 1
ATOM 2346 N N . LEU B 1 98 ? -0.332 23.984 6.77 1 90.94 98 LEU B N 1
ATOM 2347 C CA . LEU B 1 98 ? 0.759 24.484 5.945 1 90.94 98 LEU B CA 1
ATOM 2348 C C . LEU B 1 98 ? 1.997 23.609 6.078 1 90.94 98 LEU B C 1
ATOM 2350 O O . LEU B 1 98 ? 2.631 23.266 5.078 1 90.94 98 LEU B O 1
ATOM 2354 N N . ALA B 1 99 ? 2.35 23.297 7.277 1 92.69 99 ALA B N 1
ATOM 2355 C CA . ALA B 1 99 ? 3.5 22.438 7.523 1 92.69 99 ALA B CA 1
ATOM 2356 C C . ALA B 1 99 ? 3.32 21.078 6.848 1 92.69 99 ALA B C 1
ATOM 2358 O O . ALA B 1 99 ? 4.27 20.531 6.289 1 92.69 99 ALA B O 1
ATOM 2359 N N . ASP B 1 100 ? 2.119 20.625 6.918 1 93.31 100 ASP B N 1
ATOM 2360 C CA . ASP B 1 100 ? 1.823 19.328 6.289 1 93.31 100 ASP B CA 1
ATOM 2361 C C . ASP B 1 100 ? 1.975 19.422 4.773 1 93.31 100 ASP B C 1
ATOM 2363 O O . ASP B 1 100 ? 2.541 18.516 4.148 1 93.31 100 ASP B O 1
ATOM 2367 N N . LEU B 1 101 ? 1.518 20.469 4.176 1 94 101 LEU B N 1
ATOM 2368 C CA . LEU B 1 101 ? 1.609 20.625 2.729 1 94 101 LEU B CA 1
ATOM 2369 C C . LEU B 1 101 ? 3.061 20.781 2.291 1 94 101 LEU B C 1
ATOM 2371 O O . LEU B 1 101 ? 3.465 20.25 1.253 1 94 101 LEU B O 1
ATOM 2375 N N . LEU B 1 102 ? 3.805 21.516 3.059 1 95.62 102 LEU B N 1
ATOM 2376 C CA . LEU B 1 102 ? 5.234 21.625 2.795 1 95.62 102 LEU B CA 1
ATOM 2377 C C . LEU B 1 102 ? 5.914 20.266 2.879 1 95.62 102 LEU B C 1
ATOM 2379 O O . LEU B 1 102 ? 6.738 19.922 2.025 1 95.62 102 LEU B O 1
ATOM 2383 N N . ALA B 1 103 ? 5.551 19.5 3.818 1 96.5 103 ALA B N 1
ATOM 2384 C CA . ALA B 1 103 ? 6.102 18.156 4.016 1 96.5 103 ALA B CA 1
ATOM 2385 C C . ALA B 1 103 ? 5.746 17.25 2.85 1 96.5 103 ALA B C 1
ATOM 2387 O O . ALA B 1 103 ? 6.578 16.453 2.393 1 96.5 103 ALA B O 1
ATOM 2388 N N . VAL B 1 104 ? 4.523 17.344 2.395 1 96.56 104 VAL B N 1
ATOM 2389 C CA . VAL B 1 104 ? 4.082 16.531 1.267 1 96.56 104 VAL B CA 1
ATOM 2390 C C . VAL B 1 104 ? 5.004 16.75 0.072 1 96.56 104 VAL B C 1
ATOM 2392 O O . VAL B 1 104 ? 5.469 15.797 -0.551 1 96.56 104 VAL B O 1
ATOM 2395 N N . GLY B 1 105 ? 5.285 18 -0.218 1 98.31 105 GLY B N 1
ATOM 2396 C CA . GLY B 1 105 ? 6.195 18.312 -1.31 1 98.31 105 GLY B CA 1
ATOM 2397 C C . GLY B 1 105 ? 7.609 17.812 -1.063 1 98.31 105 GLY B C 1
ATOM 2398 O O . GLY B 1 105 ? 8.234 17.234 -1.96 1 98.31 105 GLY B O 1
ATOM 2399 N N . CYS B 1 106 ? 8.086 17.984 0.084 1 97.94 106 CYS B N 1
ATOM 2400 C CA . CYS B 1 106 ? 9.43 17.562 0.46 1 97.94 106 CYS B CA 1
ATOM 2401 C C . CYS B 1 106 ? 9.57 16.047 0.379 1 97.94 106 CYS B C 1
ATOM 2403 O O . CYS B 1 106 ? 10.531 15.547 -0.194 1 97.94 106 CYS B O 1
ATOM 2405 N N . TRP B 1 107 ? 8.633 15.367 0.917 1 98.38 107 TRP B N 1
ATOM 2406 C CA . TRP B 1 107 ? 8.695 13.914 0.992 1 98.38 107 TRP B CA 1
ATOM 2407 C C . TRP B 1 107 ? 8.445 13.281 -0.376 1 98.38 107 TRP B C 1
ATOM 2409 O O . TRP B 1 107 ? 9.055 12.266 -0.718 1 98.38 107 TRP B O 1
ATOM 2419 N N . ALA B 1 108 ? 7.535 13.891 -1.173 1 98.56 108 ALA B N 1
ATOM 2420 C CA . ALA B 1 108 ? 7.379 13.43 -2.551 1 98.56 108 ALA B CA 1
ATOM 2421 C C . ALA B 1 108 ? 8.695 13.531 -3.318 1 98.56 108 ALA B C 1
ATOM 2423 O O . ALA B 1 108 ? 9.094 12.594 -4.008 1 98.56 108 ALA B O 1
ATOM 2424 N N . ALA B 1 109 ? 9.312 14.625 -3.139 1 98.56 109 ALA B N 1
ATOM 2425 C CA . ALA B 1 109 ? 10.586 14.844 -3.812 1 98.56 109 ALA B CA 1
ATOM 2426 C C . ALA B 1 109 ? 11.664 13.906 -3.266 1 98.56 109 ALA B C 1
ATOM 2428 O O . ALA B 1 109 ? 12.414 13.297 -4.031 1 98.56 109 ALA B O 1
ATOM 2429 N N . THR B 1 110 ? 11.734 13.773 -1.987 1 97.31 110 THR B N 1
ATOM 2430 C CA . THR B 1 110 ? 12.75 12.938 -1.345 1 97.31 110 THR B CA 1
ATOM 2431 C C . THR B 1 110 ? 12.594 11.484 -1.768 1 97.31 110 THR B C 1
ATOM 2433 O O . THR B 1 110 ? 13.578 10.82 -2.109 1 97.31 110 THR B O 1
ATOM 2436 N N . GLY B 1 111 ? 11.375 11.039 -1.725 1 97.88 111 GLY B N 1
ATOM 2437 C CA . GLY B 1 111 ? 11.148 9.672 -2.17 1 97.88 111 GLY B CA 1
ATOM 2438 C C . GLY B 1 111 ? 11.555 9.445 -3.613 1 97.88 111 GLY B C 1
ATOM 2439 O O . GLY B 1 111 ? 12.141 8.414 -3.941 1 97.88 111 GLY B O 1
ATOM 2440 N N . THR B 1 112 ? 11.234 10.375 -4.414 1 98.38 112 THR B N 1
ATOM 2441 C CA . THR B 1 112 ? 11.539 10.258 -5.836 1 98.38 112 THR B CA 1
ATOM 2442 C C . THR B 1 112 ? 13.047 10.234 -6.07 1 98.38 112 THR B C 1
ATOM 2444 O O . THR B 1 112 ? 13.562 9.359 -6.762 1 98.38 112 THR B O 1
ATOM 2447 N N . VAL B 1 113 ? 13.719 11.125 -5.477 1 96.88 113 VAL B N 1
ATOM 2448 C CA . VAL B 1 113 ? 15.148 11.234 -5.754 1 96.88 113 VAL B CA 1
ATOM 2449 C C . VAL B 1 113 ? 15.891 10.062 -5.129 1 96.88 113 VAL B C 1
ATOM 2451 O O . VAL B 1 113 ? 16.875 9.57 -5.688 1 96.88 113 VAL B O 1
ATOM 2454 N N . LYS B 1 114 ? 15.508 9.578 -4.016 1 95.5 114 LYS B N 1
ATOM 2455 C CA . LYS B 1 114 ? 16.141 8.406 -3.408 1 95.5 114 LYS B CA 1
ATOM 2456 C C . LYS B 1 114 ? 15.938 7.168 -4.273 1 95.5 114 LYS B C 1
ATOM 2458 O O . LYS B 1 114 ? 16.828 6.312 -4.359 1 95.5 114 LYS B O 1
ATOM 2463 N N . SER B 1 115 ? 14.797 7.039 -4.836 1 96.56 115 SER B N 1
ATOM 2464 C CA . SER B 1 115 ? 14.523 5.918 -5.73 1 96.56 115 SER B CA 1
ATOM 2465 C C . SER B 1 115 ? 15.367 6.004 -7 1 96.56 115 SER B C 1
ATOM 2467 O O . SER B 1 115 ? 15.844 4.988 -7.504 1 96.56 115 SER B O 1
ATOM 2469 N N . LEU B 1 116 ? 15.508 7.199 -7.48 1 95.69 116 LEU B N 1
ATOM 2470 C CA . LEU B 1 116 ? 16.359 7.422 -8.648 1 95.69 116 LEU B CA 1
ATOM 2471 C C . LEU B 1 116 ? 17.797 7.035 -8.352 1 95.69 116 LEU B C 1
ATOM 2473 O O . LEU B 1 116 ? 18.469 6.441 -9.195 1 95.69 116 LEU B O 1
ATOM 2477 N N . ALA B 1 117 ? 18.234 7.297 -7.234 1 93.88 117 ALA B N 1
ATOM 2478 C CA . ALA B 1 117 ? 19.609 7.062 -6.824 1 93.88 117 ALA B CA 1
ATOM 2479 C C . ALA B 1 117 ? 19.938 5.57 -6.801 1 93.88 117 ALA B C 1
ATOM 2481 O O . ALA B 1 117 ? 21.094 5.176 -6.965 1 93.88 117 ALA B O 1
ATOM 2482 N N . VAL B 1 118 ? 18.938 4.816 -6.641 1 93.56 118 VAL B N 1
ATOM 2483 C CA . VAL B 1 118 ? 19.188 3.381 -6.562 1 93.56 118 VAL B CA 1
ATOM 2484 C C . VAL B 1 118 ? 18.859 2.721 -7.898 1 93.56 118 VAL B C 1
ATOM 2486 O O . VAL B 1 118 ? 18.859 1.493 -8.008 1 93.56 118 VAL B O 1
ATOM 2489 N N . GLY B 1 119 ? 18.438 3.436 -8.898 1 93.75 119 GLY B N 1
ATOM 2490 C CA . GLY B 1 119 ? 18.375 2.955 -10.266 1 93.75 119 GLY B CA 1
ATOM 2491 C C . GLY B 1 119 ? 17 2.457 -10.664 1 93.75 119 GLY B C 1
ATOM 2492 O O . GLY B 1 119 ? 16.859 1.711 -11.633 1 93.75 119 GLY B O 1
ATOM 2493 N N . LEU B 1 120 ? 16 2.84 -10 1 95 120 LEU B N 1
ATOM 2494 C CA . LEU B 1 120 ? 14.656 2.402 -10.359 1 95 120 LEU B CA 1
ATOM 2495 C C . LEU B 1 120 ? 14.133 3.18 -11.555 1 95 120 LEU B C 1
ATOM 2497 O O . LEU B 1 120 ? 14.664 4.242 -11.898 1 95 120 LEU B O 1
ATOM 2501 N N . GLY B 1 121 ? 13.125 2.621 -12.211 1 95.62 121 GLY B N 1
ATOM 2502 C CA . GLY B 1 121 ? 12.516 3.24 -13.375 1 95.62 121 GLY B CA 1
ATOM 2503 C C . GLY B 1 121 ? 11.602 4.402 -13.031 1 95.62 121 GLY B C 1
ATOM 2504 O O . GLY B 1 121 ? 11.305 4.629 -11.852 1 95.62 121 GLY B O 1
ATOM 2505 N N . PRO B 1 122 ? 11.195 5.148 -14 1 96.31 122 PRO B N 1
ATOM 2506 C CA . PRO B 1 122 ? 10.453 6.391 -13.781 1 96.31 122 PRO B CA 1
ATOM 2507 C C . PRO B 1 122 ? 9.156 6.176 -13 1 96.31 122 PRO B C 1
ATOM 2509 O O . PRO B 1 122 ? 8.867 6.918 -12.062 1 96.31 122 PRO B O 1
ATOM 2512 N N . LEU B 1 123 ? 8.453 5.113 -13.344 1 96.12 123 LEU B N 1
ATOM 2513 C CA . LEU B 1 123 ? 7.168 4.875 -12.703 1 96.12 123 LEU B CA 1
ATOM 2514 C C . LEU B 1 123 ? 7.355 4.504 -11.234 1 96.12 123 LEU B C 1
ATOM 2516 O O . LEU B 1 123 ? 6.629 4.996 -10.367 1 96.12 123 LEU B O 1
ATOM 2520 N N . ALA B 1 124 ? 8.281 3.693 -11 1 96.81 124 ALA B N 1
ATOM 2521 C CA . ALA B 1 124 ? 8.586 3.289 -9.633 1 96.81 124 ALA B CA 1
ATOM 2522 C C . ALA B 1 124 ? 9.039 4.48 -8.797 1 96.81 124 ALA B C 1
ATOM 2524 O O . ALA B 1 124 ? 8.648 4.621 -7.637 1 96.81 124 ALA B O 1
ATOM 2525 N N . CYS B 1 125 ? 9.867 5.332 -9.383 1 97.88 125 CYS B N 1
ATOM 2526 C CA . CYS B 1 125 ? 10.367 6.512 -8.688 1 97.88 125 CYS B CA 1
ATOM 2527 C C . CYS B 1 125 ? 9.219 7.422 -8.258 1 97.88 125 CYS B C 1
ATOM 2529 O O . CYS B 1 125 ? 9.156 7.84 -7.098 1 97.88 125 CYS B O 1
ATOM 2531 N N . VAL B 1 126 ? 8.367 7.652 -9.18 1 97.94 126 VAL B N 1
ATOM 2532 C CA . VAL B 1 126 ? 7.242 8.547 -8.914 1 97.94 126 VAL B CA 1
ATOM 2533 C C . VAL B 1 126 ? 6.316 7.918 -7.871 1 97.94 126 VAL B C 1
ATOM 2535 O O . VAL B 1 126 ? 5.883 8.586 -6.934 1 97.94 126 VAL B O 1
ATOM 2538 N N . LEU B 1 127 ? 6.094 6.645 -7.977 1 97.12 127 LEU B N 1
ATOM 2539 C CA . LEU B 1 127 ? 5.211 5.965 -7.039 1 97.12 127 LEU B CA 1
ATOM 2540 C C . LEU B 1 127 ? 5.797 5.973 -5.633 1 97.12 127 LEU B C 1
ATOM 2542 O O . LEU B 1 127 ? 5.074 6.18 -4.652 1 97.12 127 LEU B O 1
ATOM 2546 N N . ILE B 1 128 ? 7.027 5.715 -5.559 1 97.69 128 ILE B N 1
ATOM 2547 C CA . ILE B 1 128 ? 7.684 5.719 -4.258 1 97.69 128 ILE B CA 1
ATOM 2548 C C . ILE B 1 128 ? 7.617 7.121 -3.654 1 97.69 128 ILE B C 1
ATOM 2550 O O . ILE B 1 128 ? 7.426 7.277 -2.445 1 97.69 128 ILE B O 1
ATOM 2554 N N . GLY B 1 129 ? 7.852 8.172 -4.5 1 98.5 129 GLY B N 1
ATOM 2555 C CA . GLY B 1 129 ? 7.695 9.539 -4.031 1 98.5 129 GLY B CA 1
ATOM 2556 C C . GLY B 1 129 ? 6.316 9.82 -3.471 1 98.5 129 GLY B C 1
ATOM 2557 O O . GLY B 1 129 ? 6.184 10.359 -2.371 1 98.5 129 GLY B O 1
ATOM 2558 N N . VAL B 1 130 ? 5.309 9.398 -4.168 1 97.5 130 VAL B N 1
ATOM 2559 C CA . VAL B 1 130 ? 3.932 9.609 -3.732 1 97.5 130 VAL B CA 1
ATOM 2560 C C . VAL B 1 130 ? 3.682 8.836 -2.436 1 97.5 130 VAL B C 1
ATOM 2562 O O . VAL B 1 130 ? 3.131 9.391 -1.479 1 97.5 130 VAL B O 1
ATOM 2565 N N . LEU B 1 131 ? 4.098 7.594 -2.385 1 97.25 131 LEU B N 1
ATOM 2566 C CA . LEU B 1 131 ? 3.914 6.746 -1.212 1 97.25 131 LEU B CA 1
ATOM 2567 C C . LEU B 1 131 ? 4.602 7.352 0.008 1 97.25 131 LEU B C 1
ATOM 2569 O O . LEU B 1 131 ? 4.082 7.273 1.122 1 97.25 131 LEU B O 1
ATOM 2573 N N . THR B 1 132 ? 5.73 7.918 -0.219 1 98.06 132 THR B N 1
ATOM 2574 C CA . THR B 1 132 ? 6.449 8.547 0.879 1 98.06 132 THR B CA 1
ATOM 2575 C C . THR B 1 132 ? 5.629 9.688 1.479 1 98.06 132 THR B C 1
ATOM 2577 O O . THR B 1 132 ? 5.559 9.828 2.701 1 98.06 132 THR B O 1
ATOM 2580 N N . ALA B 1 133 ? 5.023 10.438 0.661 1 97.5 133 ALA B N 1
ATOM 2581 C CA . ALA B 1 133 ? 4.312 11.641 1.078 1 97.5 133 ALA B CA 1
ATOM 2582 C C . ALA B 1 133 ? 2.994 11.289 1.766 1 97.5 133 ALA B C 1
ATOM 2584 O O . ALA B 1 133 ? 2.584 11.953 2.717 1 97.5 133 ALA B O 1
ATOM 2585 N N . ILE B 1 134 ? 2.389 10.203 1.317 1 95.31 134 ILE B N 1
ATOM 2586 C CA . ILE B 1 134 ? 1.023 10.008 1.793 1 95.31 134 ILE B CA 1
ATOM 2587 C C . ILE B 1 134 ? 0.942 8.734 2.631 1 95.31 134 ILE B C 1
ATOM 2589 O O . ILE B 1 134 ? -0.071 8.477 3.285 1 95.31 134 ILE B O 1
ATOM 2593 N N . GLY B 1 135 ? 1.952 7.938 2.666 1 96.81 135 GLY B N 1
ATOM 2594 C CA . GLY B 1 135 ? 1.935 6.648 3.34 1 96.81 135 GLY B CA 1
ATOM 2595 C C . GLY B 1 135 ? 1.658 6.754 4.828 1 96.81 135 GLY B C 1
ATOM 2596 O O . GLY B 1 135 ? 0.928 5.938 5.391 1 96.81 135 GLY B O 1
ATOM 2597 N N . GLY B 1 136 ? 2.287 7.73 5.477 1 96.5 136 GLY B N 1
ATOM 2598 C CA . GLY B 1 136 ? 2.039 7.934 6.895 1 96.5 136 GLY B CA 1
ATOM 2599 C C . GLY B 1 136 ? 0.582 8.211 7.215 1 96.5 136 GLY B C 1
ATOM 2600 O O . GLY B 1 136 ? 0.03 7.645 8.156 1 96.5 136 GLY B O 1
ATOM 2601 N N . GLY B 1 137 ? -0.039 9.062 6.461 1 94.31 137 GLY B N 1
ATOM 2602 C CA . GLY B 1 137 ? -1.456 9.352 6.625 1 94.31 137 GLY B CA 1
ATOM 2603 C C . GLY B 1 137 ? -2.34 8.141 6.379 1 94.31 137 GLY B C 1
ATOM 2604 O O . GLY B 1 137 ? -3.336 7.941 7.078 1 94.31 137 GLY B O 1
ATOM 2605 N N . ILE B 1 138 ? -1.96 7.359 5.367 1 95.19 138 ILE B N 1
ATOM 2606 C CA . ILE B 1 138 ? -2.709 6.137 5.086 1 95.19 138 ILE B CA 1
ATOM 2607 C C . ILE B 1 138 ? -2.656 5.207 6.293 1 95.19 138 ILE B C 1
ATOM 2609 O O . ILE B 1 138 ? -3.689 4.711 6.746 1 95.19 138 ILE B O 1
ATOM 2613 N N . LEU B 1 139 ? -1.528 4.996 6.828 1 97.06 139 LEU B N 1
ATOM 2614 C CA . LEU B 1 139 ? -1.367 4.109 7.977 1 97.06 139 LEU B CA 1
ATOM 2615 C C . LEU B 1 139 ? -2.113 4.652 9.188 1 97.06 139 LEU B C 1
ATOM 2617 O O . LEU B 1 139 ? -2.74 3.891 9.93 1 97.06 139 LEU B O 1
ATOM 2621 N N . ARG B 1 140 ? -1.995 5.934 9.367 1 95.94 140 ARG B N 1
ATOM 2622 C CA . ARG B 1 140 ? -2.711 6.566 10.469 1 95.94 140 ARG B CA 1
ATOM 2623 C C . ARG B 1 140 ? -4.207 6.277 10.391 1 95.94 140 ARG B C 1
ATOM 2625 O O . ARG B 1 140 ? -4.82 5.867 11.375 1 95.94 140 ARG B O 1
ATOM 2632 N N . ASP B 1 141 ? -4.816 6.469 9.266 1 94.25 141 ASP B N 1
ATOM 2633 C CA . ASP B 1 141 ? -6.254 6.266 9.102 1 94.25 141 ASP B CA 1
ATOM 2634 C C . ASP B 1 141 ? -6.617 4.789 9.266 1 94.25 141 ASP B C 1
ATOM 2636 O O . ASP B 1 141 ? -7.625 4.465 9.898 1 94.25 141 ASP B O 1
ATOM 2640 N N . VAL B 1 142 ? -5.785 3.92 8.766 1 95.44 142 VAL B N 1
ATOM 2641 C CA . VAL B 1 142 ? -6.031 2.486 8.859 1 95.44 142 VAL B CA 1
ATOM 2642 C C . VAL B 1 142 ? -5.992 2.051 10.328 1 95.44 142 VAL B C 1
ATOM 2644 O O . VAL B 1 142 ? -6.793 1.218 10.75 1 95.44 142 VAL B O 1
ATOM 2647 N N . LEU B 1 143 ? -5.121 2.609 11.062 1 95.06 143 LEU B N 1
ATOM 2648 C CA . LEU B 1 143 ? -4.941 2.205 12.453 1 95.06 143 LEU B CA 1
ATOM 2649 C C . LEU B 1 143 ? -6.141 2.613 13.297 1 95.06 143 LEU B C 1
ATOM 2651 O O . LEU B 1 143 ? -6.367 2.053 14.375 1 95.06 143 LEU B O 1
ATOM 2655 N N . VAL B 1 144 ? -6.914 3.518 12.859 1 92.88 144 VAL B N 1
ATOM 2656 C CA . VAL B 1 144 ? -8.133 3.881 13.578 1 92.88 144 VAL B CA 1
ATOM 2657 C C . VAL B 1 144 ? -9.352 3.377 12.812 1 92.88 144 VAL B C 1
ATOM 2659 O O . VAL B 1 144 ? -10.461 3.893 12.984 1 92.88 144 VAL B O 1
ATOM 2662 N N . ALA B 1 145 ? -9.117 2.469 11.836 1 93.69 145 ALA B N 1
ATOM 2663 C CA . ALA B 1 145 ? -10.148 1.733 11.102 1 93.69 145 ALA B CA 1
ATOM 2664 C C . ALA B 1 145 ? -10.992 2.676 10.25 1 93.69 145 ALA B C 1
ATOM 2666 O O . ALA B 1 145 ? -12.219 2.537 10.195 1 93.69 145 ALA B O 1
ATOM 2667 N N . LYS B 1 146 ? -10.406 3.598 9.688 1 92.69 146 LYS B N 1
ATOM 2668 C CA . LYS B 1 146 ? -11.047 4.484 8.727 1 92.69 146 LYS B CA 1
ATOM 2669 C C . LYS B 1 146 ? -10.461 4.301 7.332 1 92.69 146 LYS B C 1
ATOM 2671 O O . LYS B 1 146 ? -9.289 3.93 7.191 1 92.69 146 LYS B O 1
ATOM 2676 N N . ILE B 1 147 ? -11.281 4.539 6.34 1 91.94 147 ILE B N 1
ATOM 2677 C CA . ILE B 1 147 ? -10.789 4.617 4.969 1 91.94 147 ILE B CA 1
ATOM 2678 C C . ILE B 1 147 ? -9.867 5.824 4.824 1 91.94 147 ILE B C 1
ATOM 2680 O O . ILE B 1 147 ? -10.203 6.93 5.258 1 91.94 147 ILE B O 1
ATOM 2684 N N . PRO B 1 148 ? -8.68 5.562 4.309 1 92.12 148 PRO B N 1
ATOM 2685 C CA . PRO B 1 148 ? -7.754 6.688 4.16 1 92.12 148 PRO B CA 1
ATOM 2686 C C . PRO B 1 148 ? -8.383 7.879 3.439 1 92.12 148 PRO B C 1
ATOM 2688 O O . PRO B 1 148 ? -9.023 7.707 2.398 1 92.12 148 PRO B O 1
ATOM 2691 N N . ALA B 1 149 ? -8.148 9.016 3.936 1 83.75 149 ALA B N 1
ATOM 2692 C CA . ALA B 1 149 ? -8.742 10.25 3.424 1 83.75 149 ALA B CA 1
ATOM 2693 C C . ALA B 1 149 ? -8.281 10.523 1.993 1 83.75 149 ALA B C 1
ATOM 2695 O O . ALA B 1 149 ? -8.984 11.188 1.226 1 83.75 149 ALA B O 1
ATOM 2696 N N . VAL B 1 150 ? -7.176 9.953 1.59 1 82.5 150 VAL B N 1
ATOM 2697 C CA . VAL B 1 150 ? -6.586 10.219 0.281 1 82.5 150 VAL B CA 1
ATOM 2698 C C . VAL B 1 150 ? -7.422 9.547 -0.807 1 82.5 150 VAL B C 1
ATOM 2700 O O . VAL B 1 150 ? -7.25 9.836 -1.994 1 82.5 150 VAL B O 1
ATOM 2703 N N . PHE B 1 151 ? -8.281 8.609 -0.455 1 81.56 151 PHE B N 1
ATOM 2704 C CA . PHE B 1 151 ? -9.078 7.887 -1.439 1 81.56 151 PHE B CA 1
ATOM 2705 C C . PHE B 1 151 ? -10.359 8.648 -1.763 1 81.56 151 PHE B C 1
ATOM 2707 O O . PHE B 1 151 ? -11.07 8.297 -2.709 1 81.56 151 PHE B O 1
ATOM 2714 N N . GLY B 1 152 ? -10.836 9.641 -1.083 1 67.62 152 GLY B N 1
ATOM 2715 C CA . GLY B 1 152 ? -12.125 10.297 -1.234 1 67.62 152 GLY B CA 1
ATOM 2716 C C . GLY B 1 152 ? -12.008 11.773 -1.57 1 67.62 152 GLY B C 1
ATOM 2717 O O . GLY B 1 152 ? -10.977 12.219 -2.08 1 67.62 152 GLY B O 1
ATOM 2718 N N . ASP B 1 153 ? -13.203 12.562 -1.276 1 56.88 153 ASP B N 1
ATOM 2719 C CA . ASP B 1 153 ? -13.523 13.945 -1.615 1 56.88 153 ASP B CA 1
ATOM 2720 C C . ASP B 1 153 ? -12.664 14.922 -0.815 1 56.88 153 ASP B C 1
ATOM 2722 O O . ASP B 1 153 ? -12.992 16.109 -0.717 1 56.88 153 ASP B O 1
ATOM 2726 N N . GLY B 1 154 ? -11.555 14.391 -0.272 1 55.28 154 GLY B N 1
ATOM 2727 C CA . GLY B 1 154 ? -10.852 15.398 0.51 1 55.28 154 GLY B CA 1
ATOM 2728 C C . GLY B 1 154 ? -9.672 16 -0.22 1 55.28 154 GLY B C 1
ATOM 2729 O O . GLY B 1 154 ? -9.5 15.789 -1.421 1 55.28 154 GLY B O 1
ATOM 2730 N N . PRO B 1 155 ? -8.961 16.828 0.484 1 59.78 155 PRO B N 1
ATOM 2731 C CA . PRO B 1 155 ? -7.84 17.531 -0.146 1 59.78 155 PRO B CA 1
ATOM 2732 C C . PRO B 1 155 ? -6.957 16.609 -0.986 1 59.78 155 PRO B C 1
ATOM 2734 O O . PRO B 1 155 ? -6.797 15.438 -0.655 1 59.78 155 PRO B O 1
ATOM 2737 N N . LEU B 1 156 ? -6.547 17 -2.191 1 77 156 LEU B N 1
ATOM 2738 C CA . LEU B 1 156 ? -5.855 16.391 -3.322 1 77 156 LEU B CA 1
ATOM 2739 C C . LEU B 1 156 ? -4.426 16.016 -2.951 1 77 156 LEU B C 1
ATOM 2741 O O . LEU B 1 156 ? -3.494 16.266 -3.715 1 77 156 LEU B O 1
ATOM 2745 N N . TYR B 1 157 ? -4.246 15.359 -1.625 1 82.62 157 TYR B N 1
ATOM 2746 C CA . TYR B 1 157 ? -2.885 15.094 -1.176 1 82.62 157 TYR B CA 1
ATOM 2747 C C . TYR B 1 157 ? -2.152 14.195 -2.16 1 82.62 157 TYR B C 1
ATOM 2749 O O . TYR B 1 157 ? -0.995 14.445 -2.502 1 82.62 157 TYR B O 1
ATOM 2757 N N . ALA B 1 158 ? -2.82 13.211 -2.631 1 88.88 158 ALA B N 1
ATOM 2758 C CA . ALA B 1 158 ? -2.158 12.258 -3.516 1 88.88 158 ALA B CA 1
ATOM 2759 C C . ALA B 1 158 ? -1.839 12.891 -4.867 1 88.88 158 ALA B C 1
ATOM 2761 O O . ALA B 1 158 ? -0.754 12.68 -5.414 1 88.88 158 ALA B O 1
ATOM 2762 N N . THR B 1 159 ? -2.746 13.641 -5.309 1 90.19 159 THR B N 1
ATOM 2763 C CA . THR B 1 159 ? -2.551 14.289 -6.602 1 90.19 159 THR B CA 1
ATOM 2764 C C . THR B 1 159 ? -1.43 15.32 -6.523 1 90.19 159 THR B C 1
ATOM 2766 O O . THR B 1 159 ? -0.591 15.398 -7.426 1 90.19 159 THR B O 1
ATOM 2769 N N . ILE B 1 160 ? -1.469 16.031 -5.473 1 93.56 160 ILE B N 1
ATOM 2770 C CA . ILE B 1 160 ? -0.445 17.062 -5.289 1 93.56 160 ILE B CA 1
ATOM 2771 C C . ILE B 1 160 ? 0.92 16.391 -5.113 1 93.56 160 ILE B C 1
ATOM 2773 O O . ILE B 1 160 ? 1.921 16.875 -5.66 1 93.56 160 ILE B O 1
ATOM 2777 N N . ALA B 1 161 ? 0.979 15.336 -4.371 1 96.38 161 ALA B N 1
ATOM 2778 C CA . ALA B 1 161 ? 2.219 14.578 -4.207 1 96.38 161 ALA B CA 1
ATOM 2779 C C . ALA B 1 161 ? 2.713 14.039 -5.547 1 96.38 161 ALA B C 1
ATOM 2781 O O . ALA B 1 161 ? 3.92 14.008 -5.805 1 96.38 161 ALA B O 1
ATOM 2782 N N . LEU B 1 162 ? 1.797 13.609 -6.379 1 96.44 162 LEU B N 1
ATOM 2783 C CA . LEU B 1 162 ? 2.143 13.102 -7.703 1 96.44 162 LEU B CA 1
ATOM 2784 C C . LEU B 1 162 ? 2.816 14.18 -8.539 1 96.44 162 LEU B C 1
ATOM 2786 O O . LEU B 1 162 ? 3.844 13.93 -9.18 1 96.44 162 LEU B O 1
ATOM 2790 N N . ILE B 1 163 ? 2.25 15.336 -8.508 1 97.12 163 ILE B N 1
ATOM 2791 C CA . ILE B 1 163 ? 2.818 16.453 -9.25 1 97.12 163 ILE B CA 1
ATOM 2792 C C . ILE B 1 163 ? 4.223 16.75 -8.734 1 97.12 163 ILE B C 1
ATOM 2794 O O . ILE B 1 163 ? 5.16 16.906 -9.523 1 97.12 163 ILE B O 1
ATOM 2798 N N . GLY B 1 164 ? 4.348 16.812 -7.441 1 98.44 164 GLY B N 1
ATOM 2799 C CA . GLY B 1 164 ? 5.66 17.047 -6.855 1 98.44 164 GLY B CA 1
ATOM 2800 C C . GLY B 1 164 ? 6.676 15.977 -7.219 1 98.44 164 GLY B C 1
ATOM 2801 O O . GLY B 1 164 ? 7.832 16.281 -7.512 1 98.44 164 GLY B O 1
ATOM 2802 N N . ALA B 1 165 ? 6.258 14.742 -7.203 1 98.62 165 ALA B N 1
ATOM 2803 C CA . ALA B 1 165 ? 7.141 13.633 -7.551 1 98.62 165 ALA B CA 1
ATOM 2804 C C . ALA B 1 165 ? 7.594 13.727 -9 1 98.62 165 ALA B C 1
ATOM 2806 O O . ALA B 1 165 ? 8.766 13.484 -9.312 1 98.62 165 ALA B O 1
ATOM 2807 N N . ILE B 1 166 ? 6.711 14.062 -9.883 1 98.5 166 ILE B N 1
ATOM 2808 C CA . ILE B 1 166 ? 7.035 14.195 -11.305 1 98.5 166 ILE B CA 1
ATOM 2809 C C . ILE B 1 166 ? 8.016 15.344 -11.5 1 98.5 166 ILE B C 1
ATOM 2811 O O . ILE B 1 166 ? 8.977 15.227 -12.258 1 98.5 166 ILE B O 1
ATOM 2815 N N . GLU B 1 167 ? 7.746 16.453 -10.844 1 98.69 167 GLU B N 1
ATOM 2816 C CA . GLU B 1 167 ? 8.656 17.594 -10.93 1 98.69 167 GLU B CA 1
ATOM 2817 C C . GLU B 1 167 ? 10.07 17.203 -10.508 1 98.69 167 GLU B C 1
ATOM 2819 O O . GLU B 1 167 ? 11.039 17.516 -11.195 1 98.69 167 GLU B O 1
ATOM 2824 N N . MET B 1 168 ? 10.164 16.516 -9.367 1 98.56 168 MET B N 1
ATOM 2825 C CA . MET B 1 168 ? 11.477 16.094 -8.891 1 98.56 168 MET B CA 1
ATOM 2826 C C . MET B 1 168 ? 12.125 15.133 -9.891 1 98.56 168 MET B C 1
ATOM 2828 O O . MET B 1 168 ? 13.312 15.266 -10.195 1 98.56 168 MET B O 1
ATOM 2832 N N . PHE B 1 169 ? 11.398 14.219 -10.43 1 98.62 169 PHE B N 1
ATOM 2833 C CA . PHE B 1 169 ? 11.961 13.242 -11.352 1 98.62 169 PHE B CA 1
ATOM 2834 C C . PHE B 1 169 ? 12.555 13.93 -12.578 1 98.62 169 PHE B C 1
ATOM 2836 O O . PHE B 1 169 ? 13.695 13.656 -12.953 1 98.62 169 PHE B O 1
ATOM 2843 N N . VAL B 1 170 ? 11.758 14.789 -13.164 1 98.31 170 VAL B N 1
ATOM 2844 C CA . VAL B 1 170 ? 12.156 15.477 -14.391 1 98.31 170 VAL B CA 1
ATOM 2845 C C . VAL B 1 170 ? 13.406 16.312 -14.125 1 98.31 170 VAL B C 1
ATOM 2847 O O . VAL B 1 170 ? 14.398 16.219 -14.844 1 98.31 170 VAL B O 1
ATOM 2850 N N . LEU B 1 171 ? 13.414 17.094 -13.086 1 98.31 171 LEU B N 1
ATOM 2851 C CA . LEU B 1 171 ? 14.516 18 -12.828 1 98.31 171 LEU B CA 1
ATOM 2852 C C . LEU B 1 171 ? 15.758 17.25 -12.359 1 98.31 171 LEU B C 1
ATOM 2854 O O . LEU B 1 171 ? 16.875 17.641 -12.664 1 98.31 171 LEU B O 1
ATOM 2858 N N . ALA B 1 172 ? 15.539 16.203 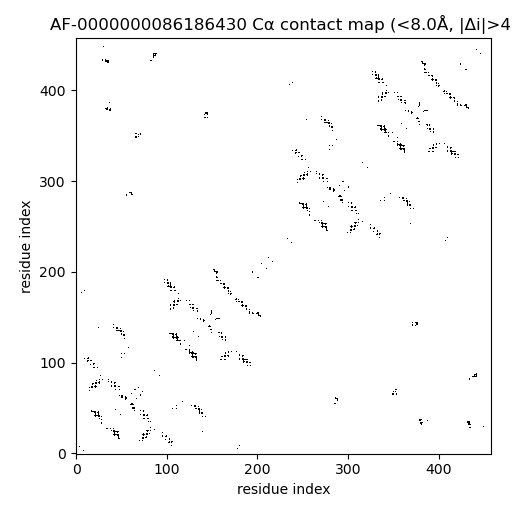-11.633 1 97.25 172 ALA B N 1
ATOM 2859 C CA . ALA B 1 172 ? 16.688 15.383 -11.211 1 97.25 172 ALA B CA 1
ATOM 2860 C C . ALA B 1 172 ? 17.359 14.742 -12.414 1 97.25 172 ALA B C 1
ATOM 2862 O O . ALA B 1 172 ? 18.594 14.562 -12.422 1 97.25 172 ALA B O 1
ATOM 2863 N N . ARG B 1 173 ? 16.625 14.352 -13.391 1 95.31 173 ARG B N 1
ATOM 2864 C CA . ARG B 1 173 ? 17.172 13.742 -14.594 1 95.31 173 ARG B CA 1
ATOM 2865 C C . ARG B 1 173 ? 18.078 14.719 -15.336 1 95.31 173 ARG B C 1
ATOM 2867 O O . ARG B 1 173 ? 19 14.297 -16.047 1 95.31 173 ARG B O 1
ATOM 2874 N N . PHE B 1 174 ? 17.812 15.977 -15.125 1 96.5 174 PHE B N 1
ATOM 2875 C CA . PHE B 1 174 ? 18.672 17.016 -15.711 1 96.5 174 PHE B CA 1
ATOM 2876 C C . PHE B 1 174 ? 19.734 17.453 -14.727 1 96.5 174 PHE B C 1
ATOM 2878 O O . PHE B 1 174 ? 20.312 18.547 -14.875 1 96.5 174 PHE B O 1
ATOM 2885 N N . ASP B 1 175 ? 19.938 16.734 -13.602 1 95.81 175 ASP B N 1
ATOM 2886 C CA . ASP B 1 175 ? 20.953 16.953 -12.586 1 95.81 175 ASP B CA 1
ATOM 2887 C C . ASP B 1 175 ? 20.688 18.234 -11.797 1 95.81 175 ASP B C 1
ATOM 2889 O O . ASP B 1 175 ? 21.609 19 -11.492 1 95.81 175 ASP B O 1
ATOM 2893 N N . LEU B 1 176 ? 19.406 18.516 -11.617 1 96.88 176 LEU B N 1
ATOM 2894 C CA . LEU B 1 176 ? 19 19.688 -10.836 1 96.88 176 LEU B CA 1
ATOM 2895 C C . LEU B 1 176 ? 18.125 19.266 -9.648 1 96.88 176 LEU B C 1
ATOM 2897 O O . LEU B 1 176 ? 17.016 19.75 -9.492 1 96.88 176 LEU B O 1
ATOM 2901 N N . PRO B 1 177 ? 18.672 18.406 -8.82 1 95.19 177 PRO B N 1
ATOM 2902 C CA . PRO B 1 177 ? 17.859 17.906 -7.723 1 95.19 177 PRO B CA 1
ATOM 2903 C C . PRO B 1 177 ? 17.422 19 -6.746 1 95.19 177 PRO B C 1
ATOM 2905 O O . PRO B 1 177 ? 16.328 18.938 -6.195 1 95.19 177 PRO B O 1
ATOM 2908 N N . ASN B 1 178 ? 18.25 20 -6.465 1 96.56 178 ASN B N 1
ATOM 2909 C CA . ASN B 1 178 ? 17.875 21.062 -5.547 1 96.56 178 ASN B CA 1
ATOM 2910 C C . ASN B 1 178 ? 16.688 21.875 -6.078 1 96.56 178 ASN B C 1
ATOM 2912 O O . ASN B 1 178 ? 15.797 22.25 -5.312 1 96.56 178 ASN B O 1
ATOM 2916 N N . TRP B 1 179 ? 16.688 22.078 -7.309 1 97 179 TRP B N 1
ATOM 2917 C CA . TRP B 1 179 ? 15.555 22.75 -7.938 1 97 179 TRP B CA 1
ATOM 2918 C C . TRP B 1 179 ? 14.312 21.875 -7.93 1 97 179 TRP B C 1
ATOM 2920 O O . TRP B 1 179 ? 13.188 22.359 -7.812 1 97 179 TRP B O 1
ATOM 2930 N N . GLY B 1 180 ? 14.547 20.547 -8.125 1 98.19 180 GLY B N 1
ATOM 2931 C CA . GLY B 1 180 ? 13.43 19.625 -8.016 1 98.19 180 GLY B CA 1
ATOM 2932 C C . GLY B 1 180 ? 12.766 19.656 -6.652 1 98.19 180 GLY B C 1
ATOM 2933 O O . GLY B 1 180 ? 11.539 19.688 -6.551 1 98.19 180 GLY B O 1
ATOM 2934 N N . MET B 1 181 ? 13.609 19.672 -5.641 1 98.06 181 MET B N 1
ATOM 2935 C CA . MET B 1 181 ? 13.109 19.734 -4.27 1 98.06 181 MET B CA 1
ATOM 2936 C C . MET B 1 181 ? 12.344 21.031 -4.023 1 98.06 181 MET B C 1
ATOM 2938 O O . MET B 1 181 ? 11.234 21.016 -3.498 1 98.06 181 MET B O 1
ATOM 2942 N N . THR B 1 182 ? 12.938 22.109 -4.406 1 97.94 182 THR B N 1
ATOM 2943 C CA . THR B 1 182 ? 12.328 23.422 -4.211 1 97.94 182 THR B CA 1
ATOM 2944 C C . THR B 1 182 ? 11 23.516 -4.961 1 97.94 182 THR B C 1
ATOM 2946 O O . THR B 1 182 ? 9.992 23.938 -4.395 1 97.94 182 THR B O 1
ATOM 2949 N N . ALA B 1 183 ? 11 23.094 -6.184 1 98.25 183 ALA B N 1
ATOM 2950 C CA . ALA B 1 183 ? 9.789 23.141 -7.004 1 98.25 183 ALA B CA 1
ATOM 2951 C C . ALA B 1 183 ? 8.68 22.281 -6.395 1 98.25 183 ALA B C 1
ATOM 2953 O O . ALA B 1 183 ? 7.527 22.719 -6.305 1 98.25 183 ALA B O 1
ATOM 2954 N N . SER B 1 184 ? 9.055 21.109 -6 1 98.5 184 SER B N 1
ATOM 2955 C CA . SER B 1 184 ? 8.078 20.188 -5.406 1 98.5 184 SER B CA 1
ATOM 2956 C C . SER B 1 184 ? 7.457 20.797 -4.148 1 98.5 184 SER B C 1
ATOM 2958 O O . SER B 1 184 ? 6.234 20.797 -3.996 1 98.5 184 SER B O 1
ATOM 2960 N N . ILE B 1 185 ? 8.266 21.328 -3.248 1 98.25 185 ILE B N 1
ATOM 2961 C CA . ILE B 1 185 ? 7.797 21.891 -1.985 1 98.25 185 ILE B CA 1
ATOM 2962 C C . ILE B 1 185 ? 6.871 23.078 -2.256 1 98.25 185 ILE B C 1
ATOM 2964 O O . ILE B 1 185 ? 5.77 23.141 -1.709 1 98.25 185 ILE B O 1
ATOM 2968 N N . VAL B 1 186 ? 7.27 23.938 -3.143 1 98 186 VAL B N 1
ATOM 2969 C CA . VAL B 1 186 ? 6.52 25.156 -3.428 1 98 186 VAL B CA 1
ATOM 2970 C C . VAL B 1 186 ? 5.219 24.812 -4.141 1 98 186 VAL B C 1
ATOM 2972 O O . VAL B 1 186 ? 4.152 25.328 -3.793 1 98 186 VAL B O 1
ATOM 2975 N N . THR B 1 187 ? 5.316 23.969 -5.105 1 97.88 187 THR B N 1
ATOM 2976 C CA . THR B 1 187 ? 4.137 23.594 -5.875 1 97.88 187 THR B CA 1
ATOM 2977 C C . THR B 1 187 ? 3.117 22.875 -4.988 1 97.88 187 THR B C 1
ATOM 2979 O O . THR B 1 187 ? 1.924 23.188 -5.039 1 97.88 187 THR B O 1
ATOM 2982 N N . CYS B 1 188 ? 3.57 21.938 -4.188 1 96.5 188 CYS B N 1
ATOM 2983 C CA . CYS B 1 188 ? 2.652 21.188 -3.336 1 96.5 188 CYS B CA 1
ATOM 2984 C C . CYS B 1 188 ? 2.02 22.094 -2.289 1 96.5 188 CYS B C 1
ATOM 2986 O O . CYS B 1 188 ? 0.815 22.016 -2.037 1 96.5 188 CYS B O 1
ATOM 2988 N N . ALA B 1 189 ? 2.797 22.984 -1.678 1 96 189 ALA B N 1
ATOM 2989 C CA . ALA B 1 189 ? 2.24 23.938 -0.722 1 96 189 ALA B CA 1
ATOM 2990 C C . ALA B 1 189 ? 1.24 24.875 -1.399 1 96 189 ALA B C 1
ATOM 2992 O O . ALA B 1 189 ? 0.138 25.094 -0.889 1 96 189 ALA B O 1
ATOM 2993 N N . GLY B 1 190 ? 1.617 25.406 -2.52 1 95.69 190 GLY B N 1
ATOM 2994 C CA . GLY B 1 190 ? 0.761 26.328 -3.246 1 95.69 190 GLY B CA 1
ATOM 2995 C C . GLY B 1 190 ? -0.539 25.703 -3.709 1 95.69 190 GLY B C 1
ATOM 2996 O O . GLY B 1 190 ? -1.619 26.234 -3.455 1 95.69 190 GLY B O 1
ATOM 2997 N N . LEU B 1 191 ? -0.424 24.562 -4.383 1 93.81 191 LEU B N 1
ATOM 2998 C CA . LEU B 1 191 ? -1.609 23.891 -4.891 1 93.81 191 LEU B CA 1
ATOM 2999 C C . LEU B 1 191 ? -2.48 23.391 -3.746 1 93.81 191 LEU B C 1
ATOM 3001 O O . LEU B 1 191 ? -3.709 23.406 -3.84 1 93.81 191 LEU B O 1
ATOM 3005 N N . GLY B 1 192 ? -1.829 22.891 -2.723 1 91.94 192 GLY B N 1
ATOM 3006 C CA . GLY B 1 192 ? -2.582 22.438 -1.563 1 91.94 192 GLY B CA 1
ATOM 3007 C C . GLY B 1 192 ? -3.395 23.547 -0.911 1 91.94 192 GLY B C 1
ATOM 3008 O O . GLY B 1 192 ? -4.566 23.344 -0.585 1 91.94 192 GLY B O 1
ATOM 3009 N N . LEU B 1 193 ? -2.795 24.672 -0.703 1 90.81 193 LEU B N 1
ATOM 3010 C CA . LEU B 1 193 ? -3.488 25.812 -0.112 1 90.81 193 LEU B CA 1
ATOM 3011 C C . LEU B 1 193 ? -4.613 26.297 -1.021 1 90.81 193 LEU B C 1
ATOM 3013 O O . LEU B 1 193 ? -5.699 26.641 -0.544 1 90.81 193 LEU B O 1
ATOM 3017 N N . LEU B 1 194 ? -4.355 26.312 -2.281 1 90.38 194 LEU B N 1
ATOM 3018 C CA . LEU B 1 194 ? -5.367 26.719 -3.25 1 90.38 194 LEU B CA 1
ATOM 3019 C C . LEU B 1 194 ? -6.543 25.75 -3.248 1 90.38 194 LEU B C 1
ATOM 3021 O O . LEU B 1 194 ? -7.703 26.172 -3.305 1 90.38 194 LEU B O 1
ATOM 3025 N N . ALA B 1 195 ? -6.18 24.5 -3.217 1 85.75 195 ALA B N 1
ATOM 3026 C CA . ALA B 1 195 ? -7.227 23.484 -3.191 1 85.75 195 ALA B CA 1
ATOM 3027 C C . ALA B 1 195 ? -8.094 23.625 -1.94 1 85.75 195 ALA B C 1
ATOM 3029 O O . ALA B 1 195 ? -9.312 23.438 -1.997 1 85.75 195 ALA B O 1
ATOM 3030 N N . ARG B 1 196 ? -7.504 23.844 -0.869 1 82.12 196 ARG B N 1
ATOM 3031 C CA . ARG B 1 196 ? -8.219 24 0.392 1 82.12 196 ARG B CA 1
ATOM 3032 C C . ARG B 1 196 ? -9.125 25.234 0.351 1 82.12 196 ARG B C 1
ATOM 3034 O O . ARG B 1 196 ? -10.258 25.188 0.833 1 82.12 196 ARG B O 1
ATOM 3041 N N . ARG B 1 197 ? -8.695 26.266 -0.235 1 83.94 197 ARG B N 1
ATOM 3042 C CA . ARG B 1 197 ? -9.453 27.516 -0.3 1 83.94 197 ARG B CA 1
ATOM 3043 C C . ARG B 1 197 ? -10.625 27.406 -1.271 1 83.94 197 ARG B C 1
ATOM 3045 O O . ARG B 1 197 ? -11.703 27.938 -1.02 1 83.94 197 ARG B O 1
ATOM 3052 N N . ARG B 1 198 ? -10.438 26.672 -2.33 1 83.19 198 ARG B N 1
ATOM 3053 C CA . ARG B 1 198 ? -11.445 26.594 -3.385 1 83.19 198 ARG B CA 1
ATOM 3054 C C . ARG B 1 198 ? -12.312 25.359 -3.229 1 83.19 198 ARG B C 1
ATOM 3056 O O . ARG B 1 198 ? -13.25 25.141 -3.996 1 83.19 198 ARG B O 1
ATOM 3063 N N . GLY B 1 199 ? -11.953 24.547 -2.338 1 77.81 199 GLY B N 1
ATOM 3064 C CA . GLY B 1 199 ? -12.719 23.328 -2.119 1 77.81 199 GLY B CA 1
ATOM 3065 C C . GLY B 1 199 ? -12.594 22.328 -3.254 1 77.81 199 GLY B C 1
ATOM 3066 O O . GLY B 1 199 ? -13.57 21.672 -3.621 1 77.81 199 GLY B O 1
ATOM 3067 N N . TRP B 1 200 ? -11.438 22.297 -3.896 1 70.62 200 TRP B N 1
ATOM 3068 C CA . TRP B 1 200 ? -11.203 21.391 -5.012 1 70.62 200 TRP B CA 1
ATOM 3069 C C . TRP B 1 200 ? -11.305 19.938 -4.555 1 70.62 200 TRP B C 1
ATOM 3071 O O . TRP B 1 200 ? -10.852 19.594 -3.463 1 70.62 200 TRP B O 1
ATOM 3081 N N . ARG B 1 201 ? -12.188 19.125 -5.375 1 64.81 201 ARG B N 1
ATOM 3082 C CA . ARG B 1 201 ? -12.281 17.672 -5.176 1 64.81 201 ARG B CA 1
ATOM 3083 C C . ARG B 1 201 ? -12.039 16.922 -6.48 1 64.81 201 ARG B C 1
ATOM 3085 O O . ARG B 1 201 ? -12.336 17.438 -7.562 1 64.81 201 ARG B O 1
ATOM 3092 N N . LEU B 1 202 ? -11.383 15.766 -6.34 1 61.19 202 LEU B N 1
ATOM 3093 C CA . LEU B 1 202 ? -11.25 14.93 -7.531 1 61.19 202 LEU B CA 1
ATOM 3094 C C . LEU B 1 202 ? -12.562 14.227 -7.852 1 61.19 202 LEU B C 1
ATOM 3096 O O . LEU B 1 202 ? -13.289 13.828 -6.941 1 61.19 202 LEU B O 1
ATOM 3100 N N . PRO B 1 203 ? -13 14.156 -9.195 1 54.44 203 PRO B N 1
ATOM 3101 C CA . PRO B 1 203 ? -14.258 13.508 -9.562 1 54.44 203 PRO B CA 1
ATOM 3102 C C . PRO B 1 203 ? -14.305 12.031 -9.18 1 54.44 203 PRO B C 1
ATOM 3104 O O . PRO B 1 203 ? -13.281 11.344 -9.242 1 54.44 203 PRO B O 1
ATOM 3107 N N . GLY B 1 204 ? -15.289 11.57 -8.391 1 57.59 204 GLY B N 1
ATOM 3108 C CA . GLY B 1 204 ? -15.523 10.164 -8.078 1 57.59 204 GLY B CA 1
ATOM 3109 C C . GLY B 1 204 ? -16.031 9.367 -9.266 1 57.59 204 GLY B C 1
ATOM 3110 O O . GLY B 1 204 ? -16.438 9.945 -10.281 1 57.59 204 GLY B O 1
ATOM 3111 N N . ALA B 1 205 ? -15.805 7.98 -9.18 1 49 205 ALA B N 1
ATOM 3112 C CA . ALA B 1 205 ? -16.297 7.121 -10.258 1 49 205 ALA B CA 1
ATOM 3113 C C . ALA B 1 205 ? -17.812 7.152 -10.344 1 49 205 ALA B C 1
ATOM 3115 O O . ALA B 1 205 ? -18.406 6.621 -11.289 1 49 205 ALA B O 1
ATOM 3116 N N . ALA B 1 206 ? -18.688 7.27 -9.188 1 45.59 206 ALA B N 1
ATOM 3117 C CA . ALA B 1 206 ? -20.141 7.082 -9.211 1 45.59 206 ALA B CA 1
ATOM 3118 C C . ALA B 1 206 ? -20.75 7.75 -10.438 1 45.59 206 ALA B C 1
ATOM 3120 O O . ALA B 1 206 ? -21.922 7.508 -10.766 1 45.59 206 ALA B O 1
ATOM 3121 N N . GLN B 1 207 ? -20.344 8.773 -10.922 1 39.56 207 GLN B N 1
ATOM 3122 C CA . GLN B 1 207 ? -21.203 9.328 -11.961 1 39.56 207 GLN B CA 1
ATOM 3123 C C . GLN B 1 207 ? -21.359 8.344 -13.117 1 39.56 207 GLN B C 1
ATOM 3125 O O . GLN B 1 207 ? -22.188 8.555 -14.008 1 39.56 207 GLN B O 1
ATOM 3130 N N . TRP B 1 208 ? -20.453 7.367 -13.188 1 35.31 208 TRP B N 1
ATOM 3131 C CA . TRP B 1 208 ? -20.703 6.398 -14.25 1 35.31 208 TRP B CA 1
ATOM 3132 C C . TRP B 1 208 ? -21.375 5.145 -13.703 1 35.31 208 TRP B C 1
ATOM 3134 O O . TRP B 1 208 ? -20.812 4.453 -12.852 1 35.31 208 TRP B O 1
ATOM 3144 N N . GLU B 1 209 ? -22.656 5.094 -13.43 1 32.91 209 GLU B N 1
ATOM 3145 C CA . GLU B 1 209 ? -23.562 4.113 -12.836 1 32.91 209 GLU B CA 1
ATOM 3146 C C . GLU B 1 209 ? -23.375 2.736 -13.469 1 32.91 209 GLU B C 1
ATOM 3148 O O . GLU B 1 209 ? -23.953 2.447 -14.516 1 32.91 209 GLU B O 1
ATOM 3153 N N . VAL B 1 210 ? -22.406 2.143 -13.805 1 29.53 210 VAL B N 1
ATOM 3154 C CA . VAL B 1 210 ? -22.719 0.791 -14.266 1 29.53 210 VAL B CA 1
ATOM 3155 C C . VAL B 1 210 ? -23.047 -0.095 -13.062 1 29.53 210 VAL B C 1
ATOM 3157 O O . VAL B 1 210 ? -22.297 -0.126 -12.078 1 29.53 210 VAL B O 1
ATOM 3160 N N . ARG B 1 211 ? -24.328 -0.734 -12.914 1 28.39 211 ARG B N 1
ATOM 3161 C CA . ARG B 1 211 ? -24.953 -1.655 -11.969 1 28.39 211 ARG B CA 1
ATOM 3162 C C . ARG B 1 211 ? -24.109 -2.922 -11.805 1 28.39 211 ARG B C 1
ATOM 3164 O O . ARG B 1 211 ? -23.922 -3.672 -12.766 1 28.39 211 ARG B O 1
ATOM 3171 N N . LEU B 1 212 ? -23.203 -3.023 -11.039 1 30.98 212 LEU B N 1
ATOM 3172 C CA . LEU B 1 212 ? -22.562 -4.305 -10.781 1 30.98 212 LEU B CA 1
ATOM 3173 C C . LEU B 1 212 ? -23.562 -5.32 -10.242 1 30.98 212 LEU B C 1
ATOM 3175 O O . LEU B 1 212 ? -24.531 -4.953 -9.57 1 30.98 212 LEU B O 1
ATOM 3179 N N . PRO B 1 213 ? -23.578 -6.516 -10.719 1 29.31 213 PRO B N 1
ATOM 3180 C CA . PRO B 1 213 ? -24.578 -7.504 -10.312 1 29.31 213 PRO B CA 1
ATOM 3181 C C . PRO B 1 213 ? -24.625 -7.699 -8.797 1 29.31 213 PRO B C 1
ATOM 3183 O O . PRO B 1 213 ? -23.625 -7.5 -8.109 1 29.31 213 PRO B O 1
ATOM 3186 N N . ALA B 1 214 ? -25.875 -7.938 -8.156 1 31.17 214 ALA B N 1
ATOM 3187 C CA . ALA B 1 214 ? -26.375 -8.07 -6.789 1 31.17 214 ALA B CA 1
ATOM 3188 C C . ALA B 1 214 ? -25.484 -8.992 -5.969 1 31.17 214 ALA B C 1
ATOM 3190 O O . ALA B 1 214 ? -25.359 -8.828 -4.754 1 31.17 214 ALA B O 1
ATOM 3191 N N . ARG B 1 215 ? -25.062 -9.977 -6.578 1 32.59 215 ARG B N 1
ATOM 3192 C CA . ARG B 1 215 ? -24.516 -11.086 -5.812 1 32.59 215 ARG B CA 1
ATOM 3193 C C . ARG B 1 215 ? -23.234 -10.664 -5.094 1 32.59 215 ARG B C 1
ATOM 3195 O O . ARG B 1 215 ? -22.797 -11.328 -4.152 1 32.59 215 ARG B O 1
ATOM 3202 N N . TYR B 1 216 ? -22.422 -9.859 -5.703 1 29.92 216 TYR B N 1
ATOM 3203 C CA . TYR B 1 216 ? -21.25 -9.391 -4.977 1 29.92 216 TYR B CA 1
ATOM 3204 C C . TYR B 1 216 ? -21.562 -8.125 -4.184 1 29.92 216 TYR B C 1
ATOM 3206 O O . TYR B 1 216 ? -20.688 -7.582 -3.508 1 29.92 216 TYR B O 1
ATOM 3214 N N . ALA B 1 217 ? -22.766 -7.578 -4.391 1 32.88 217 ALA B N 1
ATOM 3215 C CA . ALA B 1 217 ? -23.391 -6.414 -3.76 1 32.88 217 ALA B CA 1
ATOM 3216 C C . ALA B 1 217 ? -23.734 -6.699 -2.299 1 32.88 217 ALA B C 1
ATOM 3218 O O . ALA B 1 217 ? -24.172 -5.805 -1.573 1 32.88 217 ALA B O 1
ATOM 3219 N N . GLY B 1 218 ? -24.062 -7.922 -1.962 1 34.25 218 GLY B N 1
ATOM 3220 C CA . GLY B 1 218 ? -24.469 -8.242 -0.607 1 34.25 218 GLY B CA 1
ATOM 3221 C C . GLY B 1 218 ? -23.453 -7.844 0.444 1 34.25 218 GLY B C 1
ATOM 3222 O O . GLY B 1 218 ? -23.797 -7.691 1.619 1 34.25 218 GLY B O 1
ATOM 3223 N N . THR B 1 219 ? -22.203 -7.969 0.12 1 33.47 219 THR B N 1
ATOM 3224 C CA . THR B 1 219 ? -21.219 -7.629 1.137 1 33.47 219 THR B CA 1
ATOM 3225 C C . THR B 1 219 ? -21.109 -6.117 1.313 1 33.47 219 THR B C 1
ATOM 3227 O O . THR B 1 219 ? -20.484 -5.637 2.258 1 33.47 219 THR B O 1
ATOM 3230 N N . LEU B 1 220 ? -21.422 -5.402 0.213 1 31.52 220 LEU B N 1
ATOM 3231 C CA . LEU B 1 220 ? -21.125 -3.973 0.288 1 31.52 220 LEU B CA 1
ATOM 3232 C C . LEU B 1 220 ? -22.359 -3.193 0.749 1 31.52 220 LEU B C 1
ATOM 3234 O O . LEU B 1 220 ? -22.469 -1.991 0.492 1 31.52 220 LEU B O 1
ATOM 3238 N N . ARG B 1 221 ? -23.453 -3.809 1.081 1 32.44 221 ARG B N 1
ATOM 3239 C CA . ARG B 1 221 ? -24.5 -2.873 1.463 1 32.44 221 ARG B CA 1
ATOM 3240 C C . ARG B 1 221 ? -24.047 -1.976 2.609 1 32.44 221 ARG B C 1
ATOM 3242 O O . ARG B 1 221 ? -23.453 -2.451 3.582 1 32.44 221 ARG B O 1
ATOM 3249 N N . ARG B 1 222 ? -24.031 -0.729 2.369 1 34.44 222 ARG B N 1
ATOM 3250 C CA . ARG B 1 222 ? -24 0.169 3.518 1 34.44 222 ARG B CA 1
ATOM 3251 C C . ARG B 1 222 ? -25 -0.26 4.586 1 34.44 222 ARG B C 1
ATOM 3253 O O . ARG B 1 222 ? -26.094 -0.71 4.266 1 34.44 222 ARG B O 1
ATOM 3260 N N . PRO B 1 223 ? -24.625 -0.647 5.832 1 33.69 223 PRO B N 1
ATOM 3261 C CA . PRO B 1 223 ? -25.75 -0.794 6.766 1 33.69 223 PRO B CA 1
ATOM 3262 C C . PRO B 1 223 ? -26.766 0.343 6.656 1 33.69 223 PRO B C 1
ATOM 3264 O O . PRO B 1 223 ? -26.375 1.517 6.648 1 33.69 223 PRO B O 1
ATOM 3267 N N . GLY B 1 224 ? -27.719 0.288 5.77 1 32.03 224 GLY B N 1
ATOM 3268 C CA . GLY B 1 224 ? -28.812 1.253 5.699 1 32.03 224 GLY B CA 1
ATOM 3269 C C . GLY B 1 224 ? -29.312 1.695 7.062 1 32.03 224 GLY B C 1
ATOM 3270 O O . GLY B 1 224 ? -29.25 0.931 8.031 1 32.03 224 GLY B O 1
ATOM 3271 N N . THR B 1 225 ? -29.266 3.012 7.262 1 30.91 225 THR B N 1
ATOM 3272 C CA . THR B 1 225 ? -30 3.746 8.289 1 30.91 225 THR B CA 1
ATOM 3273 C C . THR B 1 225 ? -31.422 3.225 8.422 1 30.91 225 THR B C 1
ATOM 3275 O O . THR B 1 225 ? -32.188 3.189 7.445 1 30.91 225 THR B O 1
ATOM 3278 N N . ARG B 1 226 ? -31.734 2.201 9.234 1 30.75 226 ARG B N 1
ATOM 3279 C CA . ARG B 1 226 ? -33.094 2.02 9.695 1 30.75 226 ARG B CA 1
ATOM 3280 C C . ARG B 1 226 ? -33.812 3.361 9.906 1 30.75 226 ARG B C 1
ATOM 3282 O O . ARG B 1 226 ? -33.375 4.164 10.742 1 30.75 226 ARG B O 1
ATOM 3289 N N . GLN B 1 227 ? -34.375 3.928 8.938 1 26.39 227 GLN B N 1
ATOM 3290 C CA . GLN B 1 227 ? -35.406 4.941 9.203 1 26.39 227 GLN B CA 1
ATOM 3291 C C . GLN B 1 227 ? -36.406 4.457 10.25 1 26.39 227 GLN B C 1
ATOM 3293 O O . GLN B 1 227 ? -37 3.396 10.094 1 26.39 227 GLN B O 1
ATOM 3298 N N . ARG B 1 228 ? -36.281 4.852 11.453 1 28.92 228 ARG B N 1
ATOM 3299 C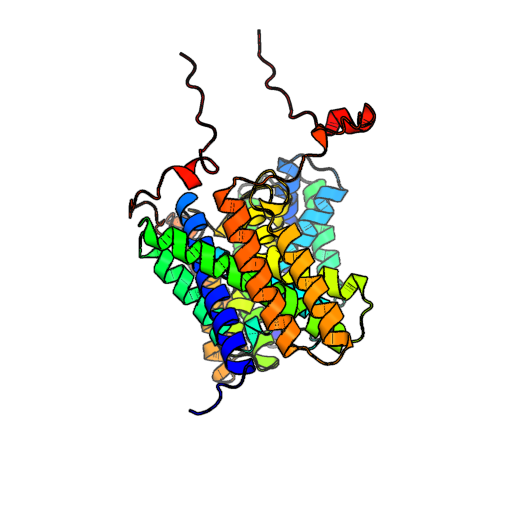 CA . ARG B 1 228 ? -37.375 4.91 12.414 1 28.92 228 ARG B CA 1
ATOM 3300 C C . ARG B 1 228 ? -38.625 5.496 11.773 1 28.92 228 ARG B C 1
ATOM 3302 O O . ARG B 1 228 ? -38.625 6.648 11.328 1 28.92 228 ARG B O 1
ATOM 3309 N N . HIS B 1 229 ? -39.406 4.668 11.07 1 23.67 229 HIS B N 1
ATOM 3310 C CA . HIS B 1 229 ? -40.781 5.082 11.297 1 23.67 229 HIS B CA 1
ATOM 3311 C C . HIS B 1 229 ? -41.219 4.785 12.727 1 23.67 229 HIS B C 1
ATOM 3313 O O . HIS B 1 229 ? -40.844 3.771 13.305 1 23.67 229 HIS B O 1
#

pLDDT: mean 84.87, std 20.2, range [23.67, 98.69]

Sequence (458 aa):
MSSIDPSAFFNVVDVTGVVANGLLGGAVARAYRFDAVGFAMLGIVSGLGGGVIRDVLLGNGFPVALTNPAYLSGALIASAAAYLLVLGGKWTGRLLILADLLAVGCWAATGTVKSLAVGLGPLACVLIGVLTAIGGGILRDVLVAKIPAVFGDGPLYATIALIGAIEMFVLARFDLPNWGMTASIVTCAGLGLLARRRGWRLPGAAQWEVRLPARYAGTLRRPGTRQRHMSSIDPSAFFNVVDVTGVVANGLLGGAVARAYRFDAVGFAMLGIVSGLGGGVIRDVLLGNGFPVALTNPAYLSGALIASAAAYLLVLGGKWTGRLLILADLLAVGCWAATGTVKSLAVGLGPLACVLIGVLTAIGGGILRDVLVAKIPAVFGDGPLYATIALIGAIEMFVLARFDLPNWGMTASIVTCAGLGLLARRRGWRLPGAAQWEVRLPARYAGTLRRPGTRQRH

Foldseek 3Di:
DPPPDLVVVLVVLLLLLLLLQLLVQLVVCVVVPHDLVSLLVSLLLRRCVLQQVLCVVLVDDHRPCVVPVSRSVSSSVSSVCSNVDPQDDPVSVVVSLLSLLLNLLSQLLVQLVSSVVSPDDLVNSNVSSLSSSCVSQCVSQVVVPHHRPCQFFDQVSSVLSSVLNNLQNVCVVVVNNSVSSVCSSVSSSVSRVVCVVVSDGDDDCVVVVPPDPPVVVVVPPDPPPPPDD/DPPPDLVVVLVVLLLLLLLLQLLVQLVVCVVVPHDLVSSLVSLLLRRCVLQQVLCVVLVPDHGPCPVPVSRSVSSSVSSVCSVVDPQPDPVSVVVSLLSLLLNLLSQLLVQLVSCVVSPDDLVVSNVSSLSSSCVSQCVSQVVVPHHRPCVFFDQVSSVLSSVLNNLQNVCVVVVNNSVSSVCSSVSSSVVRVVCVVVSDGDDDPPVVDDDDDCPVVVVPPDPDDPPDD